Protein AF-A0A0G0N5T7-F1 (afdb_monomer_lite)

Secondary structure (DSSP, 8-state):
------------------HHHHHHHHHHHHHHHHHHHHHHHHHHHTS-HHHHHHHHHHHHHHHTTSS-HHHHHHTS-S-HHHHHHHHHHHHHHHHHHHHHHHHHHHHHHHHHHHHHHHHHHHHHB-HHHHHHTTT-HHHHHHHHHHHHHHHHHHHHHHTSGGGGS-HHHHHHHHHHHHHHHHHHHHTT-B-SS--TT----S--SHHHHHHHHHHHHHHHHHHHHHHHHHHHHHHHHSS-----SHHHHHHHHHHHHTHHHHTTPPTTHHHH-S-HHHHHHHHHHHHHHHHHHHHTTSSPPPHHHHHHHHHHHH-S-HHHHHHTPEEES---BTTEEESS-HHHHHHHHHHHS-GGGGTTEEEEEE--S-S--EEE-TTSPEEEPSEEEEEEEETTEEEEEEEEE-S--EEE--SS--HHHHHHHHHHHHHHHHHHHHHHHHHHHTT--HHHHHHHHHHHHHS-S-SSHHHHHHHTT-HHHHHHHHHHHHHHHHHH-HHHHHHH-HHHHHHHHHHHHHT--HHHHHHHHHHHHHHHHHHHHHHHHTT--HHHHHHHHHHHHHHHHHHTT-

Radius of gyration: 44.02 Å; chains: 1; bounding box: 97×67×139 Å

pLDDT: mean 80.18, std 13.95, range [27.16, 97.81]

Structure (mmCIF, N/CA/C/O backbone):
data_AF-A0A0G0N5T7-F1
#
_entry.id   AF-A0A0G0N5T7-F1
#
loop_
_atom_site.group_PDB
_atom_site.id
_atom_site.type_symbol
_atom_site.label_atom_id
_atom_site.label_alt_id
_atom_site.label_comp_id
_atom_site.label_asym_id
_atom_site.label_entity_id
_atom_site.label_seq_id
_atom_site.pdbx_PDB_ins_code
_atom_site.Cartn_x
_atom_site.Cartn_y
_atom_site.Cartn_z
_atom_site.occupancy
_atom_site.B_iso_or_equiv
_atom_site.auth_seq_id
_atom_site.auth_comp_id
_atom_site.auth_asym_id
_atom_site.auth_atom_id
_atom_site.pdbx_PDB_model_num
ATOM 1 N N . MET A 1 1 ? 9.679 -40.160 -69.230 1.00 39.81 1 MET A N 1
ATOM 2 C CA . MET A 1 1 ? 11.134 -40.312 -69.412 1.00 39.81 1 MET A CA 1
ATOM 3 C C . MET A 1 1 ? 11.564 -39.380 -70.523 1.00 39.81 1 MET A C 1
ATOM 5 O O . MET A 1 1 ? 11.374 -39.706 -71.683 1.00 39.81 1 MET A O 1
ATOM 9 N N . PHE A 1 2 ? 12.046 -38.206 -70.141 1.00 29.72 2 PHE A N 1
ATOM 10 C CA . PHE A 1 2 ? 12.933 -37.376 -70.943 1.00 29.72 2 PHE A CA 1
ATOM 11 C C . PHE A 1 2 ? 13.917 -36.802 -69.931 1.00 29.72 2 PHE A C 1
ATOM 13 O O . PHE A 1 2 ? 13.560 -35.939 -69.133 1.00 29.72 2 PHE A O 1
ATOM 20 N N . GLU A 1 3 ? 15.095 -37.414 -69.879 1.00 36.09 3 GLU A N 1
ATOM 21 C CA . GLU A 1 3 ? 16.260 -36.873 -69.194 1.00 36.09 3 GLU A CA 1
ATOM 22 C C . GLU A 1 3 ? 16.753 -35.704 -70.044 1.00 36.09 3 GLU A C 1
ATOM 24 O O . GLU A 1 3 ? 17.194 -35.885 -71.178 1.00 36.09 3 GLU A O 1
ATOM 29 N N . GLY A 1 4 ? 16.569 -34.495 -69.524 1.00 31.95 4 GLY A N 1
ATOM 30 C CA . GLY A 1 4 ? 17.219 -33.297 -70.026 1.00 31.95 4 GLY A CA 1
ATOM 31 C C . GLY A 1 4 ? 18.333 -32.937 -69.060 1.00 31.95 4 GLY A C 1
ATOM 32 O O . GLY A 1 4 ? 18.060 -32.428 -67.975 1.00 31.95 4 GLY A O 1
ATOM 33 N N . GLU A 1 5 ? 19.571 -33.228 -69.451 1.00 38.94 5 GLU A N 1
ATOM 34 C CA . GLU A 1 5 ? 20.760 -32.622 -68.863 1.00 38.94 5 GLU A CA 1
ATOM 35 C C . GLU A 1 5 ? 20.672 -31.102 -69.055 1.00 38.94 5 GLU A C 1
ATOM 37 O O . GLU A 1 5 ? 20.677 -30.603 -70.182 1.00 38.94 5 GLU A O 1
ATOM 42 N N . VAL A 1 6 ? 20.578 -30.363 -67.949 1.00 36.75 6 VAL A N 1
ATOM 43 C CA . VAL A 1 6 ? 20.850 -28.925 -67.921 1.00 36.75 6 VAL A CA 1
ATOM 44 C C . VAL A 1 6 ? 22.128 -28.728 -67.118 1.00 36.75 6 VAL A C 1
ATOM 46 O O . VAL A 1 6 ? 22.231 -29.117 -65.956 1.00 36.75 6 VAL A O 1
ATOM 49 N N . SER A 1 7 ? 23.103 -28.170 -67.825 1.00 34.03 7 SER A N 1
ATOM 50 C CA . SER A 1 7 ? 24.451 -27.799 -67.407 1.00 34.03 7 SER A CA 1
ATOM 51 C C . SER A 1 7 ? 24.496 -27.033 -66.070 1.00 34.03 7 SER A C 1
ATOM 53 O O . SER A 1 7 ? 23.667 -26.143 -65.861 1.00 34.03 7 SER A O 1
ATOM 55 N N . PRO A 1 8 ? 25.477 -27.300 -65.183 1.00 38.84 8 PRO A N 1
ATOM 56 C CA . PRO A 1 8 ? 25.753 -26.469 -64.018 1.00 38.84 8 PRO A CA 1
ATOM 57 C C . PRO A 1 8 ? 26.508 -25.208 -64.463 1.00 38.84 8 PRO A C 1
ATOM 59 O O . PRO A 1 8 ? 27.734 -25.126 -64.397 1.00 38.84 8 PRO A O 1
ATOM 62 N N . GLU A 1 9 ? 25.771 -24.214 -64.947 1.00 39.66 9 GLU A N 1
ATOM 63 C CA . GLU A 1 9 ? 26.308 -22.875 -65.170 1.00 39.66 9 GLU A CA 1
ATOM 64 C C . GLU A 1 9 ? 26.470 -22.155 -63.823 1.00 39.66 9 GLU A C 1
ATOM 66 O O . GLU A 1 9 ? 25.499 -21.811 -63.155 1.00 39.66 9 GLU A O 1
ATOM 71 N N . LEU A 1 10 ? 27.737 -21.993 -63.423 1.00 35.78 10 LEU A N 1
ATOM 72 C CA . LEU A 1 10 ? 28.297 -20.855 -62.685 1.00 35.78 10 LEU A CA 1
ATOM 73 C C . LEU A 1 10 ? 27.306 -20.105 -61.776 1.00 35.78 10 LEU A C 1
ATOM 75 O O . LEU A 1 10 ? 26.843 -19.012 -62.093 1.00 35.78 10 LEU A O 1
ATOM 79 N N . GLN A 1 11 ? 27.085 -20.634 -60.571 1.00 34.38 11 GLN A N 1
ATOM 80 C CA . GLN A 1 11 ? 26.865 -19.740 -59.440 1.00 34.38 11 GLN A CA 1
ATOM 81 C C . GLN A 1 11 ? 28.161 -18.945 -59.266 1.00 34.38 11 GLN A C 1
ATOM 83 O O . GLN A 1 11 ? 29.166 -19.490 -58.811 1.00 34.38 11 GLN A O 1
ATOM 88 N N . GLU A 1 12 ? 28.161 -17.672 -59.665 1.00 34.19 12 GLU A N 1
ATOM 89 C CA . GLU A 1 12 ? 29.135 -16.711 -59.159 1.00 34.19 12 GLU A CA 1
ATOM 90 C C . GLU A 1 12 ? 29.039 -16.759 -57.633 1.00 34.19 12 GLU A C 1
ATOM 92 O O . GLU A 1 12 ? 28.131 -16.192 -57.023 1.00 34.19 12 GLU A O 1
ATOM 97 N N . THR A 1 13 ? 29.952 -17.488 -56.996 1.00 36.12 13 THR A N 1
ATOM 98 C CA . THR A 1 13 ? 30.198 -17.364 -55.566 1.00 36.12 13 THR A CA 1
ATOM 99 C C . THR A 1 13 ? 30.639 -15.928 -55.347 1.00 36.12 13 THR A C 1
ATOM 101 O O . THR A 1 13 ? 31.807 -15.592 -55.546 1.00 36.12 13 THR A O 1
ATOM 104 N N . LYS A 1 14 ? 29.682 -15.060 -55.002 1.00 44.84 14 LYS A N 1
ATOM 105 C CA . LYS A 1 14 ? 29.936 -13.715 -54.498 1.00 44.84 14 LYS A CA 1
ATOM 106 C C . LYS A 1 14 ? 30.857 -13.902 -53.295 1.00 44.84 14 LYS A C 1
ATOM 108 O O . LYS A 1 14 ? 30.415 -14.375 -52.253 1.00 44.84 14 LYS A O 1
ATOM 113 N N . VAL A 1 15 ? 32.150 -13.643 -53.475 1.00 52.06 15 VAL A N 1
ATOM 114 C CA . VAL A 1 15 ? 33.128 -13.698 -52.387 1.00 52.06 15 VAL A CA 1
ATOM 115 C C . VAL A 1 15 ? 32.729 -12.593 -51.418 1.00 52.06 15 VAL A C 1
ATOM 117 O O . VAL A 1 15 ? 32.924 -11.414 -51.706 1.00 52.06 15 VAL A O 1
ATOM 120 N N . VAL A 1 16 ? 32.075 -12.972 -50.322 1.00 64.19 16 VAL A N 1
ATOM 121 C CA . VAL A 1 16 ? 31.734 -12.057 -49.235 1.00 64.19 16 VAL A CA 1
ATOM 122 C C . VAL A 1 16 ? 33.015 -11.862 -48.437 1.00 64.19 16 VAL A C 1
ATOM 124 O O . VAL A 1 16 ? 33.480 -12.793 -47.784 1.00 64.19 16 VAL A O 1
ATOM 127 N N . LEU A 1 17 ? 33.623 -10.684 -48.569 1.00 72.62 17 LEU A N 1
ATOM 128 C CA . LEU A 1 17 ? 34.797 -10.305 -47.788 1.00 72.62 17 LEU A CA 1
ATOM 129 C C . LEU A 1 17 ? 34.409 -10.196 -46.310 1.00 72.62 17 LEU A C 1
ATOM 131 O O . LEU A 1 17 ? 33.318 -9.725 -45.983 1.00 72.62 17 LEU A O 1
ATOM 135 N N . SER A 1 18 ? 35.302 -10.607 -45.415 1.00 79.00 18 SER A N 1
ATOM 136 C CA . SER A 1 18 ? 35.142 -10.348 -43.985 1.00 79.00 18 SER A CA 1
ATOM 137 C C . SER A 1 18 ? 35.316 -8.852 -43.685 1.00 79.00 18 SER A C 1
ATOM 139 O O . SER A 1 18 ? 35.942 -8.115 -44.448 1.00 79.00 18 SER A O 1
ATOM 141 N N . ARG A 1 19 ? 34.800 -8.380 -42.543 1.00 78.12 19 ARG A N 1
ATOM 142 C CA . ARG A 1 19 ? 34.968 -6.979 -42.113 1.00 78.12 19 ARG A CA 1
ATOM 143 C C . ARG A 1 19 ? 36.443 -6.564 -42.074 1.00 78.12 19 ARG A C 1
ATOM 145 O O . ARG A 1 19 ? 36.790 -5.501 -42.575 1.00 78.12 19 ARG A O 1
ATOM 152 N N . GLU A 1 20 ? 37.293 -7.417 -41.511 1.00 82.00 20 GLU A N 1
ATOM 153 C CA . GLU A 1 20 ? 38.737 -7.186 -41.392 1.00 82.00 20 GLU A CA 1
ATOM 154 C C . GLU A 1 20 ? 39.396 -7.085 -42.776 1.00 82.00 20 GLU A C 1
ATOM 156 O O . GLU A 1 20 ? 40.268 -6.246 -42.998 1.00 82.00 20 GLU A O 1
ATOM 161 N N . GLU A 1 21 ? 38.933 -7.883 -43.743 1.00 83.31 21 GLU A N 1
ATOM 162 C CA . GLU A 1 21 ? 39.388 -7.812 -45.134 1.00 83.31 21 GLU A CA 1
ATOM 163 C C . GLU A 1 21 ? 38.924 -6.526 -45.831 1.00 83.31 21 GLU A C 1
ATOM 165 O O . GLU A 1 21 ? 39.695 -5.936 -46.592 1.00 83.31 21 GLU A O 1
ATOM 170 N N . ILE A 1 22 ? 37.696 -6.066 -45.568 1.00 84.75 22 ILE A N 1
ATOM 171 C CA . ILE A 1 22 ? 37.168 -4.804 -46.106 1.00 84.75 22 ILE A CA 1
ATOM 172 C C . ILE A 1 22 ? 37.935 -3.613 -45.517 1.00 84.75 22 ILE A C 1
ATOM 174 O O . ILE A 1 22 ? 38.381 -2.756 -46.276 1.00 84.75 22 ILE A O 1
ATOM 178 N N . GLU A 1 23 ? 38.162 -3.569 -44.201 1.00 83.50 23 GLU A N 1
ATOM 179 C CA . GLU A 1 23 ? 38.930 -2.508 -43.527 1.00 83.50 23 GLU A CA 1
ATOM 180 C C . GLU A 1 23 ? 40.389 -2.460 -44.004 1.00 83.50 23 GLU A C 1
ATOM 182 O O . GLU A 1 23 ? 40.916 -1.385 -44.318 1.00 83.50 23 GLU A O 1
ATOM 187 N N . ALA A 1 24 ? 41.038 -3.623 -44.132 1.00 85.81 24 ALA A N 1
ATOM 188 C CA . ALA A 1 24 ? 42.396 -3.721 -44.661 1.00 85.81 24 ALA A CA 1
ATOM 189 C C . ALA A 1 24 ? 42.470 -3.234 -46.116 1.00 85.81 24 ALA A C 1
ATOM 191 O O . ALA A 1 24 ? 43.383 -2.490 -46.481 1.00 85.81 24 ALA A O 1
ATOM 192 N N . ARG A 1 25 ? 41.485 -3.597 -46.949 1.00 87.12 25 ARG A N 1
ATOM 193 C CA . ARG A 1 25 ? 41.388 -3.115 -48.334 1.00 87.12 25 ARG A CA 1
ATOM 194 C C . ARG A 1 25 ? 41.098 -1.624 -48.415 1.00 87.12 25 ARG A C 1
ATOM 196 O O . ARG A 1 25 ? 41.731 -0.948 -49.216 1.00 87.12 25 ARG A O 1
ATOM 203 N N . MET A 1 26 ? 40.207 -1.094 -47.581 1.00 84.88 26 MET A N 1
ATOM 204 C CA . MET A 1 26 ? 39.939 0.344 -47.512 1.00 84.88 26 MET A CA 1
ATOM 205 C C . MET A 1 26 ? 41.202 1.122 -47.139 1.00 84.88 26 MET A C 1
ATOM 207 O O . MET A 1 26 ? 41.515 2.114 -47.795 1.00 84.88 26 MET A O 1
ATOM 211 N N . THR A 1 27 ? 41.959 0.638 -46.151 1.00 86.25 27 THR A N 1
ATOM 212 C CA . THR A 1 27 ? 43.250 1.224 -45.758 1.00 86.25 27 THR A CA 1
ATOM 213 C C . THR A 1 27 ? 44.239 1.191 -46.924 1.00 86.25 27 THR A C 1
ATOM 215 O O . THR A 1 27 ? 44.825 2.213 -47.274 1.00 86.25 27 THR A O 1
ATOM 218 N N . HIS A 1 28 ? 44.359 0.048 -47.605 1.00 85.31 28 HIS A N 1
ATOM 219 C CA . HIS A 1 28 ? 45.238 -0.100 -48.764 1.00 85.31 28 HIS A CA 1
ATOM 220 C C . HIS A 1 28 ? 44.852 0.810 -49.945 1.00 85.31 28 HIS A C 1
ATOM 222 O O . HIS A 1 28 ? 45.727 1.373 -50.610 1.00 85.31 28 HIS A O 1
ATOM 228 N N . VAL A 1 29 ? 43.552 0.976 -50.209 1.00 86.12 29 VAL A N 1
ATOM 229 C CA . VAL A 1 29 ? 43.028 1.889 -51.236 1.00 86.12 29 VAL A CA 1
ATOM 230 C C . VAL A 1 29 ? 43.356 3.336 -50.871 1.00 86.12 29 VAL A C 1
ATOM 232 O O . VAL A 1 29 ? 43.883 4.055 -51.716 1.00 86.12 29 VAL A O 1
ATOM 235 N N . GLN A 1 30 ? 43.156 3.748 -49.615 1.00 83.88 30 GLN A N 1
ATOM 236 C CA . GLN A 1 30 ? 43.505 5.094 -49.140 1.00 83.88 30 GLN A CA 1
ATOM 237 C C . GLN A 1 30 ? 45.010 5.385 -49.245 1.00 83.88 30 GLN A C 1
ATOM 239 O O . GLN A 1 30 ? 45.409 6.444 -49.735 1.00 83.88 30 GLN A O 1
ATOM 244 N N . GLU A 1 31 ? 45.862 4.440 -48.843 1.00 86.69 31 GLU A N 1
ATOM 245 C CA . GLU A 1 31 ? 47.317 4.554 -48.997 1.00 86.69 31 GLU A CA 1
ATOM 246 C C . GLU A 1 31 ? 47.721 4.649 -50.475 1.00 86.69 31 GLU A C 1
ATOM 248 O O . GLU A 1 31 ? 48.549 5.484 -50.855 1.00 86.69 31 GLU A O 1
ATOM 253 N N . SER A 1 32 ? 47.102 3.826 -51.325 1.00 84.69 32 SER A N 1
ATOM 254 C CA . SER A 1 32 ? 47.334 3.818 -52.770 1.00 84.69 32 SER A CA 1
ATOM 255 C C . SER A 1 32 ? 46.901 5.124 -53.428 1.00 84.69 32 SER A C 1
ATOM 257 O O . SER A 1 32 ? 47.637 5.638 -54.271 1.00 84.69 32 SER A O 1
ATOM 259 N N . MET A 1 33 ? 45.763 5.694 -53.023 1.00 82.00 33 MET A N 1
ATOM 260 C CA . MET A 1 33 ? 45.313 7.015 -53.471 1.00 82.00 33 MET A CA 1
ATOM 261 C C . MET A 1 33 ? 46.323 8.089 -53.079 1.00 82.00 33 MET A C 1
ATOM 263 O O . MET A 1 33 ? 46.803 8.814 -53.946 1.00 82.00 33 MET A O 1
ATOM 267 N N . GLY A 1 34 ? 46.770 8.109 -51.819 1.00 80.56 34 GLY A N 1
ATOM 268 C CA . GLY A 1 34 ? 47.777 9.067 -51.358 1.00 80.56 34 GLY A CA 1
ATOM 269 C C . GLY A 1 34 ? 49.112 8.981 -52.115 1.00 80.56 34 GLY A C 1
ATOM 270 O O . GLY A 1 34 ? 49.794 9.992 -52.297 1.00 80.56 34 GLY A O 1
ATOM 271 N N . LEU A 1 35 ? 49.501 7.793 -52.590 1.00 83.06 35 LEU A N 1
ATOM 272 C CA . LEU A 1 35 ? 50.675 7.611 -53.453 1.00 83.06 35 LEU A CA 1
ATOM 273 C C . LEU A 1 35 ? 50.428 8.074 -54.895 1.00 83.06 35 LEU A C 1
ATOM 275 O O . LEU A 1 35 ? 51.329 8.657 -55.507 1.00 83.06 35 LEU A O 1
ATOM 279 N N . VAL A 1 36 ? 49.238 7.812 -55.442 1.00 81.94 36 VAL A N 1
ATOM 280 C CA . VAL A 1 36 ? 48.835 8.274 -56.778 1.00 81.94 36 VAL A CA 1
ATOM 281 C C . VAL A 1 36 ? 48.772 9.797 -56.812 1.00 81.94 36 VAL A C 1
ATOM 283 O O . VAL A 1 36 ? 49.336 10.390 -57.729 1.00 81.94 36 VAL A O 1
ATOM 286 N N . ASP A 1 37 ? 48.210 10.442 -55.795 1.00 80.88 37 ASP A N 1
ATOM 287 C CA . ASP A 1 37 ? 48.102 11.901 -55.715 1.00 80.88 37 ASP A CA 1
ATOM 288 C C . ASP A 1 37 ? 49.479 12.569 -55.651 1.00 80.88 37 ASP A C 1
ATOM 290 O O . ASP A 1 37 ? 49.750 13.521 -56.386 1.00 80.88 37 ASP A O 1
ATOM 294 N N . LYS A 1 38 ? 50.401 12.022 -54.845 1.00 83.81 38 LYS A N 1
ATOM 295 C CA . LYS A 1 38 ? 51.791 12.506 -54.771 1.00 83.81 38 LYS A CA 1
ATOM 296 C C . LYS A 1 38 ? 52.507 12.403 -56.119 1.00 83.81 38 LYS A C 1
ATOM 298 O O . LYS A 1 38 ? 53.098 13.384 -56.566 1.00 83.81 38 LYS A O 1
ATOM 303 N N . LYS A 1 39 ? 52.414 11.248 -56.790 1.00 82.50 39 LYS A N 1
ATOM 304 C CA . LYS A 1 39 ? 53.018 11.042 -58.120 1.00 82.50 39 LYS A CA 1
ATOM 305 C C . LYS A 1 39 ? 52.379 11.926 -59.187 1.00 82.50 39 LYS A C 1
ATOM 307 O O . LYS A 1 39 ? 53.083 12.469 -60.033 1.00 82.50 39 LYS A O 1
ATOM 312 N N . THR A 1 40 ? 51.061 12.101 -59.134 1.00 82.69 40 THR A N 1
ATOM 313 C CA . THR A 1 40 ? 50.329 12.986 -60.049 1.00 82.69 40 THR A CA 1
ATOM 314 C C . THR A 1 40 ? 50.803 14.422 -59.878 1.00 82.69 40 THR A C 1
ATOM 316 O O . THR A 1 40 ? 51.141 15.061 -60.868 1.00 82.69 40 THR A O 1
ATOM 319 N N . ALA A 1 41 ? 50.921 14.907 -58.638 1.00 81.75 41 ALA A N 1
ATOM 320 C CA . ALA A 1 41 ? 51.413 16.248 -58.335 1.00 81.75 41 ALA A CA 1
ATOM 321 C C . ALA A 1 41 ? 52.873 16.466 -58.774 1.00 81.75 41 ALA A C 1
ATOM 323 O O . ALA A 1 41 ? 53.223 17.550 -59.243 1.00 81.75 41 ALA A O 1
ATOM 324 N N . GLU A 1 42 ? 53.733 15.453 -58.645 1.00 82.44 42 GLU A N 1
ATOM 325 C CA . GLU A 1 42 ? 55.107 15.492 -59.162 1.00 82.44 42 GLU A CA 1
ATOM 326 C C . GLU A 1 42 ? 55.142 15.562 -60.692 1.00 82.44 42 GLU A C 1
ATOM 328 O O . GLU A 1 42 ? 55.819 16.428 -61.248 1.00 82.44 42 GLU A O 1
ATOM 333 N N . ASN A 1 43 ? 54.362 14.724 -61.378 1.00 81.94 43 ASN A N 1
ATOM 334 C CA . ASN A 1 43 ? 54.272 14.741 -62.838 1.00 81.94 43 ASN A CA 1
ATOM 335 C C . ASN A 1 43 ? 53.677 16.059 -63.356 1.00 81.94 43 ASN A C 1
ATOM 337 O O . ASN A 1 43 ? 54.170 16.605 -64.342 1.00 81.94 43 ASN A O 1
ATOM 341 N N . TRP A 1 44 ? 52.696 16.632 -62.650 1.00 82.62 44 TRP A N 1
ATOM 342 C CA . TRP A 1 44 ? 52.096 17.930 -62.982 1.00 82.62 44 TRP A CA 1
ATOM 343 C C . TRP A 1 44 ? 53.118 19.071 -62.969 1.00 82.62 44 TRP A C 1
ATOM 345 O O . TRP A 1 44 ? 53.088 19.950 -63.834 1.00 82.62 44 TRP A O 1
ATOM 355 N N . LYS A 1 45 ? 54.067 19.052 -62.018 1.00 84.06 45 LYS A N 1
ATOM 356 C CA . LYS A 1 45 ? 55.145 20.055 -61.915 1.00 84.06 45 LYS A CA 1
ATOM 357 C C . LYS A 1 45 ? 56.093 20.035 -63.114 1.00 84.06 45 LYS A C 1
ATOM 359 O O . LYS A 1 45 ? 56.674 21.077 -63.419 1.00 84.06 45 LYS A O 1
ATOM 364 N N . ASN A 1 46 ? 56.207 18.898 -63.797 1.00 82.31 46 ASN A N 1
ATOM 365 C CA . ASN A 1 46 ? 57.097 18.703 -64.940 1.00 82.31 46 ASN A CA 1
ATOM 366 C C . ASN A 1 46 ? 56.463 19.105 -66.284 1.00 82.31 46 ASN A C 1
ATOM 368 O O . ASN A 1 46 ? 57.148 19.086 -67.305 1.00 82.31 46 ASN A O 1
ATOM 372 N N . ILE A 1 47 ? 55.184 19.506 -66.301 1.00 83.19 47 ILE A N 1
ATOM 373 C CA . ILE A 1 47 ? 54.507 19.984 -67.514 1.00 83.19 47 ILE A CA 1
ATOM 374 C C . ILE A 1 47 ? 54.764 21.487 -67.734 1.00 83.19 47 ILE A C 1
ATOM 376 O O . ILE A 1 47 ? 54.555 22.268 -66.797 1.00 83.19 47 ILE A O 1
ATOM 380 N N . PRO A 1 48 ? 55.163 21.928 -68.945 1.00 83.19 48 PRO A N 1
ATOM 381 C CA . PRO A 1 48 ? 55.298 23.344 -69.305 1.00 83.19 48 PRO A CA 1
ATOM 382 C C . PRO A 1 48 ? 54.000 24.151 -69.127 1.00 83.19 48 PRO A C 1
ATOM 384 O O . PRO A 1 48 ? 52.912 23.642 -69.378 1.00 83.19 48 PRO A O 1
ATOM 387 N N . GLY A 1 49 ? 54.108 25.438 -68.771 1.00 80.31 49 GLY A N 1
ATOM 388 C CA . GLY A 1 49 ? 52.968 26.291 -68.378 1.00 80.31 49 GLY A CA 1
ATOM 389 C C . GLY A 1 49 ? 51.761 26.275 -69.330 1.00 80.31 49 GLY A C 1
ATOM 390 O O . GLY A 1 49 ? 50.655 25.995 -68.889 1.00 80.31 49 GLY A O 1
ATOM 391 N N . ALA A 1 50 ? 51.969 26.460 -70.638 1.00 79.38 50 ALA A N 1
ATOM 392 C CA . ALA A 1 50 ? 50.872 26.480 -71.618 1.00 79.38 50 ALA A CA 1
ATOM 393 C C . ALA A 1 50 ? 50.190 25.109 -71.819 1.00 79.38 50 ALA A C 1
ATOM 395 O O . ALA A 1 50 ? 49.003 25.032 -72.123 1.00 79.38 50 ALA A O 1
ATOM 396 N N . GLN A 1 51 ? 50.931 24.007 -71.659 1.00 80.75 51 GLN A N 1
ATOM 397 C CA . GLN A 1 51 ? 50.353 22.658 -71.703 1.00 80.75 51 GLN A CA 1
ATOM 398 C C . GLN A 1 51 ? 49.629 22.320 -70.401 1.00 80.75 51 GLN A C 1
ATOM 400 O O . GLN A 1 51 ? 48.633 21.605 -70.433 1.00 80.75 51 GLN A O 1
ATOM 405 N N . ARG A 1 52 ? 50.115 22.847 -69.272 1.00 83.12 52 ARG A N 1
ATOM 406 C CA . ARG A 1 52 ? 49.494 22.688 -67.959 1.00 83.12 52 ARG A CA 1
ATOM 407 C C . ARG A 1 52 ? 48.130 23.371 -67.901 1.00 83.12 52 ARG A C 1
ATOM 409 O O . ARG A 1 52 ? 47.176 22.714 -67.525 1.00 83.12 52 ARG A O 1
ATOM 416 N N . GLU A 1 53 ? 48.021 24.615 -68.371 1.00 83.12 53 GLU A N 1
ATOM 417 C CA . GLU A 1 53 ? 46.735 25.332 -68.460 1.00 83.12 53 GLU A CA 1
ATOM 418 C C . GLU A 1 53 ? 45.714 24.558 -69.307 1.00 83.12 53 GLU A C 1
ATOM 420 O O . GLU A 1 53 ? 44.574 24.360 -68.893 1.00 83.12 53 GLU A O 1
ATOM 425 N N . LYS A 1 54 ? 46.149 24.017 -70.454 1.00 85.75 54 LYS A N 1
ATOM 426 C CA . LYS A 1 54 ? 45.298 23.171 -71.300 1.00 85.75 54 LYS A CA 1
ATOM 427 C C . LYS A 1 54 ? 44.914 21.846 -70.621 1.00 85.75 54 LYS A C 1
ATOM 429 O O . LYS A 1 54 ? 43.795 21.376 -70.803 1.00 85.75 54 LYS A O 1
ATOM 434 N N . LEU A 1 55 ? 45.821 21.213 -69.867 1.00 84.38 55 LEU A N 1
ATOM 435 C CA . LEU A 1 55 ? 45.498 20.018 -69.073 1.00 84.38 55 LEU A CA 1
ATOM 436 C C . LEU A 1 55 ? 44.468 20.341 -67.991 1.00 84.38 55 LEU A C 1
ATOM 438 O O . LEU A 1 55 ? 43.519 19.579 -67.839 1.00 84.38 55 LEU A O 1
ATOM 442 N N . ASP A 1 56 ? 44.619 21.463 -67.289 1.00 84.56 56 ASP A N 1
ATOM 443 C CA . ASP A 1 56 ? 43.681 21.900 -66.255 1.00 84.56 56 ASP A CA 1
ATOM 444 C C . ASP A 1 56 ? 42.274 22.120 -66.852 1.00 84.56 56 ASP A C 1
ATOM 446 O O . ASP A 1 56 ? 41.289 21.623 -66.306 1.00 84.56 56 ASP A O 1
ATOM 450 N N . GLU A 1 57 ? 42.162 22.774 -68.017 1.00 85.69 57 GLU A N 1
ATOM 451 C CA . GLU A 1 57 ? 40.894 22.925 -68.754 1.00 85.69 57 GLU A CA 1
ATOM 452 C C . GLU A 1 57 ? 40.274 21.576 -69.147 1.00 85.69 57 GLU A C 1
ATOM 454 O O . GLU A 1 57 ? 39.097 21.323 -68.878 1.00 85.69 57 GLU A O 1
ATOM 459 N N . VAL A 1 58 ? 41.067 20.677 -69.736 1.00 86.88 58 VAL A N 1
ATOM 460 C CA . VAL A 1 58 ? 40.577 19.368 -70.186 1.00 86.88 58 VAL A CA 1
ATOM 461 C C . VAL A 1 58 ? 40.154 18.493 -69.008 1.00 86.88 58 VAL A C 1
ATOM 463 O O . VAL A 1 58 ? 39.123 17.826 -69.083 1.00 86.88 58 VAL A O 1
ATOM 466 N N . PHE A 1 59 ? 40.895 18.496 -67.898 1.00 85.00 59 PHE A N 1
ATOM 467 C CA . PHE A 1 59 ? 40.488 17.746 -66.714 1.00 85.00 59 PHE A CA 1
ATOM 468 C C . PHE A 1 59 ? 39.249 18.342 -66.052 1.00 85.00 59 PHE A C 1
ATOM 470 O O . PHE A 1 59 ? 38.399 17.571 -65.615 1.00 85.00 59 PHE A O 1
ATOM 477 N N . ASN A 1 60 ? 39.071 19.666 -66.055 1.00 83.81 60 ASN A N 1
ATOM 478 C CA . ASN A 1 60 ? 37.815 20.283 -65.621 1.00 83.81 60 ASN A CA 1
ATOM 479 C C . ASN A 1 60 ? 36.623 19.790 -66.457 1.00 83.81 60 ASN A C 1
ATOM 481 O O . ASN A 1 60 ? 35.574 19.465 -65.898 1.00 83.81 60 ASN A O 1
ATOM 485 N N . ASP A 1 61 ? 36.785 19.651 -67.774 1.00 83.69 61 ASP A N 1
ATOM 486 C CA . ASP A 1 61 ? 35.744 19.098 -68.644 1.00 83.69 61 ASP A CA 1
ATOM 487 C C . ASP A 1 61 ? 35.527 17.586 -68.439 1.00 83.69 61 ASP A C 1
ATOM 489 O O . ASP A 1 61 ? 34.388 17.115 -68.501 1.00 83.69 61 ASP A O 1
ATOM 493 N N . VAL A 1 62 ? 36.580 16.827 -68.115 1.00 82.81 62 VAL A N 1
ATOM 494 C CA . VAL A 1 62 ? 36.490 15.404 -67.736 1.00 82.81 62 VAL A CA 1
ATOM 495 C C . VAL A 1 62 ? 35.767 15.219 -66.396 1.00 82.81 62 VAL A C 1
ATOM 497 O O . VAL A 1 62 ? 34.932 14.320 -66.278 1.00 82.81 62 VAL A O 1
ATOM 500 N N . TYR A 1 63 ? 36.043 16.059 -65.394 1.00 79.44 63 TYR A N 1
ATOM 501 C CA . TYR A 1 63 ? 35.360 16.032 -64.093 1.00 79.44 63 TYR A CA 1
ATOM 502 C C . TYR A 1 63 ? 33.911 16.512 -64.195 1.00 79.44 63 TYR A C 1
ATOM 504 O O . TYR A 1 63 ? 33.039 15.965 -63.524 1.00 79.44 63 TYR A O 1
ATOM 512 N N . ALA A 1 64 ? 33.628 17.465 -65.087 1.00 80.81 64 ALA A N 1
ATOM 513 C CA . ALA A 1 64 ? 32.269 17.887 -65.418 1.00 80.81 64 ALA A CA 1
ATOM 514 C C . ALA A 1 64 ? 31.507 16.870 -66.295 1.00 80.81 64 ALA A C 1
ATOM 516 O O . ALA A 1 64 ? 30.346 17.106 -66.627 1.00 80.81 64 ALA A O 1
ATOM 517 N N . GLY A 1 65 ? 32.144 15.762 -66.698 1.00 80.19 65 GLY A N 1
ATOM 518 C CA . GLY A 1 65 ? 31.535 14.713 -67.520 1.00 80.19 65 GLY A CA 1
ATOM 519 C C . GLY A 1 65 ? 31.251 15.122 -68.968 1.00 80.19 65 GLY A C 1
ATOM 520 O O . GLY A 1 65 ? 30.489 14.441 -69.649 1.00 80.19 65 GLY A O 1
ATOM 521 N N . LYS A 1 66 ? 31.843 16.221 -69.449 1.00 85.62 66 LYS A N 1
ATOM 522 C CA . LYS A 1 66 ? 31.643 16.736 -70.812 1.00 85.62 66 LYS A CA 1
ATOM 523 C C . LYS A 1 66 ? 32.462 15.985 -71.858 1.00 85.62 66 LYS A C 1
ATOM 525 O O . LYS A 1 66 ? 32.088 15.984 -73.025 1.00 85.62 66 LYS A O 1
ATOM 530 N N . VAL A 1 67 ? 33.579 15.381 -71.446 1.00 85.19 67 VAL A N 1
ATOM 531 C CA . VAL A 1 67 ? 34.522 14.670 -72.321 1.00 85.19 67 VAL A CA 1
ATOM 532 C C . VAL A 1 67 ? 35.004 13.393 -71.624 1.00 85.19 67 VAL A C 1
ATOM 534 O O . VAL A 1 67 ? 35.281 13.392 -70.422 1.00 85.19 67 VAL A O 1
ATOM 537 N N . GLY A 1 68 ? 35.113 12.285 -72.363 1.00 84.88 68 GLY A N 1
ATOM 538 C CA . GLY A 1 68 ? 35.660 11.029 -71.835 1.00 84.88 68 GLY A CA 1
ATOM 539 C C . GLY A 1 68 ? 37.183 11.082 -71.652 1.00 84.88 68 GLY A C 1
ATOM 540 O O . GLY A 1 68 ? 37.877 11.774 -72.386 1.00 84.88 68 GLY A O 1
ATOM 541 N N . LEU A 1 69 ? 37.748 10.306 -70.720 1.00 83.88 69 LEU A N 1
ATOM 542 C CA . LEU A 1 69 ? 39.195 10.347 -70.424 1.00 83.88 69 LEU A CA 1
ATOM 543 C C . LEU A 1 69 ? 40.072 9.975 -71.644 1.00 83.88 69 LEU A C 1
ATOM 545 O O . LEU A 1 69 ? 41.137 10.553 -71.852 1.00 83.88 69 LEU A O 1
ATOM 549 N N . THR A 1 70 ? 39.599 9.050 -72.486 1.00 83.94 70 THR A N 1
ATOM 550 C CA . THR A 1 70 ? 40.247 8.649 -73.751 1.00 83.94 70 THR A CA 1
ATOM 551 C C . THR A 1 70 ? 40.184 9.750 -74.811 1.00 83.94 70 THR A C 1
ATOM 553 O O . THR A 1 70 ? 41.154 9.985 -75.528 1.00 83.94 70 THR A O 1
ATOM 556 N N . GLU A 1 71 ? 39.053 10.448 -74.889 1.00 84.94 71 GLU A N 1
ATOM 557 C CA . GLU A 1 71 ? 38.839 11.566 -75.808 1.00 84.94 71 GLU A CA 1
ATOM 558 C C . GLU A 1 71 ? 39.682 12.778 -75.393 1.00 84.94 71 GLU A C 1
ATOM 560 O O . GLU A 1 71 ? 40.390 13.355 -76.214 1.00 84.94 71 GLU A O 1
ATOM 565 N N . ALA A 1 72 ? 39.718 13.081 -74.097 1.00 85.44 72 ALA A N 1
ATOM 566 C CA . ALA A 1 72 ? 40.579 14.087 -73.493 1.00 85.44 72 ALA A CA 1
ATOM 567 C C . ALA A 1 72 ? 42.070 13.836 -73.780 1.00 85.44 72 ALA A C 1
ATOM 569 O O . ALA A 1 72 ? 42.791 14.760 -74.158 1.00 85.44 72 ALA A O 1
ATOM 570 N N . ARG A 1 73 ? 42.535 12.580 -73.694 1.00 86.50 73 ARG A N 1
ATOM 571 C CA . ARG A 1 73 ? 43.931 12.229 -74.002 1.00 86.50 73 ARG A CA 1
ATOM 572 C C . ARG A 1 73 ? 44.302 12.515 -75.458 1.00 86.50 73 ARG A C 1
ATOM 574 O O . ARG A 1 73 ? 45.435 12.923 -75.717 1.00 86.50 73 ARG A O 1
ATOM 581 N N . SER A 1 74 ? 43.368 12.330 -76.394 1.00 85.88 74 SER A N 1
ATOM 582 C CA . SER A 1 74 ? 43.601 12.536 -77.833 1.00 85.88 74 SER A CA 1
ATOM 583 C C . SER A 1 74 ? 43.884 13.997 -78.218 1.00 85.88 74 SER A C 1
ATOM 585 O O . SER A 1 74 ? 44.414 14.261 -79.294 1.00 85.88 74 SER A O 1
ATOM 587 N N . GLN A 1 75 ? 43.597 14.948 -77.320 1.00 85.06 75 GLN A N 1
ATOM 588 C CA . GLN A 1 75 ? 43.815 16.385 -77.525 1.00 85.06 75 GLN A CA 1
ATOM 589 C C . GLN A 1 75 ? 45.261 16.844 -77.261 1.00 85.06 75 GLN A C 1
ATOM 591 O O . GLN A 1 75 ? 45.580 18.034 -77.412 1.00 85.06 75 GLN A O 1
ATOM 596 N N . PHE A 1 76 ? 46.132 15.913 -76.862 1.00 85.75 76 PHE A N 1
ATOM 597 C CA . PHE A 1 76 ? 47.539 16.150 -76.556 1.00 85.75 76 PHE A CA 1
ATOM 598 C C . PHE A 1 76 ? 48.443 15.268 -77.431 1.00 85.75 76 PHE A C 1
ATOM 600 O O . PHE A 1 76 ? 48.089 14.119 -77.712 1.00 85.75 76 PHE A O 1
ATOM 607 N N . PRO A 1 77 ? 49.629 15.756 -77.838 1.00 80.62 77 PRO A N 1
ATOM 608 C CA . PRO A 1 77 ? 50.615 14.932 -78.535 1.00 80.62 77 PRO A CA 1
ATOM 609 C C . PRO A 1 77 ? 51.067 13.738 -77.671 1.00 80.62 77 PRO A C 1
ATOM 611 O O . PRO A 1 77 ? 50.809 13.680 -76.465 1.00 80.62 77 PRO A O 1
ATOM 614 N N . GLN A 1 78 ? 51.720 12.747 -78.285 1.00 78.88 78 GLN A N 1
ATOM 615 C CA . GLN A 1 78 ? 52.367 11.676 -77.522 1.00 78.88 78 GLN A CA 1
ATOM 616 C C . GLN A 1 78 ? 53.534 12.267 -76.726 1.00 78.88 78 GLN A C 1
ATOM 618 O O . GLN A 1 78 ? 54.499 12.758 -77.307 1.00 78.88 78 GLN A O 1
ATOM 623 N N . ASP A 1 79 ? 53.402 12.261 -75.403 1.00 80.88 79 ASP A N 1
ATOM 624 C CA . ASP A 1 79 ? 54.345 12.842 -74.455 1.00 80.88 79 ASP A CA 1
ATOM 625 C C . ASP A 1 79 ? 54.280 11.994 -73.188 1.00 80.88 79 ASP A C 1
ATOM 627 O O . ASP A 1 79 ? 53.225 11.890 -72.556 1.00 80.88 79 ASP A O 1
ATOM 631 N N . GLY A 1 80 ? 55.416 11.401 -72.819 1.00 77.06 80 GLY A N 1
ATOM 632 C CA . GLY A 1 80 ? 55.496 10.483 -71.689 1.00 77.06 80 GLY A CA 1
ATOM 633 C C . GLY A 1 80 ? 55.035 11.098 -70.365 1.00 77.06 80 GLY A C 1
ATOM 634 O O . GLY A 1 80 ? 54.444 10.393 -69.556 1.00 77.06 80 GLY A O 1
ATOM 635 N N . ASN A 1 81 ? 55.224 12.402 -70.142 1.00 79.94 81 ASN A N 1
ATOM 636 C CA . ASN A 1 81 ? 54.779 13.059 -68.911 1.00 79.94 81 ASN A CA 1
ATOM 637 C C . ASN A 1 81 ? 53.260 13.287 -68.900 1.00 79.94 81 ASN A C 1
ATOM 639 O O . ASN A 1 81 ? 52.622 13.130 -67.859 1.00 79.94 81 ASN A O 1
ATOM 643 N N . ILE A 1 82 ? 52.666 13.607 -70.055 1.00 82.88 82 ILE A N 1
ATOM 644 C CA . ILE A 1 82 ? 51.208 13.741 -70.205 1.00 82.88 82 ILE A CA 1
ATOM 645 C C . ILE A 1 82 ? 50.535 12.368 -70.084 1.00 82.88 82 ILE A C 1
ATOM 647 O O . ILE A 1 82 ? 49.528 12.231 -69.391 1.00 82.88 82 ILE A O 1
ATOM 651 N N . ASP A 1 83 ? 51.116 11.332 -70.691 1.00 83.44 83 ASP A N 1
ATOM 652 C CA . ASP A 1 83 ? 50.653 9.946 -70.563 1.00 83.44 83 ASP A CA 1
ATOM 653 C C . ASP A 1 83 ? 50.622 9.484 -69.101 1.00 83.44 83 ASP A C 1
ATOM 655 O O . ASP A 1 83 ? 49.621 8.930 -68.641 1.00 83.44 83 ASP A O 1
ATOM 659 N N . LEU A 1 84 ? 51.679 9.785 -68.340 1.00 84.19 84 LEU A N 1
ATOM 660 C CA . LEU A 1 84 ? 51.756 9.467 -66.914 1.00 84.19 84 LEU A CA 1
ATOM 661 C C . LEU A 1 84 ? 50.687 10.191 -66.085 1.00 84.19 84 LEU A C 1
ATOM 663 O O . LEU A 1 84 ? 50.177 9.621 -65.118 1.00 84.19 84 LEU A O 1
ATOM 667 N N . ILE A 1 85 ? 50.320 11.419 -66.455 1.00 83.38 85 ILE A N 1
ATOM 668 C CA . ILE A 1 85 ? 49.238 12.169 -65.808 1.00 83.38 85 ILE A CA 1
ATOM 669 C C . ILE A 1 85 ? 47.880 11.509 -66.071 1.00 83.38 85 ILE A C 1
ATOM 671 O O . ILE A 1 85 ? 47.137 11.244 -65.125 1.00 83.38 85 ILE A O 1
ATOM 675 N N . PHE A 1 86 ? 47.566 11.185 -67.328 1.00 85.69 86 PHE A N 1
ATOM 676 C CA . PHE A 1 86 ? 46.295 10.542 -67.678 1.00 85.69 86 PHE A CA 1
ATOM 677 C C . PHE A 1 86 ? 46.144 9.156 -67.038 1.00 85.69 86 PHE A C 1
ATOM 679 O O . PHE A 1 86 ? 45.072 8.837 -66.520 1.00 85.69 86 PHE A O 1
ATOM 686 N N . GLU A 1 87 ? 47.210 8.353 -67.003 1.00 84.56 87 GLU A N 1
ATOM 687 C CA . GLU A 1 87 ? 47.198 7.061 -66.307 1.00 84.56 87 GLU A CA 1
ATOM 688 C C . GLU A 1 87 ? 47.050 7.222 -64.786 1.00 84.56 87 GLU A C 1
ATOM 690 O O . GLU A 1 87 ? 46.353 6.428 -64.151 1.00 84.56 87 GLU A O 1
ATOM 695 N N . SER A 1 88 ? 47.621 8.275 -64.192 1.00 84.62 88 SER A N 1
ATOM 696 C CA . SER A 1 88 ? 47.449 8.540 -62.760 1.00 84.62 88 SER A CA 1
ATOM 697 C C . SER A 1 88 ? 46.014 8.956 -62.418 1.00 84.62 88 SER A C 1
ATOM 699 O O . SER A 1 88 ? 45.446 8.422 -61.469 1.00 84.62 88 SER A O 1
ATOM 701 N N . VAL A 1 89 ? 45.376 9.808 -63.231 1.00 82.19 89 VAL A N 1
ATOM 702 C CA . VAL A 1 89 ? 43.959 10.183 -63.044 1.00 82.19 89 VAL A CA 1
ATOM 703 C C . VAL A 1 89 ? 43.030 8.989 -63.270 1.00 82.19 89 VAL A C 1
ATOM 705 O O . VAL A 1 89 ? 42.087 8.778 -62.511 1.00 82.19 89 VAL A O 1
ATOM 708 N N . LYS A 1 90 ? 43.308 8.150 -64.274 1.00 85.00 90 LYS A N 1
ATOM 709 C CA . LYS A 1 90 ? 42.572 6.898 -64.500 1.00 85.00 90 LYS A CA 1
ATOM 710 C C . LYS A 1 90 ? 42.661 5.964 -63.292 1.00 85.00 90 LYS A C 1
ATOM 712 O O . LYS A 1 90 ? 41.650 5.397 -62.884 1.00 85.00 90 LYS A O 1
ATOM 717 N N . ARG A 1 91 ? 43.855 5.827 -62.706 1.00 84.44 91 ARG A N 1
ATOM 718 C CA . ARG A 1 91 ? 44.083 5.021 -61.501 1.00 84.44 91 ARG A CA 1
ATOM 719 C C . ARG A 1 91 ? 43.406 5.620 -60.267 1.00 84.44 91 ARG A C 1
ATOM 721 O O . ARG A 1 91 ? 42.818 4.864 -59.506 1.00 84.44 91 ARG A O 1
ATOM 728 N N . SER A 1 92 ? 43.440 6.941 -60.104 1.00 82.38 92 SER A N 1
ATOM 729 C CA . SER A 1 92 ? 42.728 7.665 -59.041 1.00 82.38 92 SER A CA 1
ATOM 730 C C . SER A 1 92 ? 41.215 7.410 -59.114 1.00 82.38 92 SER A C 1
ATOM 732 O O . SER A 1 92 ? 40.649 6.897 -58.157 1.00 82.38 92 SER A O 1
ATOM 734 N N . ARG A 1 93 ? 40.583 7.571 -60.289 1.00 82.31 93 ARG A N 1
ATOM 735 C CA . ARG A 1 93 ? 39.146 7.267 -60.475 1.00 82.31 93 ARG A CA 1
ATOM 736 C C . ARG A 1 93 ? 38.788 5.801 -60.209 1.00 82.31 93 ARG A C 1
ATOM 738 O O . ARG A 1 93 ? 37.691 5.517 -59.734 1.00 82.31 93 ARG A O 1
ATOM 745 N N . ALA A 1 94 ? 39.677 4.863 -60.546 1.00 83.69 94 ALA A N 1
ATOM 746 C CA . ALA A 1 94 ? 39.470 3.445 -60.250 1.00 83.69 94 ALA A CA 1
ATOM 747 C C . ALA A 1 94 ? 39.513 3.170 -58.737 1.00 83.69 94 ALA A C 1
ATOM 749 O O . ALA A 1 94 ? 38.667 2.431 -58.237 1.00 83.69 94 ALA A O 1
ATOM 750 N N . LEU A 1 95 ? 40.448 3.803 -58.022 1.00 84.62 95 LEU A N 1
ATOM 751 C CA . LEU A 1 95 ? 40.549 3.722 -56.564 1.00 84.62 95 LEU A CA 1
ATOM 752 C C . LEU A 1 95 ? 39.361 4.402 -55.867 1.00 84.62 95 LEU A C 1
ATOM 754 O O . LEU A 1 95 ? 38.837 3.831 -54.920 1.00 84.62 95 LEU A O 1
ATOM 758 N N . ASP A 1 96 ? 38.870 5.541 -56.369 1.00 81.00 96 ASP A N 1
ATOM 759 C CA . ASP A 1 96 ? 37.656 6.197 -55.853 1.00 81.00 96 ASP A CA 1
ATOM 760 C C . ASP A 1 96 ? 36.428 5.279 -55.959 1.00 81.00 96 ASP A C 1
ATOM 762 O O . ASP A 1 96 ? 35.644 5.146 -55.018 1.00 81.00 96 ASP A O 1
ATOM 766 N N . PHE A 1 97 ? 36.254 4.619 -57.110 1.00 85.75 97 PHE A N 1
ATOM 767 C CA . PHE A 1 97 ? 35.156 3.672 -57.318 1.00 85.75 97 PHE A CA 1
ATOM 768 C C . PHE A 1 97 ? 35.279 2.453 -56.397 1.00 85.75 97 PHE A C 1
ATOM 770 O O . PHE A 1 97 ? 34.291 2.012 -55.806 1.00 85.75 97 PHE A O 1
ATOM 777 N N . GLU A 1 98 ? 36.492 1.917 -56.251 1.00 87.88 98 GLU A N 1
ATOM 778 C CA . GLU A 1 98 ? 36.774 0.824 -55.323 1.00 87.88 98 GLU A CA 1
ATOM 779 C C . GLU A 1 98 ? 36.501 1.242 -53.872 1.00 87.88 98 GLU A C 1
ATOM 781 O O . GLU A 1 98 ? 35.846 0.501 -53.140 1.00 87.88 98 GLU A O 1
ATOM 786 N N . GLN A 1 99 ? 36.893 2.455 -53.476 1.00 86.38 99 GLN A N 1
ATOM 787 C CA . GLN A 1 99 ? 36.613 3.011 -52.155 1.00 86.38 99 GLN A CA 1
ATOM 788 C C . GLN A 1 99 ? 35.106 3.137 -51.902 1.00 86.38 99 GLN A C 1
ATOM 790 O O . GLN A 1 99 ? 34.640 2.718 -50.845 1.00 86.38 99 GLN A O 1
ATOM 795 N N . GLN A 1 100 ? 34.329 3.662 -52.855 1.00 86.94 100 GLN A N 1
ATOM 796 C CA . GLN A 1 100 ? 32.868 3.764 -52.733 1.00 86.94 100 GLN A CA 1
ATOM 797 C C . GLN A 1 100 ? 32.203 2.387 -52.613 1.00 86.94 100 GLN A C 1
ATOM 799 O O . GLN A 1 100 ? 31.293 2.200 -51.803 1.00 86.94 100 GLN A O 1
ATOM 804 N N . LYS A 1 101 ? 32.671 1.406 -53.395 1.00 89.38 101 LYS A N 1
ATOM 805 C CA . LYS A 1 101 ? 32.192 0.024 -53.319 1.00 89.38 101 LYS A CA 1
ATOM 806 C C . LYS A 1 101 ? 32.496 -0.595 -51.952 1.00 89.38 101 LYS A C 1
ATOM 808 O O . LYS A 1 101 ? 31.584 -1.131 -51.328 1.00 89.38 101 LYS A O 1
ATOM 813 N N . LEU A 1 102 ? 33.733 -0.474 -51.470 1.00 87.06 102 LEU A N 1
ATOM 814 C CA . LEU A 1 102 ? 34.144 -0.987 -50.160 1.00 87.06 102 LEU A CA 1
ATOM 815 C C . LEU A 1 102 ? 33.403 -0.289 -49.014 1.00 87.06 102 LEU A C 1
ATOM 817 O O . LEU A 1 102 ? 32.988 -0.955 -48.077 1.00 87.06 102 LEU A O 1
ATOM 821 N N . GLN A 1 103 ? 33.164 1.024 -49.099 1.00 86.38 103 GLN A N 1
ATOM 822 C CA . GLN A 1 103 ? 32.351 1.752 -48.119 1.00 86.38 103 GLN A CA 1
ATOM 823 C C . GLN A 1 103 ? 30.910 1.239 -48.075 1.00 86.38 103 GLN A C 1
ATOM 825 O O . GLN A 1 103 ? 30.340 1.109 -46.994 1.00 86.38 103 GLN A O 1
ATOM 830 N N . LYS A 1 104 ? 30.317 0.930 -49.234 1.00 88.38 104 LYS A N 1
ATOM 831 C CA . LYS A 1 104 ? 28.983 0.328 -49.302 1.00 88.38 104 LYS A CA 1
ATOM 832 C C . LYS A 1 104 ? 28.965 -1.069 -48.674 1.00 88.38 104 LYS A C 1
ATOM 834 O O . LYS A 1 104 ? 28.098 -1.330 -47.849 1.00 88.38 104 LYS A O 1
ATOM 839 N N . GLU A 1 105 ? 29.916 -1.932 -49.028 1.00 88.50 105 GLU A N 1
ATOM 840 C CA . GLU A 1 105 ? 30.033 -3.289 -48.466 1.00 88.50 105 GLU A CA 1
ATOM 841 C C . GLU A 1 105 ? 30.277 -3.245 -46.948 1.00 88.50 105 GLU A C 1
ATOM 843 O O . GLU A 1 105 ? 29.586 -3.919 -46.190 1.00 88.50 105 GLU A O 1
ATOM 848 N N . TYR A 1 106 ? 31.178 -2.374 -46.483 1.00 87.50 106 TYR A N 1
ATOM 849 C CA . TYR A 1 106 ? 31.437 -2.155 -45.058 1.00 87.50 106 TYR A CA 1
ATOM 850 C C . TYR A 1 106 ? 30.177 -1.714 -44.309 1.00 87.50 106 TYR A C 1
ATOM 852 O O . TYR A 1 106 ? 29.887 -2.193 -43.213 1.00 87.50 106 TYR A O 1
ATOM 860 N N . ARG A 1 107 ? 29.406 -0.806 -44.915 1.00 87.88 107 ARG A N 1
ATOM 861 C CA . ARG A 1 107 ? 28.148 -0.324 -44.352 1.00 87.88 107 ARG A CA 1
ATOM 862 C C . ARG A 1 107 ? 27.109 -1.440 -44.227 1.00 87.88 107 ARG A C 1
ATOM 864 O O . ARG A 1 107 ? 26.419 -1.512 -43.218 1.00 87.88 107 ARG A O 1
ATOM 871 N N . GLU A 1 108 ? 26.992 -2.303 -45.231 1.00 88.38 108 GLU A N 1
ATOM 872 C CA . GLU A 1 108 ? 26.109 -3.473 -45.165 1.00 88.38 108 GLU A CA 1
ATOM 873 C C . GLU A 1 108 ? 26.534 -4.397 -44.008 1.00 88.38 108 GLU A C 1
ATOM 875 O O . GLU A 1 108 ? 25.705 -4.732 -43.160 1.00 88.38 108 GLU A O 1
ATOM 880 N N . CYS A 1 109 ? 27.835 -4.688 -43.875 1.00 88.00 109 CYS A N 1
ATOM 881 C CA . CYS A 1 109 ? 28.364 -5.497 -42.772 1.00 88.00 109 CYS A CA 1
ATOM 882 C C . CYS A 1 109 ? 28.101 -4.885 -41.387 1.00 88.00 109 CYS A C 1
ATOM 884 O O . CYS A 1 109 ? 27.725 -5.596 -40.454 1.00 88.00 109 CYS A O 1
ATOM 886 N N . ILE A 1 110 ? 28.291 -3.573 -41.215 1.00 88.44 110 ILE A N 1
ATOM 887 C CA . ILE A 1 110 ? 28.080 -2.947 -39.905 1.00 88.44 110 ILE A CA 1
ATOM 888 C C . ILE A 1 110 ? 26.593 -2.855 -39.538 1.00 88.44 110 ILE A C 1
ATOM 890 O O . ILE A 1 110 ? 26.254 -3.010 -38.367 1.00 88.44 110 ILE A O 1
ATOM 894 N N . VAL A 1 111 ? 25.691 -2.672 -40.511 1.00 90.12 111 VAL A N 1
ATOM 895 C CA . VAL A 1 111 ? 24.239 -2.750 -40.273 1.00 90.12 111 VAL A CA 1
ATOM 896 C C . VAL A 1 111 ? 23.849 -4.149 -39.790 1.00 90.12 111 VAL A C 1
ATOM 898 O O . VAL A 1 111 ? 23.080 -4.270 -38.832 1.00 90.12 111 VAL A O 1
ATOM 901 N N . GLU A 1 112 ? 24.394 -5.205 -40.401 1.00 90.38 112 GLU A N 1
ATOM 902 C CA . GLU A 1 112 ? 24.189 -6.590 -39.953 1.00 90.38 112 GLU A CA 1
ATOM 903 C C . GLU A 1 112 ? 24.715 -6.811 -38.528 1.00 90.38 112 GLU A C 1
ATOM 905 O O . GLU A 1 112 ? 24.024 -7.403 -37.694 1.00 90.38 112 GLU A O 1
ATOM 910 N N . ASP A 1 113 ? 25.898 -6.278 -38.214 1.00 90.12 113 ASP A N 1
ATOM 911 C CA . ASP A 1 113 ? 26.490 -6.342 -36.878 1.00 90.12 113 ASP A CA 1
ATOM 912 C C . ASP A 1 113 ? 25.640 -5.634 -35.823 1.00 90.12 113 ASP A C 1
ATOM 914 O O . ASP A 1 113 ? 25.330 -6.234 -34.794 1.00 90.12 113 ASP A O 1
ATOM 918 N N . VAL A 1 114 ? 25.240 -4.384 -36.075 1.00 92.25 114 VAL A N 1
ATOM 919 C CA . VAL A 1 114 ? 24.374 -3.611 -35.171 1.00 92.25 114 VAL A CA 1
ATOM 920 C C . VAL A 1 114 ? 23.051 -4.344 -34.968 1.00 92.25 114 VAL A C 1
ATOM 922 O O . VAL A 1 114 ? 22.607 -4.509 -33.833 1.00 92.25 114 VAL A O 1
ATOM 925 N N . THR A 1 115 ? 22.463 -4.866 -36.047 1.00 91.50 115 THR A N 1
ATOM 926 C CA . THR A 1 115 ? 21.220 -5.646 -35.990 1.00 91.50 115 THR A CA 1
ATOM 927 C C . THR A 1 115 ? 21.367 -6.883 -35.112 1.00 91.50 115 THR A C 1
ATOM 929 O O . THR A 1 115 ? 20.512 -7.159 -34.268 1.00 91.50 115 THR A O 1
ATOM 932 N N . ARG A 1 116 ? 22.457 -7.632 -35.287 1.00 91.44 116 ARG A N 1
ATOM 933 C CA . ARG A 1 116 ? 22.756 -8.827 -34.497 1.00 91.44 116 ARG A CA 1
ATOM 934 C C . ARG A 1 116 ? 22.983 -8.487 -33.024 1.00 91.44 116 ARG A C 1
ATOM 936 O O . ARG A 1 116 ? 22.419 -9.165 -32.168 1.00 91.44 116 ARG A O 1
ATOM 943 N N . CYS A 1 117 ? 23.770 -7.452 -32.732 1.00 92.38 117 CYS A N 1
ATOM 944 C CA . CYS A 1 117 ? 24.033 -6.988 -31.370 1.00 92.38 117 CYS A CA 1
ATOM 945 C C . CYS A 1 117 ? 22.741 -6.555 -30.667 1.00 92.38 117 CYS A C 1
ATOM 947 O O . CYS A 1 117 ? 22.463 -7.042 -29.574 1.00 92.38 117 CYS A O 1
ATOM 949 N N . ALA A 1 118 ? 21.923 -5.719 -31.314 1.00 92.06 118 ALA A N 1
ATOM 950 C CA . ALA A 1 118 ? 20.661 -5.241 -30.756 1.00 92.06 118 ALA A CA 1
ATOM 951 C C . ALA A 1 118 ? 19.706 -6.404 -30.448 1.00 92.06 118 ALA A C 1
ATOM 953 O O . ALA A 1 118 ? 19.218 -6.515 -29.325 1.00 92.06 118 ALA A O 1
ATOM 954 N N . LYS A 1 119 ? 19.512 -7.329 -31.400 1.00 89.62 119 LYS A N 1
ATOM 955 C CA . LYS A 1 119 ? 18.653 -8.509 -31.202 1.00 89.62 119 LYS A CA 1
ATOM 956 C C . LYS A 1 119 ? 19.146 -9.413 -30.074 1.00 89.62 119 LYS A C 1
ATOM 958 O O . LYS A 1 119 ? 18.344 -9.843 -29.248 1.00 89.62 119 LYS A O 1
ATOM 963 N N . ASN A 1 120 ? 20.450 -9.698 -30.025 1.00 90.25 120 ASN A N 1
ATOM 964 C CA . ASN A 1 120 ? 21.035 -10.518 -28.964 1.00 90.25 120 ASN A CA 1
ATOM 965 C C . ASN A 1 120 ? 20.807 -9.869 -27.592 1.00 90.25 120 ASN A C 1
ATOM 967 O O . ASN A 1 120 ? 20.232 -10.496 -26.702 1.00 90.25 120 ASN A O 1
ATOM 971 N N . LEU A 1 121 ? 21.173 -8.592 -27.454 1.00 91.62 121 LEU A N 1
ATOM 972 C CA . LEU A 1 121 ? 21.023 -7.849 -26.208 1.00 91.62 121 LEU A CA 1
ATOM 973 C C . LEU A 1 121 ? 19.560 -7.820 -25.742 1.00 91.62 121 LEU A C 1
ATOM 975 O O . LEU A 1 121 ? 19.248 -8.223 -24.625 1.00 91.62 121 LEU A O 1
ATOM 979 N N . SER A 1 122 ? 18.652 -7.432 -26.635 1.00 89.56 122 SER A N 1
ATOM 980 C CA . SER A 1 122 ? 17.211 -7.323 -26.389 1.00 89.56 122 SER A CA 1
ATOM 981 C C . SER A 1 122 ? 16.542 -8.637 -25.980 1.00 89.56 122 SER A C 1
ATOM 983 O O . SER A 1 122 ? 15.660 -8.659 -25.115 1.00 89.56 122 SER A O 1
ATOM 985 N N . SER A 1 123 ? 16.994 -9.756 -26.552 1.00 89.31 123 SER A N 1
ATOM 986 C CA . SER A 1 123 ? 16.493 -11.087 -26.203 1.00 89.31 123 SER A CA 1
ATOM 987 C C . SER A 1 123 ? 16.903 -11.538 -24.798 1.00 89.31 123 SER A C 1
ATOM 989 O O . SER A 1 123 ? 16.276 -12.434 -24.234 1.00 89.31 123 SER A O 1
ATOM 991 N N . ARG A 1 124 ? 17.941 -10.925 -24.217 1.00 91.69 124 ARG A N 1
ATOM 992 C CA . ARG A 1 124 ? 18.500 -11.298 -22.914 1.00 91.69 124 ARG A CA 1
ATOM 993 C C . ARG A 1 124 ? 18.081 -10.366 -21.783 1.00 91.69 124 ARG A C 1
ATOM 995 O O . ARG A 1 124 ? 18.367 -10.694 -20.638 1.00 91.69 124 ARG A O 1
ATOM 1002 N N . VAL A 1 125 ? 17.401 -9.252 -22.051 1.00 90.44 125 VAL A N 1
ATOM 1003 C CA . VAL A 1 125 ? 16.980 -8.315 -20.994 1.00 90.44 125 VAL A CA 1
ATOM 1004 C C . VAL A 1 125 ? 16.071 -9.008 -19.973 1.00 90.44 125 VAL A C 1
ATOM 1006 O O . VAL A 1 125 ? 15.079 -9.651 -20.323 1.00 90.44 125 VAL A O 1
ATOM 1009 N N . ASN A 1 126 ? 16.412 -8.872 -18.693 1.00 89.69 126 ASN A N 1
ATOM 1010 C CA . ASN A 1 126 ? 15.666 -9.392 -17.559 1.00 89.69 126 ASN A CA 1
ATOM 1011 C C . ASN A 1 126 ? 14.858 -8.277 -16.878 1.00 89.69 126 ASN A C 1
ATOM 1013 O O . ASN A 1 126 ? 15.304 -7.678 -15.902 1.00 89.69 126 ASN A O 1
ATOM 1017 N N . PHE A 1 127 ? 13.650 -8.017 -17.383 1.00 87.25 127 PHE A N 1
ATOM 1018 C CA . PHE A 1 127 ? 12.787 -6.952 -16.857 1.00 87.25 127 PHE A CA 1
ATOM 1019 C C . PHE A 1 127 ? 12.366 -7.146 -15.396 1.00 87.25 127 PHE A C 1
ATOM 1021 O O . PHE A 1 127 ? 12.108 -6.163 -14.714 1.00 87.25 127 PHE A O 1
ATOM 1028 N N . GLU A 1 128 ? 12.308 -8.384 -14.896 1.00 86.00 128 GLU A N 1
ATOM 1029 C CA . GLU A 1 128 ? 11.976 -8.638 -13.488 1.00 86.00 128 GLU A CA 1
ATOM 1030 C C . GLU A 1 128 ? 13.097 -8.141 -12.567 1.00 86.00 128 GLU A C 1
ATOM 1032 O O . GLU A 1 128 ? 12.831 -7.339 -11.678 1.00 86.00 128 GLU A O 1
ATOM 1037 N N . ALA A 1 129 ? 14.354 -8.511 -12.848 1.00 85.69 129 ALA A N 1
ATOM 1038 C CA . ALA A 1 129 ? 15.512 -8.016 -12.094 1.00 85.69 129 ALA A CA 1
ATOM 1039 C C . ALA A 1 129 ? 15.635 -6.487 -12.171 1.00 85.69 129 ALA A C 1
ATOM 1041 O O . ALA A 1 129 ? 15.936 -5.831 -11.180 1.00 85.69 129 ALA A O 1
ATOM 1042 N N . PHE A 1 130 ? 15.325 -5.917 -13.338 1.00 82.56 130 PHE A N 1
ATOM 1043 C CA . PHE A 1 130 ? 15.312 -4.472 -13.540 1.00 82.56 130 PHE A CA 1
ATOM 1044 C C . PHE A 1 130 ? 14.305 -3.740 -12.632 1.00 82.56 130 PHE A C 1
ATOM 1046 O O . PHE A 1 130 ? 14.594 -2.656 -12.135 1.00 82.56 130 PHE A O 1
ATOM 1053 N N . ILE A 1 131 ? 13.127 -4.326 -12.398 1.00 82.56 131 ILE A N 1
ATOM 1054 C CA . ILE A 1 131 ? 12.096 -3.757 -11.515 1.00 82.56 131 ILE A CA 1
ATOM 1055 C C . ILE A 1 131 ? 12.401 -4.014 -10.031 1.00 82.56 131 ILE A C 1
ATOM 1057 O O . ILE A 1 131 ? 11.966 -3.242 -9.180 1.00 82.56 131 ILE A O 1
ATOM 1061 N N . GLU A 1 132 ? 13.117 -5.089 -9.698 1.00 77.38 132 GLU A N 1
ATOM 1062 C CA . GLU A 1 132 ? 13.457 -5.434 -8.311 1.00 77.38 132 GLU A CA 1
ATOM 1063 C C . GLU A 1 132 ? 14.576 -4.554 -7.721 1.00 77.38 132 GLU A C 1
ATOM 1065 O O . GLU A 1 132 ? 14.499 -4.211 -6.543 1.00 77.38 132 GLU A O 1
ATOM 1070 N N . GLU A 1 133 ? 15.551 -4.111 -8.522 1.00 74.50 133 GLU A N 1
ATOM 1071 C CA . GLU A 1 133 ? 16.710 -3.284 -8.105 1.00 74.50 133 GLU A CA 1
ATOM 1072 C C . GLU A 1 133 ? 16.393 -1.776 -7.950 1.00 74.50 133 GLU A C 1
ATOM 1074 O O . GLU A 1 133 ? 17.237 -0.895 -8.115 1.00 74.50 133 GLU A O 1
ATOM 1079 N N . PHE A 1 134 ? 15.144 -1.444 -7.631 1.00 67.06 134 PHE A N 1
ATOM 1080 C CA . PHE A 1 134 ? 14.593 -0.088 -7.702 1.00 67.06 134 PHE A CA 1
ATOM 1081 C C . PHE A 1 134 ? 15.103 0.912 -6.641 1.00 67.06 134 PHE A C 1
ATOM 1083 O O . PHE A 1 134 ? 14.709 2.080 -6.629 1.00 67.06 134 PHE A O 1
ATOM 1090 N N . ASP A 1 135 ? 15.961 0.487 -5.717 1.00 59.75 135 ASP A N 1
ATOM 1091 C CA . ASP A 1 135 ? 16.310 1.284 -4.536 1.00 59.75 135 ASP A CA 1
ATOM 1092 C C . ASP A 1 135 ? 17.129 2.565 -4.849 1.00 59.75 135 ASP A C 1
ATOM 1094 O O . ASP A 1 135 ? 17.188 3.463 -4.000 1.00 59.75 135 ASP A O 1
ATOM 1098 N N . ASP A 1 136 ? 17.688 2.720 -6.064 1.00 66.19 136 ASP A N 1
ATOM 1099 C CA . ASP A 1 136 ? 18.327 3.960 -6.554 1.00 66.19 136 ASP A CA 1
ATOM 1100 C C . ASP A 1 136 ? 17.658 4.510 -7.830 1.00 66.19 136 ASP A C 1
ATOM 1102 O O . ASP A 1 136 ? 17.904 4.064 -8.955 1.00 66.19 136 ASP A O 1
ATOM 1106 N N . SER A 1 137 ? 16.853 5.565 -7.663 1.00 64.25 137 SER A N 1
ATOM 1107 C CA . SER A 1 137 ? 16.114 6.199 -8.760 1.00 64.25 137 SER A CA 1
ATOM 1108 C C . SER A 1 137 ? 17.010 6.779 -9.859 1.00 64.25 137 SER A C 1
ATOM 1110 O O . SER A 1 137 ? 16.623 6.760 -11.025 1.00 64.25 137 SER A O 1
ATOM 1112 N N . ARG A 1 138 ? 18.218 7.272 -9.544 1.00 67.31 138 ARG A N 1
ATOM 1113 C CA . ARG A 1 138 ? 19.104 7.880 -10.558 1.00 67.31 138 ARG A CA 1
ATOM 1114 C C . ARG A 1 138 ? 19.710 6.832 -11.472 1.00 67.31 138 ARG A C 1
ATOM 1116 O O . ARG A 1 138 ? 19.772 7.047 -12.682 1.00 67.31 138 ARG A O 1
ATOM 1123 N N . TYR A 1 139 ? 20.151 5.728 -10.885 1.00 74.50 139 TYR A N 1
ATOM 1124 C CA . TYR A 1 139 ? 20.686 4.600 -11.630 1.00 74.50 139 TYR A CA 1
ATOM 1125 C C . TYR A 1 139 ? 19.595 3.988 -12.526 1.00 74.50 139 TYR A C 1
ATOM 1127 O O . TYR A 1 139 ? 19.802 3.826 -13.727 1.00 74.50 139 TYR A O 1
ATOM 1135 N N . PHE A 1 140 ? 18.380 3.828 -11.995 1.00 75.00 140 PHE A N 1
ATOM 1136 C CA . PHE A 1 140 ? 17.237 3.340 -12.762 1.00 75.00 140 PHE A CA 1
ATOM 1137 C C . PHE A 1 140 ? 16.916 4.194 -14.004 1.00 75.00 140 PHE A C 1
ATOM 1139 O O . PHE A 1 140 ? 16.745 3.656 -15.099 1.00 75.00 140 PHE A O 1
ATOM 1146 N N . PHE A 1 141 ? 16.838 5.527 -13.871 1.00 75.31 141 PHE A N 1
ATOM 1147 C CA . PHE A 1 141 ? 16.529 6.400 -15.016 1.00 75.31 141 PHE A CA 1
ATOM 1148 C C . PHE A 1 141 ? 17.591 6.324 -16.116 1.00 75.31 141 PHE A C 1
ATOM 1150 O O . PHE A 1 141 ? 17.255 6.439 -17.295 1.00 75.31 141 PHE A O 1
ATOM 1157 N N . HIS A 1 142 ? 18.857 6.122 -15.743 1.00 81.56 142 HIS A N 1
ATOM 1158 C CA . HIS A 1 142 ? 19.930 5.929 -16.709 1.00 81.56 142 HIS A CA 1
ATOM 1159 C C . HIS A 1 142 ? 19.700 4.659 -17.533 1.00 81.56 142 HIS A C 1
ATOM 1161 O O . HIS A 1 142 ? 19.627 4.730 -18.759 1.00 81.56 142 HIS A O 1
ATOM 1167 N N . THR A 1 143 ? 19.479 3.529 -16.863 1.00 83.69 143 THR A N 1
ATOM 1168 C CA . THR A 1 143 ? 19.231 2.234 -17.506 1.00 83.69 143 THR A CA 1
ATOM 1169 C C . THR A 1 143 ? 17.931 2.223 -18.319 1.00 83.69 143 THR A C 1
ATOM 1171 O O . THR A 1 143 ? 17.874 1.627 -19.394 1.00 83.69 143 THR A O 1
ATOM 1174 N N . LEU A 1 144 ? 16.888 2.934 -17.872 1.00 82.25 144 LEU A N 1
ATOM 1175 C CA . LEU A 1 144 ? 15.665 3.122 -18.659 1.00 82.25 144 LEU A CA 1
ATOM 1176 C C . LEU A 1 144 ? 15.943 3.891 -19.962 1.00 82.25 144 LEU A C 1
ATOM 1178 O O . LEU A 1 144 ? 15.392 3.545 -21.007 1.00 82.25 144 LEU A O 1
ATOM 1182 N N . GLY A 1 145 ? 16.814 4.903 -19.912 1.00 82.69 145 GLY A N 1
ATOM 1183 C CA . GLY A 1 145 ? 17.282 5.623 -21.095 1.00 82.69 145 GLY A CA 1
ATOM 1184 C C . GLY A 1 145 ? 18.042 4.716 -22.067 1.00 82.69 145 GLY A C 1
ATOM 1185 O O . GLY A 1 145 ? 17.769 4.740 -23.264 1.00 82.69 145 GLY A O 1
ATOM 1186 N N . GLU A 1 146 ? 18.937 3.863 -21.562 1.00 89.06 146 GLU A N 1
ATOM 1187 C CA . GLU A 1 146 ? 19.642 2.860 -22.376 1.00 89.06 146 GLU A CA 1
ATOM 1188 C C . GLU A 1 146 ? 18.662 1.860 -23.022 1.00 89.06 146 GLU A C 1
ATOM 1190 O O . GLU A 1 146 ? 18.787 1.528 -24.203 1.00 89.06 146 GLU A O 1
ATOM 1195 N N . LEU A 1 147 ? 17.640 1.415 -22.281 1.00 88.12 147 LEU A N 1
ATOM 1196 C CA . LEU A 1 147 ? 16.592 0.540 -22.805 1.00 88.12 147 LEU A CA 1
ATOM 1197 C C . LEU A 1 147 ? 15.771 1.234 -23.898 1.00 88.12 147 LEU A C 1
ATOM 1199 O O . LEU A 1 147 ? 15.480 0.616 -24.921 1.00 88.12 147 LEU A O 1
ATOM 1203 N N . PHE A 1 148 ? 15.409 2.503 -23.705 1.00 85.06 148 PHE A N 1
ATOM 1204 C CA . PHE A 1 148 ? 14.715 3.295 -24.719 1.00 85.06 148 PHE A CA 1
ATOM 1205 C C . PHE A 1 148 ? 15.549 3.418 -26.002 1.00 85.06 148 PHE A C 1
ATOM 1207 O O . PHE A 1 148 ? 15.040 3.187 -27.101 1.00 85.06 148 PHE A O 1
ATOM 1214 N N . GLU A 1 149 ? 16.844 3.706 -25.871 1.00 87.19 149 GLU A N 1
ATOM 1215 C CA . GLU A 1 149 ? 17.766 3.783 -27.004 1.00 87.19 149 GLU A CA 1
ATOM 1216 C C . GLU A 1 149 ? 17.887 2.449 -27.749 1.00 87.19 149 GLU A C 1
ATOM 1218 O O . GLU A 1 149 ? 17.830 2.427 -28.982 1.00 87.19 149 GLU A O 1
ATOM 1223 N N . LEU A 1 150 ? 17.946 1.323 -27.030 1.00 90.06 150 LEU A N 1
ATOM 1224 C CA . LEU A 1 150 ? 17.885 -0.008 -27.638 1.00 90.06 150 LEU A CA 1
ATOM 1225 C C . LEU A 1 150 ? 16.606 -0.189 -28.478 1.00 90.06 150 LEU A C 1
ATOM 1227 O O . LEU A 1 150 ? 16.692 -0.639 -29.622 1.00 90.06 150 LEU A O 1
ATOM 1231 N N . ARG A 1 151 ? 15.434 0.218 -27.968 1.00 86.38 151 ARG A N 1
ATOM 1232 C CA . ARG A 1 151 ? 14.165 0.129 -28.721 1.00 86.38 151 ARG A CA 1
ATOM 1233 C C . ARG A 1 151 ? 14.141 1.029 -29.944 1.00 86.38 151 ARG A C 1
ATOM 1235 O O . ARG A 1 151 ? 13.625 0.631 -30.988 1.00 86.38 151 ARG A O 1
ATOM 1242 N N . ARG A 1 152 ? 14.724 2.224 -29.845 1.00 85.25 152 ARG A N 1
ATOM 1243 C CA . ARG A 1 152 ? 14.863 3.142 -30.980 1.00 85.25 152 ARG A CA 1
ATOM 1244 C C . ARG A 1 152 ? 15.703 2.524 -32.095 1.00 85.25 152 ARG A C 1
ATOM 1246 O O . ARG A 1 152 ? 15.304 2.584 -33.255 1.00 85.25 152 ARG A O 1
ATOM 1253 N N . ILE A 1 153 ? 16.816 1.874 -31.747 1.00 88.44 153 ILE A N 1
ATOM 1254 C CA . ILE A 1 153 ? 17.663 1.151 -32.707 1.00 88.44 153 ILE A CA 1
ATOM 1255 C C . ILE A 1 153 ? 16.876 0.013 -33.373 1.00 88.44 153 ILE A C 1
ATOM 1257 O O . ILE A 1 153 ? 16.899 -0.120 -34.597 1.00 88.44 153 ILE A O 1
ATOM 1261 N N . GLU A 1 154 ? 16.137 -0.784 -32.601 1.00 86.50 154 GLU A N 1
ATOM 1262 C CA . GLU A 1 154 ? 15.315 -1.877 -33.136 1.00 86.50 154 GLU A CA 1
ATOM 1263 C C . GLU A 1 154 ? 14.204 -1.392 -34.072 1.00 86.50 154 GLU A C 1
ATOM 1265 O O . GLU A 1 154 ? 13.990 -1.987 -35.133 1.00 86.50 154 GLU A O 1
ATOM 1270 N N . LEU A 1 155 ? 13.546 -0.277 -33.742 1.00 83.75 155 LEU A N 1
ATOM 1271 C CA . LEU A 1 155 ? 12.567 0.338 -34.632 1.00 83.75 155 LEU A CA 1
ATOM 1272 C C . LEU A 1 155 ? 13.225 0.796 -35.943 1.00 83.75 155 LEU A C 1
ATOM 1274 O O . LEU A 1 155 ? 12.683 0.537 -37.022 1.00 83.75 155 LEU A O 1
ATOM 1278 N N . SER A 1 156 ? 14.403 1.422 -35.881 1.00 84.31 156 SER A N 1
ATOM 1279 C CA . SER A 1 156 ? 15.169 1.821 -37.070 1.00 84.31 156 SER A CA 1
ATOM 1280 C C . SER A 1 156 ? 15.575 0.628 -37.940 1.00 84.31 156 SER A C 1
ATOM 1282 O O . SER A 1 156 ? 15.581 0.736 -39.168 1.00 84.31 156 SER A O 1
ATOM 1284 N N . ILE A 1 157 ? 15.863 -0.528 -37.333 1.00 85.88 157 ILE A N 1
ATOM 1285 C CA . ILE A 1 157 ? 16.128 -1.784 -38.049 1.00 85.88 157 ILE A CA 1
ATOM 1286 C C . ILE A 1 157 ? 14.867 -2.266 -38.772 1.00 85.88 157 ILE A C 1
ATOM 1288 O O . ILE A 1 157 ? 14.900 -2.522 -39.974 1.00 85.88 157 ILE A O 1
ATOM 1292 N N . VAL A 1 158 ? 13.738 -2.365 -38.066 1.00 83.56 158 VAL A N 1
ATOM 1293 C CA . VAL A 1 158 ? 12.488 -2.927 -38.611 1.00 83.56 158 VAL A CA 1
ATOM 1294 C C . VAL A 1 158 ? 11.846 -2.024 -39.667 1.00 83.56 158 VAL A C 1
ATOM 1296 O O . VAL A 1 158 ? 11.189 -2.511 -40.588 1.00 83.56 158 VAL A O 1
ATOM 1299 N N . THR A 1 159 ? 12.036 -0.710 -39.561 1.00 83.06 159 THR A N 1
ATOM 1300 C CA . THR A 1 159 ? 11.577 0.271 -40.560 1.00 83.06 159 THR A CA 1
ATOM 1301 C C . THR A 1 159 ? 12.546 0.433 -41.734 1.00 83.06 159 THR A C 1
ATOM 1303 O O . THR A 1 159 ? 12.193 1.063 -42.728 1.00 83.06 159 THR A O 1
ATOM 1306 N N . GLY A 1 160 ? 13.756 -0.12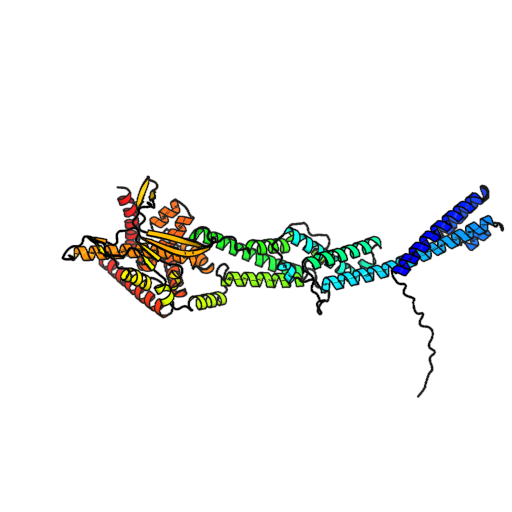9 -41.640 1.00 83.81 160 GLY A N 1
ATOM 1307 C CA . GLY A 1 160 ? 14.820 0.030 -42.631 1.00 83.81 160 GLY A CA 1
ATOM 1308 C C . GLY A 1 160 ? 15.537 1.384 -42.582 1.00 83.81 160 GLY A C 1
ATOM 1309 O O . GLY A 1 160 ? 16.470 1.592 -43.359 1.00 83.81 160 GLY A O 1
ATOM 1310 N N . ALA A 1 161 ? 15.161 2.285 -41.667 1.00 85.31 161 ALA A N 1
ATOM 1311 C CA . ALA A 1 161 ? 15.778 3.603 -41.509 1.00 85.31 161 ALA A CA 1
ATOM 1312 C C . ALA A 1 161 ? 17.288 3.518 -41.230 1.00 85.31 161 ALA A C 1
ATOM 1314 O O . ALA A 1 161 ? 18.049 4.330 -41.749 1.00 85.31 161 ALA A O 1
ATOM 1315 N N . ILE A 1 162 ? 17.733 2.471 -40.525 1.00 87.50 162 ILE A N 1
ATOM 1316 C CA . ILE A 1 162 ? 19.152 2.244 -40.202 1.00 87.50 162 ILE A CA 1
ATOM 1317 C C . ILE A 1 162 ? 20.043 2.091 -41.449 1.00 87.50 162 ILE A C 1
ATOM 1319 O O . ILE A 1 162 ? 21.231 2.400 -41.434 1.00 87.50 162 ILE A O 1
ATOM 1323 N N . SER A 1 163 ? 19.461 1.672 -42.580 1.00 80.56 163 SER A N 1
ATOM 1324 C CA . SER A 1 163 ? 20.166 1.583 -43.868 1.00 80.56 163 SER A CA 1
ATOM 1325 C C . SER A 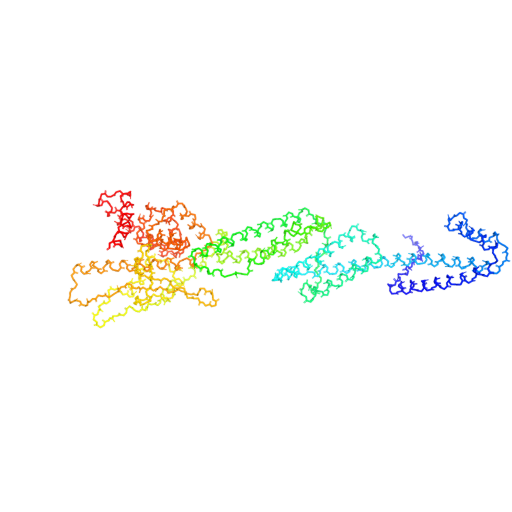1 163 ? 20.418 2.956 -44.504 1.00 80.56 163 SER A C 1
ATOM 1327 O O . SER A 1 163 ? 21.011 3.031 -45.580 1.00 80.56 163 SER A O 1
ATOM 1329 N N . GLY A 1 164 ? 19.938 4.038 -43.882 1.00 80.75 164 GLY A N 1
ATOM 1330 C CA . GLY A 1 164 ? 20.158 5.444 -44.228 1.00 80.75 164 GLY A CA 1
ATOM 1331 C C . GLY A 1 164 ? 21.314 6.100 -43.462 1.00 80.75 164 GLY A C 1
ATOM 1332 O O . GLY A 1 164 ? 21.826 7.122 -43.916 1.00 80.75 164 GLY A O 1
ATOM 1333 N N . ASP A 1 165 ? 21.839 5.451 -42.420 1.00 86.00 165 ASP A N 1
ATOM 1334 C CA . ASP A 1 165 ? 22.815 6.051 -41.506 1.00 86.00 165 ASP A CA 1
ATOM 1335 C C . ASP A 1 165 ? 24.254 6.059 -42.035 1.00 86.00 165 ASP A C 1
ATOM 1337 O O . ASP A 1 165 ? 24.659 5.214 -42.846 1.00 86.00 165 ASP A O 1
ATOM 1341 N N . SER A 1 166 ? 25.045 7.034 -41.581 1.00 88.69 166 SER A N 1
ATOM 1342 C CA . SER A 1 166 ? 26.473 7.100 -41.893 1.00 88.69 166 SER A CA 1
ATOM 1343 C C . SER A 1 166 ? 27.242 5.983 -41.187 1.00 88.69 166 SER A C 1
ATOM 1345 O O . SER A 1 166 ? 26.844 5.502 -40.127 1.00 88.69 166 SER A O 1
ATOM 1347 N N . ILE A 1 167 ? 28.393 5.605 -41.747 1.00 85.94 167 ILE A N 1
ATOM 1348 C CA . ILE A 1 167 ? 29.270 4.594 -41.143 1.00 85.94 167 ILE A CA 1
ATOM 1349 C C . ILE A 1 167 ? 29.664 4.992 -39.710 1.00 85.94 167 ILE A C 1
ATOM 1351 O O . ILE A 1 167 ? 29.585 4.162 -38.810 1.00 85.94 167 ILE A O 1
ATOM 1355 N N . GLN A 1 168 ? 30.002 6.269 -39.469 1.00 87.94 168 GLN A N 1
ATOM 1356 C CA . GLN A 1 168 ? 30.364 6.730 -38.122 1.00 87.94 168 GLN A CA 1
ATOM 1357 C C . GLN A 1 168 ? 29.213 6.585 -37.121 1.00 87.94 168 GLN A C 1
ATOM 1359 O O . GLN A 1 168 ? 29.449 6.261 -35.960 1.00 87.94 168 GLN A O 1
ATOM 1364 N N . HIS A 1 169 ? 27.973 6.827 -37.557 1.00 89.50 169 HIS A N 1
ATOM 1365 C CA . HIS A 1 169 ? 26.813 6.652 -36.692 1.00 89.50 169 HIS A CA 1
ATOM 1366 C C . HIS A 1 169 ? 26.589 5.173 -36.357 1.00 89.50 169 HIS A C 1
ATOM 1368 O O . HIS A 1 169 ? 26.366 4.837 -35.200 1.00 89.50 169 HIS A O 1
ATOM 1374 N N . LEU A 1 170 ? 26.733 4.279 -37.338 1.00 89.25 170 LEU A N 1
ATOM 1375 C CA . LEU A 1 170 ? 26.594 2.833 -37.139 1.00 89.25 170 LEU A CA 1
ATOM 1376 C C . LEU A 1 170 ? 27.669 2.271 -36.190 1.00 89.25 170 LEU A C 1
ATOM 1378 O O . LEU A 1 170 ? 27.348 1.471 -35.309 1.00 89.25 170 LEU A O 1
ATOM 1382 N N . ASP A 1 171 ? 28.919 2.733 -36.303 1.00 88.81 171 ASP A N 1
ATOM 1383 C CA . ASP A 1 171 ? 29.991 2.394 -35.354 1.00 88.81 171 ASP A CA 1
ATOM 1384 C C . ASP A 1 171 ? 29.668 2.891 -33.937 1.00 88.81 171 ASP A C 1
ATOM 1386 O O . ASP A 1 171 ? 29.856 2.154 -32.967 1.00 88.81 171 ASP A O 1
ATOM 1390 N N . TYR A 1 172 ? 29.124 4.105 -33.808 1.00 92.44 172 TYR A N 1
ATOM 1391 C CA . TYR A 1 172 ? 28.676 4.641 -32.522 1.00 92.44 172 TYR A CA 1
ATOM 1392 C C . TYR A 1 172 ? 27.550 3.800 -31.902 1.00 92.44 172 TYR A C 1
ATOM 1394 O O . TYR A 1 172 ? 27.642 3.426 -30.734 1.00 92.44 172 TYR A O 1
ATOM 1402 N N . LEU A 1 173 ? 26.518 3.438 -32.675 1.00 92.38 173 LEU A N 1
ATOM 1403 C CA . LEU A 1 173 ? 25.427 2.584 -32.189 1.00 92.38 173 LEU A CA 1
ATOM 1404 C C . LEU A 1 173 ? 25.955 1.232 -31.702 1.00 92.38 173 LEU A C 1
ATOM 1406 O O . LEU A 1 173 ? 25.565 0.761 -30.635 1.00 92.38 173 LEU A O 1
ATOM 1410 N N . LYS A 1 174 ? 26.887 0.625 -32.447 1.00 92.31 174 LYS A N 1
ATOM 1411 C CA . LYS A 1 174 ? 27.529 -0.631 -32.050 1.00 92.31 174 LYS A CA 1
ATOM 1412 C C . LYS A 1 174 ? 28.275 -0.498 -30.720 1.00 92.31 174 LYS A C 1
ATOM 1414 O O . LYS A 1 174 ? 28.128 -1.361 -29.859 1.00 92.31 174 LYS A O 1
ATOM 1419 N N . GLN A 1 175 ? 29.062 0.564 -30.545 1.00 93.12 175 GLN A N 1
ATOM 1420 C CA . GLN A 1 175 ? 29.792 0.816 -29.297 1.00 93.12 175 GLN A CA 1
ATOM 1421 C C . GLN A 1 175 ? 28.844 1.006 -28.110 1.00 93.12 175 GLN A C 1
ATOM 1423 O O . GLN A 1 175 ? 29.084 0.429 -27.051 1.00 93.12 175 GLN A O 1
ATOM 1428 N N . SER A 1 176 ? 27.747 1.742 -28.300 1.00 93.38 176 SER A N 1
ATOM 1429 C CA . SER A 1 176 ? 26.712 1.916 -27.277 1.00 93.38 176 SER A CA 1
ATOM 1430 C C . SER A 1 176 ? 26.076 0.584 -26.879 1.00 93.38 176 SER A C 1
ATOM 1432 O O . SER A 1 176 ? 25.997 0.290 -25.694 1.00 93.38 176 SER A O 1
ATOM 1434 N N . LEU A 1 177 ? 25.717 -0.277 -27.840 1.00 94.94 177 LEU A N 1
ATOM 1435 C CA . LEU A 1 177 ? 25.158 -1.606 -27.546 1.00 94.94 177 LEU A CA 1
ATOM 1436 C C . LEU A 1 177 ? 26.123 -2.490 -26.741 1.00 94.94 177 LEU A C 1
ATOM 1438 O O . LEU A 1 177 ? 25.693 -3.194 -25.832 1.00 94.94 177 LEU A O 1
ATOM 1442 N N . VAL A 1 178 ? 27.423 -2.440 -27.047 1.00 93.06 178 VAL A N 1
ATOM 1443 C CA . VAL A 1 178 ? 28.454 -3.161 -26.279 1.00 93.06 178 VAL A CA 1
ATOM 1444 C C . VAL A 1 178 ? 28.584 -2.596 -24.862 1.00 93.06 178 VAL A C 1
ATOM 1446 O O . VAL A 1 178 ? 28.726 -3.360 -23.907 1.00 93.06 178 VAL A O 1
ATOM 1449 N N . ALA A 1 179 ? 28.517 -1.272 -24.710 1.00 93.50 179 ALA A N 1
ATOM 1450 C CA . ALA A 1 179 ? 28.530 -0.633 -23.400 1.00 93.50 179 ALA A CA 1
ATOM 1451 C C . ALA A 1 179 ? 27.299 -1.033 -22.571 1.00 93.50 179 ALA A C 1
ATOM 1453 O O . ALA A 1 179 ? 27.461 -1.446 -21.424 1.00 93.50 179 ALA A O 1
ATOM 1454 N N . TYR A 1 180 ? 26.101 -1.013 -23.168 1.00 93.81 180 TYR A N 1
ATOM 1455 C CA . TYR A 1 180 ? 24.864 -1.461 -22.519 1.00 93.81 180 TYR A CA 1
ATOM 1456 C C . TYR A 1 180 ? 24.967 -2.924 -22.087 1.00 93.81 180 TYR A C 1
ATOM 1458 O O . TYR A 1 180 ? 24.659 -3.248 -20.946 1.00 93.81 180 TYR A O 1
ATOM 1466 N N . GLU A 1 181 ? 25.467 -3.811 -22.957 1.00 93.25 181 GLU A N 1
ATOM 1467 C CA . GLU A 1 181 ? 25.665 -5.223 -22.612 1.00 93.25 181 GLU A CA 1
ATOM 1468 C C . GLU A 1 181 ? 26.603 -5.396 -21.412 1.00 93.25 181 GLU A C 1
ATOM 1470 O O . GLU A 1 181 ? 26.316 -6.189 -20.512 1.00 93.25 181 GLU A O 1
ATOM 1475 N N . SER A 1 182 ? 27.712 -4.653 -21.384 1.00 91.88 182 SER A N 1
ATOM 1476 C CA . SER A 1 182 ? 28.670 -4.686 -20.278 1.00 91.88 182 SER A CA 1
ATOM 1477 C C . SER A 1 182 ? 28.043 -4.199 -18.972 1.00 91.88 182 SER A C 1
ATOM 1479 O O . SER A 1 182 ? 28.167 -4.888 -17.960 1.00 91.88 182 SER A O 1
ATOM 1481 N N . ASN A 1 183 ? 27.363 -3.049 -18.996 1.00 89.88 183 ASN A N 1
ATOM 1482 C CA . ASN A 1 183 ? 26.700 -2.471 -17.826 1.00 89.88 183 ASN A CA 1
ATOM 1483 C C . ASN A 1 183 ? 25.637 -3.444 -17.296 1.00 89.88 183 ASN A C 1
ATOM 1485 O O . ASN A 1 183 ? 25.749 -3.965 -16.192 1.00 89.88 183 ASN A O 1
ATOM 1489 N N . TRP A 1 184 ? 24.682 -3.834 -18.144 1.00 91.81 184 TRP A N 1
ATOM 1490 C CA . TRP A 1 184 ? 23.569 -4.704 -17.754 1.00 91.81 184 TRP A CA 1
ATOM 1491 C C . TRP A 1 184 ? 24.017 -6.105 -17.316 1.00 91.81 184 TRP A C 1
ATOM 1493 O O . TRP A 1 184 ? 23.315 -6.765 -16.552 1.00 91.81 184 TRP A O 1
ATOM 1503 N N . SER A 1 185 ? 25.181 -6.582 -17.770 1.00 89.12 185 SER A N 1
ATOM 1504 C CA . SER A 1 185 ? 25.769 -7.830 -17.268 1.00 89.12 185 SER A CA 1
ATOM 1505 C C . SER A 1 185 ? 26.293 -7.701 -15.839 1.00 89.12 185 SER A C 1
ATOM 1507 O O . SER A 1 185 ? 26.124 -8.633 -15.056 1.00 89.12 185 SER A O 1
ATOM 1509 N N . GLN A 1 186 ? 26.945 -6.582 -15.503 1.00 86.81 186 GLN A N 1
ATOM 1510 C CA . GLN A 1 186 ? 27.461 -6.334 -14.149 1.00 86.81 186 GLN A CA 1
ATOM 1511 C C . GLN A 1 186 ? 26.320 -6.250 -13.133 1.00 86.81 186 GLN A C 1
ATOM 1513 O O . GLN A 1 186 ? 26.453 -6.748 -12.017 1.00 86.81 186 GLN A O 1
ATOM 1518 N N . ASP A 1 187 ? 25.183 -5.726 -13.579 1.00 82.56 187 ASP A N 1
ATOM 1519 C CA . ASP A 1 187 ? 24.009 -5.472 -12.750 1.00 82.56 187 ASP A CA 1
ATOM 1520 C C . ASP A 1 187 ? 22.981 -6.621 -12.786 1.00 82.56 187 ASP A C 1
ATOM 1522 O O . ASP A 1 187 ? 21.868 -6.498 -12.290 1.00 82.56 187 ASP A O 1
ATOM 1526 N N . ASN A 1 188 ? 23.342 -7.777 -13.363 1.00 85.62 188 ASN A N 1
ATOM 1527 C CA . ASN A 1 188 ? 22.476 -8.962 -13.502 1.00 85.62 188 ASN A CA 1
ATOM 1528 C C . ASN A 1 188 ? 21.144 -8.716 -14.247 1.00 85.62 188 ASN A C 1
ATOM 1530 O O . ASN A 1 188 ? 20.207 -9.517 -14.161 1.00 85.62 188 ASN A O 1
ATOM 1534 N N . PHE A 1 189 ? 21.069 -7.658 -15.052 1.00 89.06 189 PHE A N 1
ATOM 1535 C CA . PHE A 1 189 ? 19.922 -7.343 -15.905 1.00 89.06 189 PHE A CA 1
ATOM 1536 C C . PHE A 1 189 ? 19.898 -8.145 -17.201 1.00 89.06 189 PHE A C 1
ATOM 1538 O O . PHE A 1 189 ? 18.938 -8.049 -17.964 1.00 89.06 189 PHE A O 1
ATOM 1545 N N . LEU A 1 190 ? 20.915 -8.970 -17.453 1.00 90.06 190 LEU A N 1
ATOM 1546 C CA . LEU A 1 190 ? 20.926 -9.914 -18.562 1.00 90.06 190 LEU A CA 1
ATOM 1547 C C . LEU A 1 190 ? 20.753 -11.353 -18.092 1.00 90.06 190 LEU A C 1
ATOM 1549 O O . LEU A 1 190 ? 21.479 -11.867 -17.241 1.00 90.06 190 LEU A O 1
ATOM 1553 N N . ARG A 1 191 ? 19.826 -12.052 -18.740 1.00 86.75 191 ARG A N 1
ATOM 1554 C CA . ARG A 1 191 ? 19.699 -13.502 -18.678 1.00 86.75 191 ARG A CA 1
ATOM 1555 C C . ARG A 1 191 ? 20.926 -14.151 -19.320 1.00 86.75 191 ARG A C 1
ATOM 1557 O O . ARG A 1 191 ? 21.497 -13.652 -20.298 1.00 86.75 191 ARG A O 1
ATOM 1564 N N . LYS A 1 192 ? 21.302 -15.312 -18.775 1.00 84.50 192 LYS A N 1
ATOM 1565 C CA . LYS A 1 192 ? 22.368 -16.160 -19.335 1.00 84.50 192 LYS A CA 1
ATOM 1566 C C . LYS A 1 192 ? 22.014 -16.676 -20.729 1.00 84.50 192 LYS A C 1
ATOM 1568 O O . LYS A 1 192 ? 22.901 -16.828 -21.559 1.00 84.50 192 LYS A O 1
ATOM 1573 N N . GLU A 1 193 ? 20.729 -16.911 -20.975 1.00 82.75 193 GLU A N 1
ATOM 1574 C CA . GLU A 1 193 ? 20.200 -17.401 -22.244 1.00 82.75 193 GLU A CA 1
ATOM 1575 C C . GLU A 1 193 ? 19.169 -16.419 -22.805 1.00 82.75 193 GLU A C 1
ATOM 1577 O O . GLU A 1 193 ? 18.475 -15.726 -22.055 1.00 82.75 193 GLU A O 1
ATOM 1582 N N . ALA A 1 194 ? 19.092 -16.352 -24.134 1.00 78.81 194 ALA A N 1
ATOM 1583 C CA . ALA A 1 194 ? 18.099 -15.555 -24.840 1.00 78.81 194 ALA A CA 1
ATOM 1584 C C . ALA A 1 194 ? 16.681 -16.082 -24.575 1.00 78.81 194 ALA A C 1
ATOM 1586 O O . ALA A 1 194 ? 16.457 -17.289 -24.493 1.00 78.81 194 ALA A O 1
ATOM 1587 N N . SER A 1 195 ? 15.713 -15.173 -24.477 1.00 74.12 195 SER A N 1
ATOM 1588 C CA . SER A 1 195 ? 14.300 -15.520 -24.371 1.00 74.12 195 SER A CA 1
ATOM 1589 C C . SER A 1 195 ? 13.810 -16.121 -25.698 1.00 74.12 195 SER A C 1
ATOM 1591 O O . SER A 1 195 ? 13.889 -15.433 -26.719 1.00 74.12 195 SER A O 1
ATOM 1593 N N . PRO A 1 196 ? 13.292 -17.365 -25.712 1.00 58.41 196 PRO A N 1
ATOM 1594 C CA . PRO A 1 196 ? 12.896 -18.055 -26.943 1.00 58.41 196 PRO A CA 1
ATOM 1595 C C . PRO A 1 196 ? 11.710 -17.397 -27.666 1.00 58.41 196 PRO A C 1
ATOM 1597 O O . PRO A 1 196 ? 11.589 -17.538 -28.877 1.00 58.41 196 PRO A O 1
ATOM 1600 N N . ASP A 1 197 ? 10.893 -16.621 -26.948 1.00 58.34 197 ASP A N 1
ATOM 1601 C CA . ASP A 1 197 ? 9.696 -15.949 -27.477 1.00 58.34 197 ASP A CA 1
ATOM 1602 C C . ASP A 1 197 ? 9.953 -14.494 -27.923 1.00 58.34 197 ASP A C 1
ATOM 1604 O O . ASP A 1 197 ? 9.031 -13.681 -27.986 1.00 58.34 197 ASP A O 1
ATOM 1608 N N . PHE A 1 198 ? 11.211 -14.110 -28.174 1.00 59.78 198 PHE A N 1
ATOM 1609 C CA . PHE A 1 198 ? 11.524 -12.736 -28.565 1.00 59.78 198 PHE A CA 1
ATOM 1610 C C . PHE A 1 198 ? 11.227 -12.474 -30.048 1.00 59.78 198 PHE A C 1
ATOM 1612 O O . PHE A 1 198 ? 12.036 -12.777 -30.927 1.00 59.78 198 PHE A O 1
ATOM 1619 N N . GLU A 1 199 ? 10.104 -11.810 -30.307 1.00 63.84 199 GLU A N 1
ATOM 1620 C CA . GLU A 1 199 ? 9.842 -11.120 -31.565 1.00 63.84 199 GLU A CA 1
ATOM 1621 C C . GLU A 1 199 ? 9.560 -9.646 -31.257 1.00 63.84 199 GLU A C 1
ATOM 1623 O O . GLU A 1 199 ? 8.628 -9.318 -30.523 1.00 63.84 199 GLU A O 1
ATOM 1628 N N . PHE A 1 200 ? 10.391 -8.741 -31.782 1.00 63.97 200 PHE A N 1
ATOM 1629 C CA . PHE A 1 200 ? 10.106 -7.308 -31.714 1.00 63.97 200 PHE A CA 1
ATOM 1630 C C . PHE A 1 200 ? 8.838 -7.044 -32.534 1.00 63.97 200 PHE A C 1
ATOM 1632 O O . PHE A 1 200 ? 8.879 -6.996 -33.768 1.00 63.97 200 PHE A O 1
ATOM 1639 N N . SER A 1 201 ? 7.696 -6.943 -31.858 1.00 58.66 201 SER A N 1
ATOM 1640 C CA . SER A 1 201 ? 6.423 -6.664 -32.510 1.00 58.66 201 SER A CA 1
ATOM 1641 C C . SER A 1 201 ? 6.331 -5.170 -32.825 1.00 58.66 201 SER A C 1
ATOM 1643 O O . SER A 1 201 ? 6.891 -4.325 -32.133 1.00 58.66 201 SER A O 1
ATOM 1645 N N . LYS A 1 202 ? 5.601 -4.805 -33.882 1.00 57.56 202 LYS A N 1
ATOM 1646 C CA . LYS A 1 202 ? 5.284 -3.394 -34.177 1.00 57.56 202 LYS A CA 1
ATOM 1647 C C . LYS A 1 202 ? 4.214 -2.824 -33.239 1.00 57.56 202 LYS A C 1
ATOM 1649 O O . LYS A 1 202 ? 3.713 -1.734 -33.494 1.00 57.56 202 LYS A O 1
ATOM 1654 N N . GLU A 1 203 ? 3.826 -3.561 -32.202 1.00 56.97 203 GLU A N 1
ATOM 1655 C CA . GLU A 1 203 ? 2.718 -3.250 -31.297 1.00 56.97 203 GLU A CA 1
ATOM 1656 C C . GLU A 1 203 ? 3.124 -2.203 -30.243 1.00 56.97 203 GLU A C 1
ATOM 1658 O O . GLU A 1 203 ? 2.780 -2.287 -29.069 1.00 56.97 203 GLU A O 1
ATOM 1663 N N . TYR A 1 204 ? 3.868 -1.196 -30.693 1.00 63.91 204 TYR A N 1
ATOM 1664 C CA . TYR A 1 204 ? 4.218 0.005 -29.953 1.00 63.91 204 TYR A CA 1
ATOM 1665 C C . TYR A 1 204 ? 3.229 1.132 -30.300 1.00 63.91 204 TYR A C 1
ATOM 1667 O O . TYR A 1 204 ? 2.568 1.113 -31.344 1.00 63.91 204 TYR A O 1
ATOM 1675 N N . GLY A 1 205 ? 3.083 2.110 -29.405 1.00 64.69 205 GLY A N 1
ATOM 1676 C CA . GLY A 1 205 ? 2.150 3.233 -29.554 1.00 64.69 205 GLY A CA 1
ATOM 1677 C C . GLY A 1 205 ? 0.932 3.144 -28.626 1.00 64.69 205 GLY A C 1
ATOM 1678 O O . GLY A 1 205 ? 1.040 2.694 -27.489 1.00 64.69 205 GLY A O 1
ATOM 1679 N N . ARG A 1 206 ? -0.250 3.580 -29.097 1.00 66.12 206 ARG A N 1
ATOM 1680 C CA . ARG A 1 206 ? -1.414 3.931 -28.245 1.00 66.12 206 ARG A CA 1
ATOM 1681 C C . ARG A 1 206 ? -1.851 2.872 -27.222 1.00 66.12 206 ARG A C 1
ATOM 1683 O O . ARG A 1 206 ? -2.299 3.255 -26.148 1.00 66.12 206 ARG A O 1
ATOM 1690 N N . ASN A 1 207 ? -1.741 1.577 -27.529 1.00 74.62 207 ASN A N 1
ATOM 1691 C CA . ASN A 1 207 ? -2.127 0.509 -26.594 1.00 74.62 207 ASN A CA 1
ATOM 1692 C C . ASN A 1 207 ? -1.150 0.406 -25.412 1.00 74.62 207 ASN A C 1
ATOM 1694 O O . ASN A 1 207 ? -1.580 0.267 -24.270 1.00 74.62 207 ASN A O 1
ATOM 1698 N N . VAL A 1 208 ? 0.153 0.531 -25.678 1.00 81.44 208 VAL A N 1
ATOM 1699 C CA . VAL A 1 208 ? 1.202 0.584 -24.649 1.00 81.44 208 VAL A CA 1
ATOM 1700 C C . VAL A 1 208 ? 1.044 1.851 -23.812 1.00 81.44 208 VAL A C 1
ATOM 1702 O O . VAL A 1 208 ? 1.092 1.780 -22.588 1.00 81.44 208 VAL A O 1
ATOM 1705 N N . THR A 1 209 ? 0.758 2.988 -24.455 1.00 81.75 209 THR A N 1
ATOM 1706 C CA . THR A 1 209 ? 0.475 4.256 -23.768 1.00 81.75 209 THR A CA 1
ATOM 1707 C C . THR A 1 209 ? -0.724 4.143 -22.830 1.00 81.75 209 THR A C 1
ATOM 1709 O O . THR A 1 209 ? -0.628 4.538 -21.671 1.00 81.75 209 THR A O 1
ATOM 1712 N N . ALA A 1 210 ? -1.841 3.581 -23.304 1.00 84.31 210 ALA A N 1
ATOM 1713 C CA . ALA A 1 210 ? -3.041 3.390 -22.493 1.00 84.31 210 ALA A CA 1
ATOM 1714 C C . ALA A 1 210 ? -2.753 2.480 -21.291 1.00 84.31 210 ALA A C 1
ATOM 1716 O O . ALA A 1 210 ? -3.055 2.844 -20.158 1.00 84.31 210 ALA A O 1
ATOM 1717 N N . ARG A 1 211 ? -2.071 1.352 -21.515 1.00 87.19 211 ARG A N 1
ATOM 1718 C CA . ARG A 1 211 ? -1.692 0.423 -20.445 1.00 87.19 211 ARG A CA 1
ATOM 1719 C C . ARG A 1 211 ? -0.735 1.053 -19.427 1.00 87.19 211 ARG A C 1
ATOM 1721 O O . ARG A 1 211 ? -0.890 0.853 -18.226 1.00 87.19 211 ARG A O 1
ATOM 1728 N N . ARG A 1 212 ? 0.229 1.860 -19.881 1.00 87.19 212 ARG A N 1
ATOM 1729 C CA . ARG A 1 212 ? 1.107 2.650 -19.003 1.00 87.19 212 ARG A CA 1
ATOM 1730 C C . ARG A 1 212 ? 0.306 3.630 -18.147 1.00 87.19 212 ARG A C 1
ATOM 1732 O O . ARG A 1 212 ? 0.558 3.719 -16.951 1.00 87.19 212 ARG A O 1
ATOM 1739 N N . GLN A 1 213 ? -0.656 4.343 -18.733 1.00 87.06 213 GLN A N 1
ATOM 1740 C CA . GLN A 1 213 ? -1.523 5.281 -18.006 1.00 87.06 213 GLN A CA 1
ATOM 1741 C C . GLN A 1 213 ? -2.425 4.571 -16.986 1.00 87.06 213 GLN A C 1
ATOM 1743 O O . GLN A 1 213 ? -2.633 5.078 -15.882 1.00 87.06 213 GLN A O 1
ATOM 1748 N N . GLU A 1 214 ? -2.929 3.383 -17.321 1.00 90.19 214 GLU A N 1
ATOM 1749 C CA . GLU A 1 214 ? -3.673 2.534 -16.388 1.00 90.19 214 GLU A CA 1
ATOM 1750 C C . GLU A 1 214 ? -2.795 2.119 -15.199 1.00 90.19 214 GLU A C 1
ATOM 1752 O O . GLU A 1 214 ? -3.198 2.307 -14.050 1.00 90.19 214 GLU A O 1
ATOM 1757 N N . LEU A 1 215 ? -1.568 1.645 -15.450 1.00 89.94 215 LEU A N 1
ATOM 1758 C CA . LEU A 1 215 ? -0.614 1.297 -14.391 1.00 89.94 215 LEU A CA 1
ATOM 1759 C C . LEU A 1 215 ? -0.221 2.504 -13.531 1.00 89.94 215 LEU A C 1
ATOM 1761 O O . LEU A 1 215 ? -0.199 2.385 -12.307 1.00 89.94 215 LEU A O 1
ATOM 1765 N N . ALA A 1 216 ? 0.022 3.669 -14.140 1.00 88.88 216 ALA A N 1
ATOM 1766 C CA . ALA A 1 216 ? 0.272 4.917 -13.418 1.00 88.88 216 ALA A CA 1
ATOM 1767 C C . ALA A 1 216 ? -0.890 5.251 -12.473 1.00 88.88 216 ALA A C 1
ATOM 1769 O O . ALA A 1 216 ? -0.680 5.502 -11.290 1.00 88.88 216 ALA A O 1
ATOM 1770 N N . THR A 1 217 ? -2.127 5.142 -12.965 1.00 90.75 217 THR A N 1
ATOM 1771 C CA . THR A 1 217 ? -3.334 5.383 -12.163 1.00 90.75 217 THR A CA 1
ATOM 1772 C C . THR A 1 217 ? -3.435 4.408 -10.988 1.00 90.75 217 THR A C 1
ATOM 1774 O O . THR A 1 217 ? -3.760 4.814 -9.872 1.00 90.75 217 THR A O 1
ATOM 1777 N N . VAL A 1 218 ? -3.144 3.119 -11.204 1.00 91.75 218 VAL A N 1
ATOM 1778 C CA . VAL A 1 218 ? -3.134 2.108 -10.132 1.00 91.75 218 VAL A CA 1
ATOM 1779 C C . VAL A 1 218 ? -2.088 2.448 -9.068 1.00 91.75 218 VAL A C 1
ATOM 1781 O O . VAL A 1 218 ? -2.388 2.375 -7.873 1.00 91.75 218 VAL A O 1
ATOM 1784 N N . VAL A 1 219 ? -0.883 2.845 -9.482 1.00 89.94 219 VAL A N 1
ATOM 1785 C CA . VAL A 1 219 ? 0.193 3.267 -8.576 1.00 89.94 219 VAL A CA 1
ATOM 1786 C C . VAL A 1 219 ? -0.215 4.506 -7.779 1.00 89.94 219 VAL A C 1
ATOM 1788 O O . VAL A 1 219 ? -0.129 4.477 -6.552 1.00 89.94 219 VAL A O 1
ATOM 1791 N N . ASP A 1 220 ? -0.746 5.541 -8.430 1.00 89.00 220 ASP A N 1
ATOM 1792 C CA . ASP A 1 220 ? -1.169 6.787 -7.779 1.00 89.00 220 ASP A CA 1
ATOM 1793 C C . ASP A 1 220 ? -2.288 6.554 -6.757 1.00 89.00 220 ASP A C 1
ATOM 1795 O O . ASP A 1 220 ? -2.231 7.044 -5.626 1.00 89.00 220 ASP A O 1
ATOM 1799 N N . VAL A 1 221 ? -3.297 5.751 -7.113 1.00 91.25 221 VAL A N 1
ATOM 1800 C CA . VAL A 1 221 ? -4.375 5.367 -6.187 1.00 91.25 221 VAL A CA 1
ATOM 1801 C C . VAL A 1 221 ? -3.817 4.572 -5.005 1.00 91.25 221 VAL A C 1
ATOM 1803 O O . VAL A 1 221 ? -4.256 4.756 -3.867 1.00 91.25 221 VAL A O 1
ATOM 1806 N N . THR A 1 222 ? -2.839 3.698 -5.248 1.00 90.25 222 THR A N 1
ATOM 1807 C CA . THR A 1 222 ? -2.189 2.910 -4.194 1.00 90.25 222 THR A CA 1
ATOM 1808 C C . THR A 1 222 ? -1.396 3.803 -3.245 1.00 90.25 222 THR A C 1
ATOM 1810 O O . THR A 1 222 ? -1.572 3.687 -2.033 1.00 90.25 222 THR A O 1
ATOM 1813 N N . LEU A 1 223 ? -0.594 4.730 -3.774 1.00 87.81 223 LEU A N 1
ATOM 1814 C CA . LEU A 1 223 ? 0.146 5.725 -2.997 1.00 87.81 223 LEU A CA 1
ATOM 1815 C C . LEU A 1 223 ? -0.795 6.603 -2.172 1.00 87.81 223 LEU A C 1
ATOM 1817 O O . LEU A 1 223 ? -0.567 6.794 -0.981 1.00 87.81 223 LEU A O 1
ATOM 1821 N N . PHE A 1 224 ? -1.899 7.067 -2.762 1.00 90.94 224 PHE A N 1
ATOM 1822 C CA . PHE A 1 224 ? -2.914 7.834 -2.042 1.00 90.94 224 PHE A CA 1
ATOM 1823 C C . PHE A 1 224 ? -3.516 7.043 -0.872 1.00 90.94 224 PHE A C 1
ATOM 1825 O O . PHE A 1 224 ? -3.674 7.573 0.231 1.00 90.94 224 PHE A O 1
ATOM 1832 N N . ASN A 1 225 ? -3.857 5.769 -1.090 1.00 90.62 225 ASN A N 1
ATOM 1833 C CA . ASN A 1 225 ? -4.382 4.911 -0.030 1.00 90.62 225 ASN A CA 1
ATOM 1834 C C . ASN A 1 225 ? -3.337 4.650 1.058 1.00 90.62 225 ASN A C 1
ATOM 1836 O O . ASN A 1 225 ? -3.684 4.655 2.238 1.00 90.62 225 ASN A O 1
ATOM 1840 N N . PHE A 1 226 ? -2.075 4.473 0.674 1.00 87.75 226 PHE A N 1
ATOM 1841 C CA . PHE A 1 226 ? -0.968 4.282 1.599 1.00 87.75 226 PHE A CA 1
ATOM 1842 C C . PHE A 1 226 ? -0.728 5.529 2.464 1.00 87.75 226 PHE A C 1
ATOM 1844 O O . PHE A 1 226 ? -0.742 5.434 3.688 1.00 87.75 226 PHE A O 1
ATOM 1851 N N . ASP A 1 227 ? -0.620 6.715 1.863 1.00 87.12 227 ASP A N 1
ATOM 1852 C CA . ASP A 1 227 ? -0.498 7.990 2.585 1.00 87.12 227 ASP A CA 1
ATOM 1853 C C . ASP A 1 227 ? -1.716 8.239 3.492 1.00 87.12 227 ASP A C 1
ATOM 1855 O O . ASP A 1 227 ? -1.587 8.664 4.641 1.00 87.12 227 ASP A O 1
ATOM 1859 N N . THR A 1 228 ? -2.919 7.887 3.028 1.00 89.81 228 THR A N 1
ATOM 1860 C CA . THR A 1 228 ? -4.133 7.932 3.855 1.00 89.81 228 THR A CA 1
ATOM 1861 C C . THR A 1 228 ? -4.027 6.998 5.063 1.00 89.81 228 THR A C 1
ATOM 1863 O O . THR A 1 228 ? -4.366 7.407 6.177 1.00 89.81 228 THR A O 1
ATOM 1866 N N . PHE A 1 229 ? -3.527 5.772 4.875 1.00 88.38 229 PHE A N 1
ATOM 1867 C CA . PHE A 1 229 ? -3.270 4.844 5.973 1.00 88.38 229 PHE A CA 1
ATOM 1868 C C . PHE A 1 229 ? -2.263 5.424 6.959 1.00 88.38 229 PHE A C 1
ATOM 1870 O O . PHE A 1 229 ? -2.561 5.463 8.144 1.00 88.38 229 PHE A O 1
ATOM 1877 N N . VAL A 1 230 ? -1.111 5.912 6.490 1.00 84.62 230 VAL A N 1
ATOM 1878 C CA . VAL A 1 230 ? -0.058 6.500 7.333 1.00 84.62 230 VAL A CA 1
ATOM 1879 C C . VAL A 1 230 ? -0.594 7.694 8.119 1.00 84.62 230 VAL A C 1
ATOM 1881 O O . VAL A 1 230 ? -0.332 7.819 9.315 1.00 84.62 230 VAL A O 1
ATOM 1884 N N . LYS A 1 231 ? -1.408 8.548 7.490 1.00 86.19 231 LYS A N 1
ATOM 1885 C CA . LYS A 1 231 ? -2.088 9.657 8.171 1.00 86.19 231 LYS A CA 1
ATOM 1886 C C . LYS A 1 231 ? -3.005 9.156 9.277 1.00 86.19 231 LYS A C 1
ATOM 1888 O O . LYS A 1 231 ? -2.947 9.693 10.381 1.00 86.19 231 LYS A O 1
ATOM 1893 N N . TRP A 1 232 ? -3.836 8.148 9.018 1.00 87.12 232 TRP A N 1
ATOM 1894 C CA . TRP A 1 232 ? -4.703 7.568 10.046 1.00 87.12 232 TRP A CA 1
ATOM 1895 C C . TRP A 1 232 ? -3.915 6.826 11.128 1.00 87.12 232 TRP A C 1
ATOM 1897 O O . TRP A 1 232 ? -4.222 6.994 12.303 1.00 87.12 232 TRP A O 1
ATOM 1907 N N . ASP A 1 233 ? -2.878 6.073 10.774 1.00 83.31 233 ASP A N 1
ATOM 1908 C CA . ASP A 1 233 ? -1.977 5.400 11.710 1.00 83.31 233 ASP A CA 1
ATOM 1909 C C . ASP A 1 233 ? -1.335 6.425 12.645 1.00 83.31 233 ASP A C 1
ATOM 1911 O O . ASP A 1 233 ? -1.476 6.329 13.859 1.00 83.31 233 ASP A O 1
ATOM 1915 N N . ARG A 1 234 ? -0.765 7.505 12.105 1.00 81.25 234 ARG A N 1
ATOM 1916 C CA . ARG A 1 234 ? -0.236 8.606 12.915 1.00 81.25 234 ARG A CA 1
ATOM 1917 C C . ARG A 1 234 ? -1.305 9.215 13.819 1.00 81.25 234 ARG A C 1
ATOM 1919 O O . ARG A 1 234 ? -1.043 9.460 14.993 1.00 81.25 234 ARG A O 1
ATOM 1926 N N . PHE A 1 235 ? -2.498 9.444 13.278 1.00 81.00 235 PHE A N 1
ATOM 1927 C CA . PHE A 1 235 ? -3.593 10.107 13.981 1.00 81.00 235 PHE A CA 1
ATOM 1928 C C . PHE A 1 235 ? -4.181 9.270 15.126 1.00 81.00 235 PHE A C 1
ATOM 1930 O O . PHE A 1 235 ? -4.551 9.836 16.151 1.00 81.00 235 PHE A O 1
ATOM 1937 N N . TYR A 1 236 ? -4.255 7.945 14.973 1.00 81.12 236 TYR A N 1
ATOM 1938 C CA . TYR A 1 236 ? -4.876 7.042 15.948 1.00 81.12 236 TYR A CA 1
ATOM 1939 C C . TYR A 1 236 ? -3.868 6.244 16.797 1.00 81.12 236 TYR A C 1
ATOM 1941 O O . TYR A 1 236 ? -4.218 5.833 17.898 1.00 81.12 236 TYR A O 1
ATOM 1949 N N . ARG A 1 237 ? -2.628 6.035 16.332 1.00 77.81 237 ARG A N 1
ATOM 1950 C CA . ARG A 1 237 ? -1.622 5.145 16.957 1.00 77.81 237 ARG A CA 1
ATOM 1951 C C . ARG A 1 237 ? -0.297 5.814 17.330 1.00 77.81 237 ARG A C 1
ATOM 1953 O O . ARG A 1 237 ? 0.493 5.198 18.030 1.00 77.81 237 ARG A O 1
ATOM 1960 N N . GLY A 1 238 ? -0.045 7.062 16.926 1.00 67.31 238 GLY A N 1
ATOM 1961 C CA . GLY A 1 238 ? 1.136 7.810 17.386 1.00 67.31 238 GLY A CA 1
ATOM 1962 C C . GLY A 1 238 ? 2.447 7.519 16.639 1.00 67.31 238 GLY A C 1
ATOM 1963 O O . GLY A 1 238 ? 3.483 7.337 17.267 1.00 67.31 238 GLY A O 1
ATOM 1964 N N . ASP A 1 239 ? 2.410 7.562 15.303 1.00 65.56 239 ASP A N 1
ATOM 1965 C CA . ASP A 1 239 ? 3.571 7.477 14.386 1.00 65.56 239 ASP A CA 1
ATOM 1966 C C . ASP A 1 239 ? 4.299 6.117 14.400 1.00 65.56 239 ASP A C 1
ATOM 1968 O O . ASP A 1 239 ? 5.527 6.029 14.341 1.00 65.56 239 ASP A O 1
ATOM 1972 N N . THR A 1 240 ? 3.528 5.026 14.469 1.00 62.66 240 THR A N 1
ATOM 1973 C CA . THR A 1 240 ? 4.056 3.653 14.427 1.00 62.66 240 THR A CA 1
ATOM 1974 C C . THR A 1 240 ? 4.410 3.157 13.029 1.00 62.66 240 THR A C 1
ATOM 1976 O O . THR A 1 240 ? 5.256 2.271 12.890 1.00 62.66 240 THR A O 1
ATOM 1979 N N . ALA A 1 241 ? 3.814 3.729 11.983 1.00 56.72 241 ALA A N 1
ATOM 1980 C CA . ALA A 1 241 ? 4.167 3.452 10.598 1.00 56.72 241 ALA A CA 1
ATOM 1981 C C . ALA A 1 241 ? 5.511 4.106 10.223 1.00 56.72 241 ALA A C 1
ATOM 1983 O O . ALA A 1 241 ? 5.563 5.130 9.544 1.00 56.72 241 ALA A O 1
ATOM 1984 N N . LYS A 1 242 ? 6.633 3.508 10.643 1.00 54.53 242 LYS A N 1
ATOM 1985 C CA . LYS A 1 242 ? 7.928 3.796 10.007 1.00 54.53 242 LYS A CA 1
ATOM 1986 C C . LYS A 1 242 ? 7.912 3.263 8.573 1.00 54.53 242 LYS A C 1
ATOM 1988 O O . LYS A 1 242 ? 7.391 2.177 8.331 1.00 54.53 242 LYS A O 1
ATOM 1993 N N . SER A 1 243 ? 8.487 4.045 7.655 1.00 53.69 243 SER A N 1
ATOM 1994 C CA . SER A 1 243 ? 8.502 3.843 6.198 1.00 53.69 243 SER A CA 1
ATOM 1995 C C . SER A 1 243 ? 8.556 2.363 5.801 1.00 53.69 243 SER A C 1
ATOM 1997 O O . SER A 1 243 ? 9.606 1.729 5.921 1.00 53.69 243 SER A O 1
ATOM 1999 N N . LEU A 1 244 ? 7.453 1.811 5.287 1.00 59.31 244 LEU A N 1
ATOM 2000 C CA . LEU A 1 244 ? 7.362 0.397 4.884 1.00 59.31 244 LEU A CA 1
ATOM 2001 C C . LEU A 1 244 ? 8.174 0.076 3.608 1.00 59.31 244 LEU A C 1
ATOM 2003 O O . LEU A 1 244 ? 7.916 -0.939 2.965 1.00 59.31 244 LEU A O 1
ATOM 2007 N N . GLY A 1 245 ? 9.103 0.952 3.201 1.00 61.59 245 GLY A N 1
ATOM 2008 C CA . GLY A 1 245 ? 9.936 0.869 1.992 1.00 61.59 245 GLY A CA 1
ATOM 2009 C C . GLY A 1 245 ? 9.174 1.026 0.672 1.00 61.59 245 GLY A C 1
ATOM 2010 O O . GLY A 1 245 ? 9.747 1.438 -0.329 1.00 61.59 245 GLY A O 1
ATOM 2011 N N . VAL A 1 246 ? 7.869 0.758 0.672 1.00 65.19 246 VAL A N 1
ATOM 2012 C CA . VAL A 1 246 ? 7.062 0.643 -0.545 1.00 65.19 246 VAL A CA 1
ATOM 2013 C C . VAL A 1 246 ? 6.547 1.949 -1.106 1.00 65.19 246 VAL A C 1
ATOM 2015 O O . VAL A 1 246 ? 6.275 2.001 -2.300 1.00 65.19 246 VAL A O 1
ATOM 2018 N N . GLU A 1 247 ? 6.554 3.018 -0.314 1.00 70.25 247 GLU A N 1
ATOM 2019 C CA . GLU A 1 247 ? 6.407 4.373 -0.850 1.00 70.25 247 GLU A CA 1
ATOM 2020 C C . GLU A 1 247 ? 7.471 4.640 -1.914 1.00 70.25 247 GLU A C 1
ATOM 2022 O O . GLU A 1 247 ? 7.112 5.011 -3.016 1.00 70.25 247 GLU A O 1
ATOM 2027 N N . ARG A 1 248 ? 8.750 4.321 -1.667 1.00 72.25 248 ARG A N 1
ATOM 2028 C CA . ARG A 1 248 ? 9.833 4.618 -2.623 1.00 72.25 248 ARG A CA 1
ATOM 2029 C C . ARG A 1 248 ? 9.707 3.851 -3.935 1.00 72.25 248 ARG A C 1
ATOM 2031 O O . ARG A 1 248 ? 9.890 4.433 -5.002 1.00 72.25 248 ARG A O 1
ATOM 2038 N N . LEU A 1 249 ? 9.391 2.557 -3.850 1.00 69.50 249 LEU A N 1
ATOM 2039 C CA . LEU A 1 249 ? 9.180 1.715 -5.028 1.00 69.50 249 LEU A CA 1
ATOM 2040 C C . LEU A 1 249 ? 7.994 2.223 -5.853 1.00 69.50 249 LEU A C 1
ATOM 2042 O O . LEU A 1 249 ? 8.119 2.423 -7.056 1.00 69.50 249 LEU A O 1
ATOM 2046 N N . LEU A 1 250 ? 6.848 2.453 -5.209 1.00 73.44 250 LEU A N 1
ATOM 2047 C CA . LEU A 1 250 ? 5.652 2.925 -5.902 1.00 73.44 250 LEU A CA 1
ATOM 2048 C C . LEU A 1 250 ? 5.825 4.356 -6.426 1.00 73.44 250 LEU A C 1
ATOM 2050 O O . LEU A 1 250 ? 5.446 4.622 -7.558 1.00 73.44 250 LEU A O 1
ATOM 2054 N N . GLU A 1 251 ? 6.439 5.260 -5.662 1.00 78.31 251 GLU A N 1
ATOM 2055 C CA . GLU A 1 251 ? 6.735 6.636 -6.083 1.00 78.31 251 GLU A CA 1
ATOM 2056 C C . GLU A 1 251 ? 7.611 6.653 -7.325 1.00 78.31 251 GLU A C 1
ATOM 2058 O O . GLU A 1 251 ? 7.285 7.332 -8.299 1.00 78.31 251 GLU A O 1
ATOM 2063 N N . GLY A 1 252 ? 8.707 5.891 -7.340 1.00 73.75 252 GLY A N 1
ATOM 2064 C CA . GLY A 1 252 ? 9.544 5.893 -8.527 1.00 73.75 252 GLY A CA 1
ATOM 2065 C C . GLY A 1 252 ? 8.895 5.174 -9.706 1.00 73.75 252 GLY A C 1
ATOM 2066 O O . GLY A 1 252 ? 9.010 5.693 -10.812 1.00 73.75 252 GLY A O 1
ATOM 2067 N N . LEU A 1 253 ? 8.142 4.083 -9.510 1.00 73.69 253 LEU A N 1
ATOM 2068 C CA . LEU A 1 253 ? 7.328 3.498 -10.589 1.00 73.69 253 LEU A CA 1
ATOM 2069 C C . LEU A 1 253 ? 6.320 4.514 -11.148 1.00 73.69 253 LEU A C 1
ATOM 2071 O O . LEU A 1 253 ? 6.183 4.629 -12.365 1.00 73.69 253 LEU A O 1
ATOM 2075 N N . GLY A 1 254 ? 5.693 5.321 -10.289 1.00 77.81 254 GLY A N 1
ATOM 2076 C CA . GLY A 1 254 ? 4.842 6.438 -10.698 1.00 77.81 254 GLY A CA 1
ATOM 2077 C C . GLY A 1 254 ? 5.607 7.476 -11.522 1.00 77.81 254 GLY A C 1
ATOM 2078 O O . GLY A 1 254 ? 5.164 7.865 -12.603 1.00 77.81 254 GLY A O 1
ATOM 2079 N N . HIS A 1 255 ? 6.805 7.875 -11.084 1.00 75.25 255 HIS A N 1
ATOM 2080 C CA . HIS A 1 255 ? 7.669 8.780 -11.850 1.00 75.25 255 HIS A CA 1
ATOM 2081 C C . HIS A 1 255 ? 8.068 8.216 -13.217 1.00 75.25 255 HIS A C 1
ATOM 2083 O O . HIS A 1 255 ? 8.179 8.971 -14.179 1.00 75.2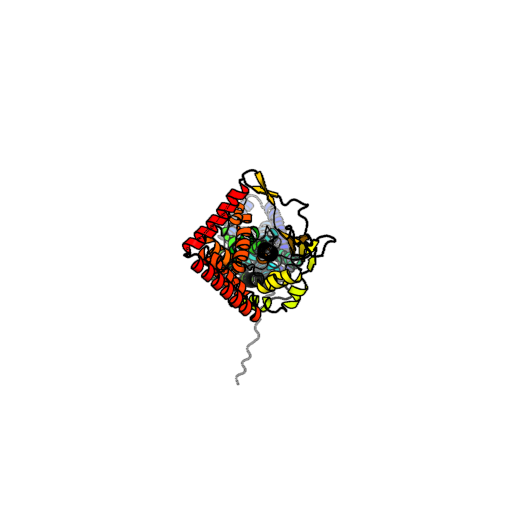5 255 HIS A O 1
ATOM 2089 N N . ILE A 1 256 ? 8.260 6.904 -13.321 1.00 74.12 256 ILE A N 1
ATOM 2090 C CA . ILE A 1 256 ? 8.637 6.224 -14.564 1.00 74.12 256 ILE A CA 1
ATOM 2091 C C . ILE A 1 256 ? 7.480 6.194 -15.536 1.00 74.12 256 ILE A C 1
ATOM 2093 O O . ILE A 1 256 ? 7.633 6.585 -16.693 1.00 74.12 256 ILE A O 1
ATOM 2097 N N . PHE A 1 257 ? 6.304 5.785 -15.071 1.00 79.06 257 PHE A N 1
ATOM 2098 C CA . PHE A 1 257 ? 5.128 5.776 -15.926 1.00 79.06 257 PHE A CA 1
ATOM 2099 C C . PHE A 1 257 ? 4.739 7.191 -16.372 1.00 79.06 257 PHE A C 1
ATOM 2101 O O . PHE A 1 257 ? 4.197 7.340 -17.466 1.00 79.06 257 PHE A O 1
ATOM 2108 N N . ASN A 1 258 ? 5.129 8.222 -15.615 1.00 75.75 258 ASN A N 1
ATOM 2109 C CA . ASN A 1 258 ? 4.942 9.637 -15.949 1.00 75.75 258 ASN A CA 1
ATOM 2110 C C . ASN A 1 258 ? 6.186 10.314 -16.572 1.00 75.75 258 ASN A C 1
ATOM 2112 O O . ASN A 1 258 ? 6.189 11.528 -16.783 1.00 75.75 258 ASN A O 1
ATOM 2116 N N . TRP A 1 259 ? 7.244 9.562 -16.906 1.00 70.62 259 TRP A N 1
ATOM 2117 C CA . TRP A 1 259 ? 8.549 10.118 -17.302 1.00 70.62 259 TRP A CA 1
ATOM 2118 C C . TRP A 1 259 ? 8.475 11.064 -18.510 1.00 70.62 259 TRP A C 1
ATOM 2120 O O . TRP A 1 259 ? 9.068 12.144 -18.489 1.00 70.62 259 TRP A O 1
ATOM 2130 N N . GLY A 1 260 ? 7.690 10.705 -19.533 1.00 64.75 260 GLY A N 1
ATOM 2131 C CA . GLY A 1 260 ? 7.512 11.525 -20.737 1.00 64.75 260 GLY A CA 1
ATOM 2132 C C . GLY A 1 260 ? 6.858 12.890 -20.477 1.00 64.75 260 GLY A C 1
ATOM 2133 O O . GLY A 1 260 ? 7.164 13.853 -21.178 1.00 64.75 260 GLY A O 1
ATOM 2134 N N . GLU A 1 261 ? 6.011 12.995 -19.450 1.00 66.00 261 GLU A N 1
ATOM 2135 C CA . GLU A 1 261 ? 5.380 14.258 -19.044 1.00 66.00 261 GLU A CA 1
ATOM 2136 C C . GLU A 1 261 ? 6.311 15.101 -18.161 1.00 66.00 261 GLU A C 1
ATOM 2138 O O . GLU A 1 261 ? 6.348 16.325 -18.286 1.00 66.00 261 GLU A O 1
ATOM 2143 N N . LEU A 1 262 ? 7.092 14.454 -17.290 1.00 60.06 262 LEU A N 1
ATOM 2144 C CA . LEU A 1 262 ? 7.935 15.123 -16.294 1.00 60.06 262 LEU A CA 1
ATOM 2145 C C . LEU A 1 262 ? 9.265 15.649 -16.852 1.00 60.06 262 LEU A C 1
ATOM 2147 O O . LEU A 1 262 ? 9.767 16.664 -16.368 1.00 60.06 262 LEU A O 1
ATOM 2151 N N . HIS A 1 263 ? 9.848 14.973 -17.846 1.00 61.22 263 HIS A N 1
ATOM 2152 C CA . HIS A 1 263 ? 11.217 15.251 -18.303 1.00 61.22 263 HIS A CA 1
ATOM 2153 C C . HIS A 1 263 ? 11.322 15.782 -19.736 1.00 61.22 263 HIS A C 1
ATOM 2155 O O . HIS A 1 263 ? 12.424 16.100 -20.180 1.00 61.22 263 HIS A O 1
ATOM 2161 N N . GLY A 1 264 ? 10.192 15.932 -20.432 1.00 61.69 264 GLY A N 1
ATOM 2162 C CA . GLY A 1 264 ? 10.170 16.231 -21.859 1.00 61.69 264 GLY A CA 1
ATOM 2163 C C . GLY A 1 264 ? 10.564 14.988 -22.650 1.00 61.69 264 GLY A C 1
ATOM 2164 O O . GLY A 1 264 ? 11.737 14.629 -22.726 1.00 61.69 264 GLY A O 1
ATOM 2165 N N . ALA A 1 265 ? 9.566 14.306 -23.206 1.00 61.38 265 ALA A N 1
ATOM 2166 C CA . ALA A 1 265 ? 9.775 13.060 -23.923 1.00 61.38 265 ALA A CA 1
ATOM 2167 C C . ALA A 1 265 ? 10.801 13.230 -25.070 1.00 61.38 265 ALA A C 1
ATOM 2169 O O . ALA A 1 265 ? 10.696 14.196 -25.835 1.00 61.38 265 ALA A O 1
ATOM 2170 N N . PRO A 1 266 ? 11.781 12.316 -25.217 1.00 65.69 266 PRO A N 1
ATOM 2171 C CA . PRO A 1 266 ? 12.684 12.324 -26.362 1.00 65.69 266 PRO A CA 1
ATOM 2172 C C . PRO A 1 266 ? 11.912 12.282 -27.683 1.00 65.69 266 PRO A C 1
ATOM 2174 O O . PRO A 1 266 ? 10.811 11.727 -27.765 1.00 65.69 266 PRO A O 1
ATOM 2177 N N . GLU A 1 267 ? 12.507 12.822 -28.745 1.00 63.06 267 GLU A N 1
ATOM 2178 C CA . GLU A 1 267 ? 11.929 12.723 -30.085 1.00 63.06 267 GLU A CA 1
ATOM 2179 C C . GLU A 1 267 ? 11.668 11.248 -30.445 1.00 63.06 267 GLU A C 1
ATOM 2181 O O . GLU A 1 267 ? 12.543 10.391 -30.316 1.00 63.06 267 GLU A O 1
ATOM 2186 N N . GLY A 1 268 ? 10.434 10.942 -30.857 1.00 63.66 268 GLY A N 1
ATOM 2187 C CA . GLY A 1 268 ? 10.004 9.582 -31.188 1.00 63.66 268 GLY A CA 1
ATOM 2188 C C . GLY A 1 268 ? 9.475 8.746 -30.014 1.00 63.66 268 GLY A C 1
ATOM 2189 O O . GLY A 1 268 ? 9.027 7.622 -30.251 1.00 63.66 268 GLY A O 1
ATOM 2190 N N . PHE A 1 269 ? 9.444 9.275 -28.783 1.00 65.38 269 PHE A N 1
ATOM 2191 C CA . PHE A 1 269 ? 8.921 8.557 -27.613 1.00 65.38 269 PHE A CA 1
ATOM 2192 C C . PHE A 1 269 ? 7.446 8.157 -27.751 1.00 65.38 269 PHE A C 1
ATOM 2194 O O . PHE A 1 269 ? 7.097 7.042 -27.398 1.00 65.38 269 PHE A O 1
ATOM 2201 N N . GLU A 1 270 ? 6.582 8.990 -28.337 1.00 64.50 270 GLU A N 1
ATOM 2202 C CA . GLU A 1 270 ? 5.164 8.631 -28.560 1.00 64.50 270 GLU A CA 1
ATOM 2203 C C . GLU A 1 270 ? 4.975 7.454 -29.537 1.00 64.50 270 GLU A C 1
ATOM 2205 O O . GLU A 1 270 ? 3.937 6.793 -29.548 1.00 64.50 270 GLU A O 1
ATOM 2210 N N . THR A 1 271 ? 5.984 7.192 -30.370 1.00 64.94 271 THR A N 1
ATOM 2211 C CA . THR A 1 271 ? 5.990 6.115 -31.370 1.00 64.94 271 THR A CA 1
ATOM 2212 C C . THR A 1 271 ? 6.522 4.795 -30.823 1.00 64.94 271 THR A C 1
ATOM 2214 O O . THR A 1 271 ? 6.101 3.742 -31.294 1.00 64.94 271 THR A O 1
ATOM 2217 N N . ILE A 1 272 ? 7.453 4.848 -29.867 1.00 63.84 272 ILE A N 1
ATOM 2218 C CA . ILE A 1 272 ? 8.125 3.669 -29.301 1.00 63.84 272 ILE A CA 1
ATOM 2219 C C . ILE A 1 272 ? 7.556 3.325 -27.915 1.00 63.84 272 ILE A C 1
ATOM 2221 O O . ILE A 1 272 ? 7.423 2.152 -27.613 1.00 63.84 272 ILE A O 1
ATOM 2225 N N . ASP A 1 273 ? 7.161 4.314 -27.106 1.00 74.62 273 ASP A N 1
ATOM 2226 C CA . ASP A 1 273 ? 6.716 4.197 -25.703 1.00 74.62 273 ASP A CA 1
ATOM 2227 C C . ASP A 1 273 ? 7.575 3.177 -24.900 1.00 74.62 273 ASP A C 1
ATOM 2229 O O . ASP A 1 273 ? 8.761 2.983 -25.186 1.00 74.62 273 ASP A O 1
ATOM 2233 N N . PHE A 1 274 ? 7.028 2.564 -23.852 1.00 77.00 274 PHE A N 1
ATOM 2234 C CA . PHE A 1 274 ? 7.707 1.538 -23.053 1.00 77.00 274 PHE A CA 1
ATOM 2235 C C . PHE A 1 274 ? 7.727 0.157 -23.736 1.00 77.00 274 PHE A C 1
ATOM 2237 O O . PHE A 1 274 ? 6.855 -0.187 -24.529 1.00 77.00 274 PHE A O 1
ATOM 2244 N N . ASP A 1 275 ? 8.692 -0.698 -23.373 1.00 80.12 275 ASP A N 1
ATOM 2245 C CA . ASP A 1 275 ? 8.638 -2.120 -23.745 1.00 80.12 275 ASP A CA 1
ATOM 2246 C C . ASP A 1 275 ? 7.415 -2.790 -23.076 1.00 80.12 275 ASP A C 1
ATOM 2248 O O . ASP A 1 275 ? 7.297 -2.720 -21.849 1.00 80.12 275 ASP A O 1
ATOM 2252 N N . PRO A 1 276 ? 6.521 -3.470 -23.822 1.00 82.62 276 PRO A N 1
ATOM 2253 C CA . PRO A 1 276 ? 5.389 -4.186 -23.235 1.00 82.62 276 PRO A CA 1
ATOM 2254 C C . PRO A 1 276 ? 5.790 -5.180 -22.138 1.00 82.62 276 PRO A C 1
ATOM 2256 O O . PRO A 1 276 ? 5.087 -5.295 -21.141 1.00 82.62 276 PRO A O 1
ATOM 2259 N N . ARG A 1 277 ? 6.953 -5.832 -22.264 1.00 84.56 277 ARG A N 1
ATOM 2260 C CA . ARG A 1 277 ? 7.481 -6.780 -21.269 1.00 84.56 277 ARG A CA 1
ATOM 2261 C C . ARG A 1 277 ? 7.964 -6.081 -20.003 1.00 84.56 277 ARG A C 1
ATOM 2263 O O . ARG A 1 277 ? 7.904 -6.661 -18.921 1.00 84.56 277 ARG A O 1
ATOM 2270 N N . LEU A 1 278 ? 8.434 -4.837 -20.126 1.00 85.50 278 LEU A N 1
ATOM 2271 C CA . LEU A 1 278 ? 8.721 -3.994 -18.968 1.00 85.50 278 LEU A CA 1
ATOM 2272 C C . LEU A 1 278 ? 7.418 -3.650 -18.240 1.00 85.50 278 LEU A C 1
ATOM 2274 O O . LEU A 1 278 ? 7.373 -3.747 -17.016 1.00 85.50 278 LEU A O 1
ATOM 2278 N N . LEU A 1 279 ? 6.350 -3.317 -18.977 1.00 87.00 279 LEU A N 1
ATOM 2279 C CA . LEU A 1 279 ? 5.030 -3.094 -18.381 1.00 87.00 279 LEU A CA 1
ATOM 2280 C C . LEU A 1 279 ? 4.467 -4.370 -17.736 1.00 87.00 279 LEU A C 1
ATOM 2282 O O . LEU A 1 279 ? 3.949 -4.283 -16.630 1.00 87.00 279 LEU A O 1
ATOM 2286 N N . ASP A 1 280 ? 4.625 -5.546 -18.357 1.00 87.88 280 ASP A N 1
ATOM 2287 C CA . ASP A 1 280 ? 4.229 -6.840 -17.774 1.00 87.88 280 ASP A CA 1
ATOM 2288 C C . ASP A 1 280 ? 4.954 -7.112 -16.445 1.00 87.88 280 ASP A C 1
ATOM 2290 O O . ASP A 1 280 ? 4.333 -7.470 -15.440 1.00 87.88 280 ASP A O 1
ATOM 2294 N N . ALA A 1 281 ? 6.279 -6.933 -16.428 1.00 87.88 281 ALA A N 1
ATOM 2295 C CA . ALA A 1 281 ? 7.092 -7.129 -15.231 1.00 87.88 281 ALA A CA 1
ATOM 2296 C C . ALA A 1 281 ? 6.713 -6.133 -14.126 1.00 87.88 281 ALA A C 1
ATOM 2298 O O . ALA A 1 281 ? 6.574 -6.514 -12.959 1.00 87.88 281 ALA A O 1
ATOM 2299 N N . ALA A 1 282 ? 6.489 -4.869 -14.493 1.00 87.44 282 ALA A N 1
ATOM 2300 C CA . ALA A 1 282 ? 6.080 -3.840 -13.554 1.00 87.44 282 ALA A CA 1
ATOM 2301 C C . ALA A 1 282 ? 4.669 -4.098 -13.003 1.00 87.44 282 ALA A C 1
ATOM 2303 O O . ALA A 1 282 ? 4.474 -4.023 -11.794 1.00 87.44 282 ALA A O 1
ATOM 2304 N N . GLU A 1 283 ? 3.705 -4.485 -13.843 1.00 90.69 283 GLU A N 1
ATOM 2305 C CA . GLU A 1 283 ? 2.347 -4.852 -13.425 1.00 90.69 283 GLU A CA 1
ATOM 2306 C C . GLU A 1 283 ? 2.357 -6.016 -12.433 1.00 90.69 283 GLU A C 1
ATOM 2308 O O . GLU A 1 283 ? 1.702 -5.949 -11.388 1.00 90.69 283 GLU A O 1
ATOM 2313 N N . LYS A 1 284 ? 3.139 -7.064 -12.717 1.00 90.50 284 LYS A N 1
ATOM 2314 C CA . LYS A 1 284 ? 3.314 -8.210 -11.817 1.00 90.50 284 LYS A CA 1
ATOM 2315 C C . LYS A 1 284 ? 3.906 -7.780 -10.473 1.00 90.50 284 LYS A C 1
ATOM 2317 O O . LYS A 1 284 ? 3.410 -8.205 -9.427 1.00 90.50 284 LYS A O 1
ATOM 2322 N N . SER A 1 285 ? 4.932 -6.928 -10.489 1.00 86.88 285 SER A N 1
ATOM 2323 C CA . SER A 1 285 ? 5.566 -6.405 -9.274 1.00 86.88 285 SER A CA 1
ATOM 2324 C C . SER A 1 285 ? 4.600 -5.542 -8.452 1.00 86.88 285 SER A C 1
ATOM 2326 O O . SER A 1 285 ? 4.376 -5.823 -7.271 1.00 86.88 285 SER A O 1
ATOM 2328 N N . VAL A 1 286 ? 3.945 -4.561 -9.083 1.00 87.38 286 VAL A N 1
ATOM 2329 C CA . VAL A 1 286 ? 2.949 -3.678 -8.452 1.00 87.38 286 VAL A CA 1
ATOM 2330 C C . VAL A 1 286 ? 1.808 -4.496 -7.856 1.00 87.38 286 VAL A C 1
ATOM 2332 O O . VAL A 1 286 ? 1.496 -4.337 -6.677 1.00 87.38 286 VAL A O 1
ATOM 2335 N N . SER A 1 287 ? 1.232 -5.425 -8.621 1.00 90.00 287 SER A N 1
ATOM 2336 C CA . SER A 1 287 ? 0.125 -6.274 -8.164 1.00 90.00 287 SER A CA 1
ATOM 2337 C C . SER A 1 287 ? 0.523 -7.143 -6.972 1.00 90.00 287 SER A C 1
ATOM 2339 O O . SER A 1 287 ? -0.212 -7.211 -5.987 1.00 90.00 287 SER A O 1
ATOM 2341 N N . SER A 1 288 ? 1.709 -7.759 -7.018 1.00 88.06 288 SER A N 1
ATOM 2342 C CA . SER A 1 288 ? 2.252 -8.562 -5.915 1.00 88.06 288 SER A CA 1
ATOM 2343 C C . SER A 1 288 ? 2.429 -7.731 -4.640 1.00 88.06 288 SER A C 1
ATOM 2345 O O . SER A 1 288 ? 2.025 -8.153 -3.553 1.00 88.06 288 SER A O 1
ATOM 2347 N N . LYS A 1 289 ? 2.964 -6.508 -4.758 1.00 85.50 289 LYS A N 1
ATOM 2348 C CA . LYS A 1 289 ? 3.113 -5.592 -3.619 1.00 85.50 289 LYS A CA 1
ATOM 2349 C C . LYS A 1 289 ? 1.757 -5.146 -3.081 1.00 85.50 289 LYS A C 1
ATOM 2351 O O . LYS A 1 289 ? 1.537 -5.269 -1.879 1.00 85.50 289 LYS A O 1
ATOM 2356 N N . ILE A 1 290 ? 0.833 -4.698 -3.934 1.00 88.56 290 ILE A N 1
ATOM 2357 C CA . ILE A 1 290 ? -0.528 -4.323 -3.518 1.00 88.56 290 ILE A CA 1
ATOM 2358 C C . ILE A 1 290 ? -1.178 -5.476 -2.754 1.00 88.56 290 ILE A C 1
ATOM 2360 O O . ILE A 1 290 ? -1.676 -5.273 -1.648 1.00 88.56 290 ILE A O 1
ATOM 2364 N N . GLN A 1 291 ? -1.108 -6.694 -3.295 1.00 88.75 291 GLN A N 1
ATOM 2365 C CA . GLN A 1 291 ? -1.649 -7.883 -2.646 1.00 88.75 291 GLN A CA 1
ATOM 2366 C C . GLN A 1 291 ? -0.989 -8.140 -1.287 1.00 88.75 291 GLN A C 1
ATOM 2368 O O . GLN A 1 291 ? -1.692 -8.393 -0.311 1.00 88.75 291 GLN A O 1
ATOM 2373 N N . TYR A 1 292 ? 0.338 -8.043 -1.194 1.00 87.19 292 TYR A N 1
ATOM 2374 C CA . TYR A 1 292 ? 1.057 -8.196 0.068 1.00 87.19 292 TYR A CA 1
ATOM 2375 C C . TYR A 1 292 ? 0.571 -7.194 1.128 1.00 87.19 292 TYR A C 1
ATOM 2377 O O . TYR A 1 292 ? 0.190 -7.609 2.222 1.00 87.19 292 TYR A O 1
ATOM 2385 N N . TYR A 1 293 ? 0.503 -5.894 0.818 1.00 86.19 293 TYR A N 1
ATOM 2386 C CA . TYR A 1 293 ? 0.059 -4.881 1.790 1.00 86.19 293 TYR A CA 1
ATOM 2387 C C . TYR A 1 293 ? -1.436 -4.946 2.097 1.00 86.19 293 TYR A C 1
ATOM 2389 O O . TYR A 1 293 ? -1.832 -4.673 3.232 1.00 86.19 293 TYR A O 1
ATOM 2397 N N . ALA A 1 294 ? -2.265 -5.344 1.133 1.00 88.62 294 ALA A N 1
ATOM 2398 C CA . ALA A 1 294 ? -3.673 -5.629 1.379 1.00 88.62 294 ALA A CA 1
ATOM 2399 C C . ALA A 1 294 ? -3.817 -6.792 2.373 1.00 88.62 294 ALA A C 1
ATOM 2401 O O . ALA A 1 294 ? -4.565 -6.680 3.341 1.00 88.62 294 ALA A O 1
ATOM 2402 N N . LEU A 1 295 ? -3.041 -7.873 2.232 1.00 84.88 295 LEU A N 1
ATOM 2403 C CA . LEU A 1 295 ? -3.044 -8.995 3.183 1.00 84.88 295 LEU A CA 1
ATOM 2404 C C . LEU A 1 295 ? -2.546 -8.605 4.585 1.00 84.88 295 LEU A C 1
ATOM 2406 O O . LEU A 1 295 ? -3.019 -9.166 5.570 1.00 84.88 295 LEU A O 1
ATOM 2410 N N . GLN A 1 296 ? -1.650 -7.620 4.690 1.00 82.12 296 GLN A N 1
ATOM 2411 C CA . GLN A 1 296 ? -1.236 -7.033 5.973 1.00 82.12 296 GLN A CA 1
ATOM 2412 C C . GLN A 1 296 ? -2.264 -6.039 6.551 1.00 82.12 296 GLN A C 1
ATOM 2414 O O . GLN A 1 296 ? -2.082 -5.538 7.659 1.00 82.12 296 GLN A O 1
ATOM 2419 N N . GLY A 1 297 ? -3.337 -5.730 5.816 1.00 87.06 297 GLY A N 1
ATOM 2420 C CA . GLY A 1 297 ? -4.362 -4.770 6.225 1.00 87.06 297 GLY A CA 1
ATOM 2421 C C . GLY A 1 297 ? -3.914 -3.309 6.156 1.00 87.06 297 GLY A C 1
ATOM 2422 O O . GLY A 1 297 ? -4.506 -2.474 6.832 1.00 87.06 297 GLY A O 1
ATOM 2423 N N . VAL A 1 298 ? -2.875 -2.992 5.380 1.00 87.69 298 VAL A N 1
ATOM 2424 C CA . VAL A 1 298 ? -2.350 -1.625 5.183 1.00 87.69 298 VAL A CA 1
ATOM 2425 C C . VAL A 1 298 ? -3.034 -0.924 4.006 1.00 87.69 298 VAL A C 1
ATOM 2427 O O . VAL A 1 298 ? -3.218 0.290 4.020 1.00 87.69 298 VAL A O 1
ATOM 2430 N N . LEU A 1 299 ? -3.440 -1.695 2.997 1.00 90.81 299 LEU A N 1
ATOM 2431 C CA . LEU A 1 299 ? -4.186 -1.223 1.831 1.00 90.81 299 LEU A CA 1
ATOM 2432 C C . LEU A 1 299 ? -5.631 -1.746 1.849 1.00 90.81 299 LEU A C 1
ATOM 2434 O O . LEU A 1 299 ? -5.911 -2.706 2.575 1.00 90.81 299 LEU A O 1
ATOM 2438 N N . PRO A 1 300 ? -6.540 -1.140 1.055 1.00 92.25 300 PRO A N 1
ATOM 2439 C CA . PRO A 1 300 ? -7.892 -1.657 0.877 1.00 92.25 300 PRO A CA 1
ATOM 2440 C C . PRO A 1 300 ? -7.884 -3.131 0.470 1.00 92.25 300 PRO A C 1
ATOM 2442 O O . PRO A 1 300 ? -7.120 -3.533 -0.411 1.00 92.25 300 PRO A O 1
ATOM 2445 N N . GLN A 1 301 ? -8.759 -3.918 1.086 1.00 91.12 301 GLN A N 1
ATOM 2446 C CA . GLN A 1 301 ? -8.922 -5.336 0.788 1.00 91.12 301 GLN A CA 1
ATOM 2447 C C . GLN A 1 301 ? -10.136 -5.553 -0.121 1.00 91.12 301 GLN A C 1
ATOM 2449 O O . GLN A 1 301 ? -11.176 -4.908 0.037 1.00 91.12 301 GLN A O 1
ATOM 2454 N N . THR A 1 302 ? -10.049 -6.506 -1.054 1.00 89.81 302 THR A N 1
ATOM 2455 C CA . THR A 1 302 ? -11.265 -7.035 -1.697 1.00 89.81 302 THR A CA 1
ATOM 2456 C C . THR A 1 302 ? -12.114 -7.795 -0.667 1.00 89.81 302 THR A C 1
ATOM 2458 O O . THR A 1 302 ? -11.577 -8.243 0.352 1.00 89.81 302 THR A O 1
ATOM 2461 N N . PRO A 1 303 ? -13.424 -8.004 -0.899 1.00 89.50 303 PRO A N 1
ATOM 2462 C CA . PRO A 1 303 ? -14.260 -8.795 0.007 1.00 89.50 303 PRO A CA 1
ATOM 2463 C C . PRO A 1 303 ? -13.692 -10.193 0.299 1.00 89.50 303 PRO A C 1
ATOM 2465 O O . PRO A 1 303 ? -13.752 -10.668 1.432 1.00 89.50 303 PRO A O 1
ATOM 2468 N N . GLU A 1 304 ? -13.086 -10.836 -0.701 1.00 88.31 304 GLU A N 1
ATOM 2469 C CA . GLU A 1 304 ? -12.447 -12.148 -0.574 1.00 88.31 304 GLU A CA 1
ATOM 2470 C C . GLU A 1 304 ? -11.185 -12.073 0.291 1.00 88.31 304 GLU A C 1
ATOM 2472 O O . GLU A 1 304 ? -10.995 -12.905 1.178 1.00 88.31 304 GLU A O 1
ATOM 2477 N N . GLN A 1 305 ? -10.340 -11.059 0.075 1.00 88.44 305 GLN A N 1
ATOM 2478 C CA . GLN A 1 305 ? -9.146 -10.823 0.891 1.00 88.44 305 GLN A CA 1
ATOM 2479 C C . GLN A 1 305 ? -9.515 -10.501 2.340 1.00 88.44 305 GLN A C 1
ATOM 2481 O O . GLN A 1 305 ? -8.879 -11.008 3.261 1.00 88.44 305 GLN A O 1
ATOM 2486 N N . GLN A 1 306 ? -10.568 -9.712 2.550 1.00 87.44 306 GLN A N 1
ATOM 2487 C CA . GLN A 1 306 ? -11.073 -9.380 3.875 1.00 87.44 306 GLN A CA 1
ATOM 2488 C C . GLN A 1 306 ? -11.607 -10.628 4.589 1.00 87.44 306 GLN A C 1
ATOM 2490 O O . GLN A 1 306 ? -11.305 -10.844 5.763 1.00 87.44 306 GLN A O 1
ATOM 2495 N N . ALA A 1 307 ? -12.359 -11.479 3.886 1.00 87.00 307 ALA A N 1
ATOM 2496 C CA . ALA A 1 307 ? -12.843 -12.746 4.425 1.00 87.00 307 ALA A CA 1
ATOM 2497 C C . ALA A 1 307 ? -11.686 -13.696 4.781 1.00 87.00 307 ALA A C 1
ATOM 2499 O O . ALA A 1 307 ? -11.696 -14.280 5.864 1.00 87.00 307 ALA A O 1
ATOM 2500 N N . ALA A 1 308 ? -10.670 -13.806 3.918 1.00 88.00 308 ALA A N 1
ATOM 2501 C CA . ALA A 1 308 ? -9.477 -14.613 4.172 1.00 88.00 308 ALA A CA 1
ATOM 2502 C C . ALA A 1 308 ? -8.654 -14.075 5.355 1.00 88.00 308 ALA A C 1
ATOM 2504 O O . ALA A 1 308 ? -8.240 -14.846 6.220 1.00 88.00 308 ALA A O 1
ATOM 2505 N N . PHE A 1 309 ? -8.468 -12.754 5.440 1.00 87.50 309 PHE A N 1
ATOM 2506 C CA . PHE A 1 309 ? -7.807 -12.105 6.570 1.00 87.50 309 PHE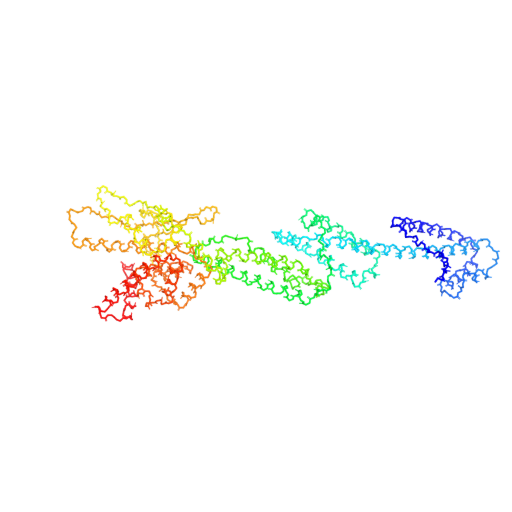 A CA 1
ATOM 2507 C C . PHE A 1 309 ? -8.543 -12.398 7.878 1.00 87.50 309 PHE A C 1
ATOM 2509 O O . PHE A 1 309 ? -7.918 -12.837 8.837 1.00 87.50 309 PHE A O 1
ATOM 2516 N N . VAL A 1 310 ? -9.868 -12.216 7.912 1.00 86.94 310 VAL A N 1
ATOM 2517 C CA . VAL A 1 310 ? -10.683 -12.503 9.101 1.00 86.94 310 VAL A CA 1
ATOM 2518 C C . VAL A 1 310 ? -10.629 -13.985 9.467 1.00 86.94 310 VAL A C 1
ATOM 2520 O O . VAL A 1 310 ? -10.496 -14.299 10.644 1.00 86.94 310 VAL A O 1
ATOM 2523 N N . ALA A 1 311 ? -10.682 -14.898 8.494 1.00 87.81 311 ALA A N 1
ATOM 2524 C CA . ALA A 1 311 ? -10.564 -16.331 8.754 1.00 87.81 311 ALA A CA 1
ATOM 2525 C C . ALA A 1 311 ? -9.221 -16.678 9.418 1.00 87.81 311 ALA A C 1
ATOM 2527 O O . ALA A 1 311 ? -9.219 -17.318 10.464 1.00 87.81 311 ALA A O 1
ATOM 2528 N N . ASN A 1 312 ? -8.108 -16.174 8.876 1.00 87.31 312 ASN A N 1
ATOM 2529 C CA . ASN A 1 312 ? -6.774 -16.363 9.455 1.00 87.31 312 ASN A CA 1
ATOM 2530 C C . ASN A 1 312 ? -6.657 -15.728 10.845 1.00 87.31 312 ASN A C 1
ATOM 2532 O O . ASN A 1 312 ? -6.069 -16.298 11.756 1.00 87.31 312 ASN A O 1
ATOM 2536 N N . VAL A 1 313 ? -7.235 -14.541 11.021 1.00 84.50 313 VAL A N 1
ATOM 2537 C CA . VAL A 1 313 ? -7.253 -13.822 12.296 1.00 84.50 313 VAL A CA 1
ATOM 2538 C C . VAL A 1 313 ? -8.061 -14.548 13.361 1.00 84.50 313 VAL A C 1
ATOM 2540 O O . VAL A 1 313 ? -7.746 -14.395 14.534 1.00 84.50 313 VAL A O 1
ATOM 2543 N N . LEU A 1 314 ? -9.091 -15.306 12.983 1.00 87.88 314 LEU A N 1
ATOM 2544 C CA . LEU A 1 314 ? -9.919 -16.085 13.903 1.00 87.88 314 LEU A CA 1
ATOM 2545 C C . LEU A 1 314 ? -9.400 -17.513 14.127 1.00 87.88 314 LEU A C 1
ATOM 2547 O O . LEU A 1 314 ? -9.896 -18.180 15.039 1.00 87.88 314 LEU A O 1
ATOM 2551 N N . ASP A 1 315 ? -8.401 -17.950 13.356 1.00 90.25 315 ASP A N 1
ATOM 2552 C CA . ASP A 1 315 ? -7.717 -19.241 13.490 1.00 90.25 315 ASP A CA 1
ATOM 2553 C C . ASP A 1 315 ? -6.637 -19.195 14.584 1.00 90.25 315 ASP A C 1
ATOM 2555 O O . ASP A 1 315 ? -5.434 -19.290 14.352 1.00 90.25 315 ASP A O 1
ATOM 2559 N N . PHE A 1 316 ? -7.084 -18.980 15.817 1.00 88.38 316 PHE A N 1
ATOM 2560 C CA . PHE A 1 316 ? -6.254 -19.056 17.015 1.00 88.38 316 PHE A CA 1
ATOM 2561 C C . PHE A 1 316 ? -7.056 -19.671 18.155 1.00 88.38 316 PHE A C 1
ATOM 2563 O O . PHE A 1 316 ? -8.289 -19.646 18.167 1.00 88.38 316 PHE A O 1
ATOM 2570 N N . ASN A 1 317 ? -6.360 -20.193 19.160 1.00 89.56 317 ASN A N 1
ATOM 2571 C CA . ASN A 1 317 ? -6.997 -20.605 20.399 1.00 89.56 317 ASN A CA 1
ATOM 2572 C C . ASN A 1 317 ? -7.117 -19.389 21.337 1.00 89.56 317 ASN A C 1
ATOM 2574 O O . ASN A 1 317 ? -6.091 -18.863 21.773 1.00 89.56 317 ASN A O 1
ATOM 2578 N N . PRO A 1 318 ? -8.332 -18.934 21.708 1.00 89.94 318 PRO A N 1
ATOM 2579 C CA . PRO A 1 318 ? -8.489 -17.792 22.606 1.00 89.94 318 PRO A CA 1
ATOM 2580 C C . PRO A 1 318 ? -7.776 -17.963 23.940 1.00 89.94 318 PRO A C 1
ATOM 2582 O O . PRO A 1 318 ? -7.316 -16.978 24.513 1.00 89.94 318 PRO A O 1
ATOM 2585 N N . LEU A 1 319 ? -7.683 -19.200 24.438 1.00 88.12 319 LEU A N 1
ATOM 2586 C CA . LEU A 1 319 ? -6.999 -19.492 25.694 1.00 88.12 319 LEU A CA 1
ATOM 2587 C C . LEU A 1 319 ? -5.521 -19.114 25.644 1.00 88.12 319 LEU A C 1
ATOM 2589 O O . LEU A 1 319 ? -5.015 -18.658 26.662 1.00 88.12 319 LEU A O 1
ATOM 2593 N N . ASP A 1 320 ? -4.872 -19.220 24.483 1.00 90.56 320 ASP A N 1
ATOM 2594 C CA . ASP A 1 320 ? -3.457 -18.882 24.333 1.00 90.56 320 ASP A CA 1
ATOM 2595 C C . ASP A 1 320 ? -3.248 -17.384 24.582 1.00 90.56 320 ASP A C 1
ATOM 2597 O O . ASP A 1 320 ? -2.385 -17.012 25.374 1.00 90.56 320 ASP A O 1
ATOM 2601 N N . ILE A 1 321 ? -4.114 -16.528 24.017 1.00 90.00 321 ILE A N 1
ATOM 2602 C CA . ILE A 1 321 ? -4.081 -15.080 24.275 1.00 90.00 321 ILE A CA 1
ATOM 2603 C C . ILE A 1 321 ? -4.353 -14.797 25.751 1.00 90.00 321 ILE A C 1
ATOM 2605 O O . ILE A 1 321 ? -3.581 -14.093 26.391 1.00 90.00 321 ILE A O 1
ATOM 2609 N N . TRP A 1 322 ? -5.428 -15.362 26.311 1.00 88.88 322 TRP A N 1
ATOM 2610 C CA . TRP A 1 322 ? -5.791 -15.103 27.707 1.00 88.88 322 TRP A CA 1
ATOM 2611 C C . TRP A 1 322 ? -4.713 -15.553 28.696 1.00 88.88 322 TRP A C 1
ATOM 2613 O O . TRP A 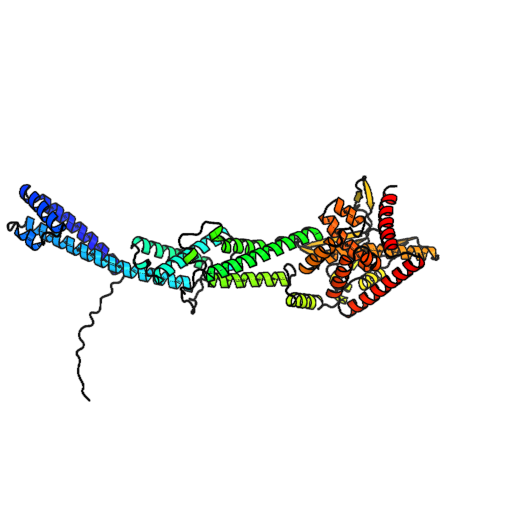1 322 ? -4.486 -14.868 29.684 1.00 88.88 322 TRP A O 1
ATOM 2623 N N . SER A 1 323 ? -4.064 -16.689 28.440 1.00 87.56 323 SER A N 1
ATOM 2624 C CA . SER A 1 323 ? -2.995 -17.221 29.293 1.00 87.56 323 SER A CA 1
ATOM 2625 C C . SER A 1 323 ? -1.684 -16.439 29.189 1.00 87.56 323 SER A C 1
ATOM 2627 O O . SER A 1 323 ? -0.847 -16.540 30.081 1.00 87.56 323 SER A O 1
ATOM 2629 N N . GLY A 1 324 ? -1.511 -15.663 28.114 1.00 87.62 324 GLY A N 1
ATOM 2630 C CA . GLY A 1 324 ? -0.346 -14.812 27.898 1.00 87.62 324 GLY A CA 1
ATOM 2631 C C . GLY A 1 324 ? -0.446 -13.425 28.537 1.00 87.62 324 GLY A C 1
ATOM 2632 O O . GLY A 1 324 ? 0.534 -12.687 28.496 1.00 87.62 324 GLY A O 1
ATOM 2633 N N . ILE A 1 325 ? -1.598 -13.051 29.110 1.00 91.00 325 ILE A N 1
ATOM 2634 C CA . ILE A 1 325 ? -1.761 -11.771 29.810 1.00 91.00 325 ILE A CA 1
ATOM 2635 C C . ILE A 1 325 ? -1.340 -11.953 31.267 1.00 91.00 325 ILE A C 1
ATOM 2637 O O . ILE A 1 325 ? -1.957 -12.720 32.003 1.00 91.00 325 ILE A O 1
ATOM 2641 N N . HIS A 1 326 ? -0.325 -11.207 31.695 1.00 90.19 326 HIS A N 1
ATOM 2642 C CA . HIS A 1 326 ? 0.165 -11.222 33.071 1.00 90.19 326 HIS A CA 1
ATOM 2643 C C . HIS A 1 326 ? -0.330 -10.014 33.867 1.00 90.19 326 HIS A C 1
ATOM 2645 O O . HIS A 1 326 ? -0.219 -8.867 33.436 1.00 90.19 326 HIS A O 1
ATOM 2651 N N . THR A 1 327 ? -0.813 -10.238 35.075 1.00 87.62 327 THR A N 1
ATOM 2652 C CA . THR A 1 327 ? -1.185 -9.185 36.028 1.00 87.62 327 THR A CA 1
ATOM 2653 C C . THR A 1 327 ? -0.095 -9.008 37.072 1.00 87.62 327 THR A C 1
ATOM 2655 O O . THR A 1 327 ? 0.552 -9.961 37.496 1.00 87.62 327 THR A O 1
ATOM 2658 N N . VAL A 1 328 ? 0.153 -7.761 37.470 1.00 87.06 328 VAL A N 1
ATOM 2659 C CA . VAL A 1 328 ? 1.185 -7.429 38.463 1.00 87.06 328 VAL A CA 1
ATOM 2660 C C . VAL A 1 328 ? 0.644 -6.382 39.427 1.00 87.06 328 VAL A C 1
ATOM 2662 O O . VAL A 1 328 ? 0.038 -5.404 38.989 1.00 87.06 328 VAL A O 1
ATOM 2665 N N . GLY A 1 329 ? 0.900 -6.550 40.727 1.00 81.69 329 GLY A N 1
ATOM 2666 C CA . GLY A 1 329 ? 0.534 -5.576 41.761 1.00 81.69 329 GLY A CA 1
ATOM 2667 C C . GLY A 1 329 ? -0.906 -5.695 42.269 1.00 81.69 329 GLY A C 1
ATOM 2668 O O . GLY A 1 329 ? -1.423 -4.733 42.831 1.00 81.69 329 GLY A O 1
ATOM 2669 N N . PHE A 1 330 ? -1.539 -6.853 42.074 1.00 80.62 330 PHE A N 1
ATOM 2670 C CA . PHE A 1 330 ? -2.853 -7.206 42.627 1.00 80.62 330 PHE A CA 1
ATOM 2671 C C . PHE A 1 330 ? -2.729 -8.102 43.872 1.00 80.62 330 PHE A C 1
ATOM 2673 O O . PHE A 1 330 ? -3.623 -8.879 44.172 1.00 80.62 330 PHE A O 1
ATOM 2680 N N . ASP A 1 331 ? -1.619 -8.004 44.601 1.00 81.25 331 ASP A N 1
ATOM 2681 C CA . ASP A 1 331 ? -1.385 -8.782 45.818 1.00 81.25 331 ASP A CA 1
ATOM 2682 C C . ASP A 1 331 ? -2.036 -8.113 47.047 1.00 81.25 331 ASP A C 1
ATOM 2684 O O . ASP A 1 331 ? -2.193 -6.883 47.105 1.00 81.25 331 ASP A O 1
ATOM 2688 N N . GLU A 1 332 ? -2.407 -8.915 48.050 1.00 73.25 332 GLU A N 1
ATOM 2689 C CA . GLU A 1 332 ? -2.835 -8.413 49.363 1.00 73.25 332 GLU A CA 1
ATOM 2690 C C . GLU A 1 332 ? -1.693 -7.645 50.057 1.00 73.25 332 GLU A C 1
ATOM 2692 O O . GLU A 1 332 ? -0.512 -7.960 49.891 1.00 73.25 332 GLU A O 1
ATOM 2697 N N . LYS A 1 333 ? -2.041 -6.626 50.853 1.00 79.62 333 LYS A N 1
ATOM 2698 C CA . LYS A 1 333 ? -1.086 -5.856 51.671 1.00 79.62 333 LYS A CA 1
ATOM 2699 C C . LYS A 1 333 ? -1.365 -6.118 53.152 1.00 79.62 333 LYS A C 1
ATOM 2701 O O . LYS A 1 333 ? -2.517 -6.331 53.506 1.00 79.62 333 LYS A O 1
ATOM 2706 N N . GLU A 1 334 ? -0.340 -6.047 54.013 1.00 74.06 334 GLU A N 1
ATOM 2707 C CA . GLU A 1 334 ? -0.434 -6.403 55.451 1.00 74.06 334 GLU A CA 1
ATOM 2708 C C . GLU A 1 334 ? -1.646 -5.788 56.182 1.00 74.06 334 GLU A C 1
ATOM 2710 O O . GLU A 1 334 ? -2.241 -6.461 57.017 1.00 74.06 334 GLU A O 1
ATOM 2715 N N . ASP A 1 335 ? -2.059 -4.567 55.819 1.00 76.69 335 ASP A N 1
ATOM 2716 C CA . ASP A 1 335 ? -3.173 -3.843 56.455 1.00 76.69 335 ASP A CA 1
ATOM 2717 C C . ASP A 1 335 ? -4.350 -3.527 55.504 1.00 76.69 335 ASP A C 1
ATOM 2719 O O . ASP A 1 335 ? -5.228 -2.719 55.831 1.00 76.69 335 ASP A O 1
ATOM 2723 N N . GLN A 1 336 ? -4.375 -4.101 54.296 1.00 74.56 336 GLN A N 1
ATOM 2724 C CA . GLN A 1 336 ? -5.405 -3.791 53.299 1.00 74.56 336 GLN A CA 1
ATOM 2725 C C . GLN A 1 336 ? -5.893 -5.040 52.560 1.00 74.56 336 GLN A C 1
ATOM 2727 O O . GLN A 1 336 ? -5.100 -5.782 51.983 1.00 74.56 336 GLN A O 1
ATOM 2732 N N . GLU A 1 337 ? -7.213 -5.217 52.496 1.00 72.38 337 GLU A N 1
ATOM 2733 C CA . GLU A 1 337 ? -7.828 -6.248 51.660 1.00 72.38 337 GLU A CA 1
ATOM 2734 C C . GLU A 1 337 ? -7.859 -5.785 50.204 1.00 72.38 337 GLU A C 1
ATOM 2736 O O . GLU A 1 337 ? -8.156 -4.622 49.888 1.00 72.38 337 GLU A O 1
ATOM 2741 N N . LEU A 1 338 ? -7.574 -6.719 49.302 1.00 73.50 338 LEU A N 1
ATOM 2742 C CA . LEU A 1 338 ? -7.747 -6.510 47.877 1.00 73.50 338 LEU A CA 1
ATOM 2743 C C . LEU A 1 338 ? -9.248 -6.425 47.561 1.00 73.50 338 LEU A C 1
ATOM 2745 O O . LEU A 1 338 ? -10.004 -7.368 47.783 1.00 73.50 338 LEU A O 1
ATOM 2749 N N . LEU A 1 339 ? -9.701 -5.285 47.036 1.00 74.12 339 LEU A N 1
ATOM 2750 C CA . LEU A 1 339 ? -11.103 -5.111 46.651 1.00 74.12 339 LEU A CA 1
ATOM 2751 C C . LEU A 1 339 ? -11.428 -5.782 45.322 1.00 74.12 339 LEU A C 1
ATOM 2753 O O . LEU A 1 339 ? -12.574 -6.179 45.122 1.00 74.12 339 LEU A O 1
ATOM 2757 N N . ILE A 1 340 ? -10.455 -5.830 44.416 1.00 77.06 340 ILE A N 1
ATOM 2758 C CA . ILE A 1 340 ? -10.613 -6.262 43.029 1.00 77.06 340 ILE A CA 1
ATOM 2759 C C . ILE A 1 340 ? -9.511 -7.269 42.738 1.00 77.06 340 ILE A C 1
ATOM 2761 O O . ILE A 1 340 ? -8.337 -6.892 42.744 1.00 77.06 340 ILE A O 1
ATOM 2765 N N . THR A 1 341 ? -9.880 -8.525 42.500 1.00 82.69 341 THR A N 1
ATOM 2766 C CA . THR A 1 341 ? -8.892 -9.577 42.229 1.00 82.69 341 THR A CA 1
ATOM 2767 C C . THR A 1 341 ? -8.457 -9.592 40.766 1.00 82.69 341 THR A C 1
ATOM 2769 O O . THR A 1 341 ? -9.144 -9.076 39.879 1.00 82.69 341 THR A O 1
ATOM 2772 N N . GLU A 1 342 ? -7.307 -10.210 40.503 1.00 85.56 342 GLU A N 1
ATOM 2773 C CA . GLU A 1 342 ? -6.848 -10.508 39.144 1.00 85.56 342 GLU A CA 1
ATOM 2774 C C . GLU A 1 342 ? -7.914 -11.274 38.350 1.00 85.56 342 GLU A C 1
ATOM 2776 O O . GLU A 1 342 ? -8.219 -10.923 37.207 1.00 85.56 342 GLU A O 1
ATOM 2781 N N . GLU A 1 343 ? -8.515 -12.299 38.957 1.00 87.06 343 GLU A N 1
ATOM 2782 C CA . GLU A 1 343 ? -9.507 -13.142 38.297 1.00 87.06 343 GLU A CA 1
ATOM 2783 C C . GLU A 1 343 ? -10.749 -12.346 37.906 1.00 87.06 343 GLU A C 1
ATOM 2785 O O . GLU A 1 343 ? -11.310 -12.591 36.839 1.00 87.06 343 GLU A O 1
ATOM 2790 N N . GLU A 1 344 ? -11.167 -11.382 38.732 1.00 85.94 344 GLU A N 1
ATOM 2791 C CA . GLU A 1 344 ? -12.288 -10.492 38.422 1.00 85.94 344 GLU A CA 1
ATOM 2792 C C . GLU A 1 344 ? -11.974 -9.601 37.215 1.00 85.94 344 GLU A C 1
ATOM 2794 O O . GLU A 1 344 ? -12.783 -9.520 36.287 1.00 85.94 344 GLU A O 1
ATOM 2799 N N . VAL A 1 345 ? -10.781 -8.995 37.168 1.00 83.94 345 VAL A N 1
ATOM 2800 C CA . VAL A 1 345 ? -10.351 -8.158 36.034 1.00 83.94 345 VAL A CA 1
ATOM 2801 C C . VAL A 1 345 ? -10.290 -8.977 34.743 1.00 83.94 345 VAL A C 1
ATOM 2803 O O . VAL A 1 345 ? -10.873 -8.590 33.727 1.00 83.94 345 VAL A O 1
ATOM 2806 N N . LEU A 1 346 ? -9.623 -10.134 34.770 1.00 88.75 346 LEU A N 1
ATOM 2807 C CA . LEU A 1 346 ? -9.486 -10.995 33.594 1.00 88.75 346 LEU A CA 1
ATOM 2808 C C . LEU A 1 346 ? -10.837 -11.570 33.143 1.00 88.75 346 LEU A C 1
ATOM 2810 O O . LEU A 1 346 ? -11.095 -11.679 31.938 1.00 88.75 346 LEU A O 1
ATOM 2814 N N . ALA A 1 347 ? -11.725 -11.910 34.082 1.00 89.25 347 ALA A N 1
ATOM 2815 C CA . ALA A 1 347 ? -13.076 -12.362 33.767 1.00 89.25 347 ALA A CA 1
ATOM 2816 C C . ALA A 1 347 ? -13.889 -11.266 33.072 1.00 89.25 347 ALA A C 1
ATOM 2818 O O . ALA A 1 347 ? -14.560 -11.552 32.073 1.00 89.25 347 ALA A O 1
ATOM 2819 N N . GLU A 1 348 ? -13.810 -10.019 33.543 1.00 86.94 348 GLU A N 1
ATOM 2820 C CA . GLU A 1 348 ? -14.538 -8.917 32.917 1.00 86.94 348 GLU A CA 1
ATOM 2821 C C . GLU A 1 348 ? -14.000 -8.553 31.536 1.00 86.94 348 GLU A C 1
ATOM 2823 O O . GLU A 1 348 ? -14.789 -8.343 30.606 1.00 86.94 348 GLU A O 1
ATOM 2828 N N . LEU A 1 349 ? -12.683 -8.600 31.337 1.00 89.38 349 LEU A N 1
ATOM 2829 C CA . LEU A 1 349 ? -12.096 -8.450 30.007 1.00 89.38 349 LEU A CA 1
ATOM 2830 C C . LEU A 1 349 ? -12.571 -9.547 29.053 1.00 89.38 349 LEU A C 1
ATOM 2832 O O . LEU A 1 349 ? -13.004 -9.248 27.937 1.00 89.38 349 LEU A O 1
ATOM 2836 N N . ARG A 1 350 ? -12.592 -10.808 29.501 1.00 90.50 350 ARG A N 1
ATOM 2837 C CA . ARG A 1 350 ? -13.098 -11.945 28.709 1.00 90.50 350 ARG A CA 1
ATOM 2838 C C . ARG A 1 350 ? -14.581 -11.826 28.377 1.00 90.50 350 ARG A C 1
ATOM 2840 O O . ARG A 1 350 ? -15.032 -12.281 27.318 1.00 90.50 350 ARG A O 1
ATOM 2847 N N . ASN A 1 351 ? -15.363 -11.219 29.260 1.00 89.06 351 ASN A N 1
ATOM 2848 C CA . ASN A 1 351 ? -16.775 -10.955 29.015 1.00 89.06 351 ASN A CA 1
ATOM 2849 C C . ASN A 1 351 ? -16.993 -9.776 28.061 1.00 89.06 351 ASN A C 1
ATOM 2851 O O . ASN A 1 351 ? -17.964 -9.792 27.294 1.00 89.06 351 ASN A O 1
ATOM 2855 N N . SER A 1 352 ? -16.106 -8.784 28.097 1.00 90.50 352 SER A N 1
ATOM 2856 C CA . SER A 1 352 ? -16.255 -7.522 27.375 1.00 90.50 352 SER A CA 1
ATOM 2857 C C . SER A 1 352 ? -15.700 -7.566 25.957 1.00 90.50 352 SER A C 1
ATOM 2859 O O . SER A 1 352 ? -16.340 -7.004 25.066 1.00 90.50 352 SER A O 1
ATOM 2861 N N . PHE A 1 353 ? -14.591 -8.278 25.731 1.00 93.75 353 PHE A N 1
ATOM 2862 C CA . PHE A 1 353 ? -13.834 -8.237 24.480 1.00 93.75 353 PHE A CA 1
ATOM 2863 C C . PHE A 1 353 ? -13.694 -9.603 23.790 1.00 93.75 353 PHE A C 1
ATOM 2865 O O . PHE A 1 353 ? -13.591 -10.638 24.457 1.00 93.75 353 PHE A O 1
ATOM 2872 N N . PRO A 1 354 ? -13.641 -9.617 22.445 1.00 94.06 354 PRO A N 1
ATOM 2873 C CA . PRO A 1 354 ? -13.057 -10.715 21.688 1.00 94.06 354 PRO A CA 1
ATOM 2874 C C . PRO A 1 354 ? -11.580 -10.878 22.052 1.00 94.06 354 PRO A C 1
ATOM 2876 O O . PRO A 1 354 ? -10.852 -9.886 22.135 1.00 94.06 354 PRO A O 1
ATOM 2879 N N . ALA A 1 355 ? -11.116 -12.117 22.213 1.00 93.25 355 ALA A N 1
ATOM 2880 C CA . ALA A 1 355 ? -9.730 -12.386 22.598 1.00 93.25 355 ALA A CA 1
ATOM 2881 C C . ALA A 1 355 ? -8.705 -11.749 21.642 1.00 93.25 355 ALA A C 1
ATOM 2883 O O . ALA A 1 355 ? -7.682 -11.236 22.085 1.00 93.25 355 ALA A O 1
ATOM 2884 N N . TYR A 1 356 ? -9.001 -11.699 20.339 1.00 92.31 356 TYR A N 1
ATOM 2885 C CA . TYR A 1 356 ? -8.090 -11.143 19.334 1.00 92.31 356 TYR A CA 1
ATOM 2886 C C . TYR A 1 356 ? -7.691 -9.680 19.599 1.00 92.31 356 TYR A C 1
ATOM 2888 O O . TYR A 1 356 ? -6.557 -9.287 19.324 1.00 92.31 356 TYR A O 1
ATOM 2896 N N . PHE A 1 357 ? -8.585 -8.873 20.178 1.00 93.06 357 PHE A N 1
ATOM 2897 C CA . PHE A 1 357 ? -8.295 -7.479 20.536 1.00 93.06 357 PHE A CA 1
ATOM 2898 C C . PHE A 1 357 ? -7.221 -7.338 21.609 1.00 93.06 357 PHE A C 1
ATOM 2900 O O . PHE A 1 357 ? -6.552 -6.311 21.682 1.00 93.06 357 PHE A O 1
ATOM 2907 N N . LEU A 1 358 ? -7.011 -8.387 22.397 1.00 91.81 358 LEU A N 1
ATOM 2908 C CA . LEU A 1 358 ? -6.031 -8.415 23.469 1.00 91.81 358 LEU A CA 1
ATOM 2909 C C . LEU A 1 358 ? -4.737 -9.117 23.065 1.00 91.81 358 LEU A C 1
ATOM 2911 O O . LEU A 1 358 ? -3.828 -9.196 23.878 1.00 91.81 358 LEU A O 1
ATOM 2915 N N . LYS A 1 359 ? -4.590 -9.557 21.806 1.00 89.12 359 LYS A N 1
ATOM 2916 C CA . LYS A 1 359 ? -3.386 -10.268 21.331 1.00 89.12 359 LYS A CA 1
ATOM 2917 C C . LYS A 1 359 ? -2.074 -9.503 21.543 1.00 89.12 359 LYS A C 1
ATOM 2919 O O . LYS A 1 359 ? -1.003 -10.093 21.486 1.00 89.12 359 LYS A O 1
ATOM 2924 N N . ARG A 1 360 ? -2.153 -8.173 21.675 1.00 86.31 360 ARG A N 1
ATOM 2925 C CA . ARG A 1 360 ? -1.005 -7.290 21.916 1.00 86.31 360 ARG A CA 1
ATOM 2926 C C . ARG A 1 360 ? -0.835 -6.944 23.389 1.00 86.31 360 ARG A C 1
ATOM 2928 O O . ARG A 1 360 ? 0.227 -6.454 23.739 1.00 86.31 360 ARG A O 1
ATOM 2935 N N . VAL A 1 361 ? -1.835 -7.169 24.236 1.00 90.81 361 VAL A N 1
ATOM 2936 C CA . VAL A 1 361 ? -1.740 -6.879 25.667 1.00 90.81 361 VAL A CA 1
ATOM 2937 C C . VAL A 1 361 ? -0.934 -7.996 26.319 1.00 90.81 361 VAL A C 1
ATOM 2939 O O . VAL A 1 361 ? -1.367 -9.138 26.356 1.00 90.81 361 VAL A O 1
ATOM 2942 N N . GLU A 1 362 ? 0.257 -7.666 26.806 1.00 91.38 362 GLU A N 1
ATOM 2943 C CA . GLU A 1 362 ? 1.141 -8.597 27.517 1.00 91.38 362 GLU A CA 1
ATOM 2944 C C . GLU A 1 362 ? 0.887 -8.551 29.021 1.00 91.38 362 GLU A C 1
ATOM 2946 O O . GLU A 1 362 ? 0.981 -9.565 29.705 1.00 91.38 362 GLU A O 1
ATOM 2951 N N . SER A 1 363 ? 0.588 -7.366 29.563 1.00 91.38 363 SER A N 1
ATOM 2952 C CA . SER A 1 363 ? 0.384 -7.230 31.002 1.00 91.38 363 SER A CA 1
ATOM 2953 C C . SER A 1 363 ? -0.548 -6.102 31.421 1.00 91.38 363 SER A C 1
ATOM 2955 O O . SER A 1 363 ? -0.654 -5.072 30.750 1.00 91.38 363 SER A O 1
ATOM 2957 N N . ILE A 1 364 ? -1.186 -6.303 32.576 1.00 90.44 364 ILE A N 1
ATOM 2958 C CA . ILE A 1 364 ? -1.991 -5.314 33.296 1.00 90.44 364 ILE A CA 1
ATOM 2959 C C . ILE A 1 364 ? -1.331 -5.086 34.653 1.00 90.44 364 ILE A C 1
ATOM 2961 O O . ILE A 1 364 ? -1.292 -5.964 35.512 1.00 90.44 364 ILE A O 1
ATOM 2965 N N . VAL A 1 365 ? -0.769 -3.901 34.845 1.00 89.31 365 VAL A N 1
ATOM 2966 C CA . VAL A 1 365 ? 0.089 -3.598 35.988 1.00 89.31 365 VAL A CA 1
ATOM 2967 C C . VAL A 1 365 ? -0.570 -2.543 36.853 1.00 89.31 365 VAL A C 1
ATOM 2969 O O . VAL A 1 365 ? -0.748 -1.398 36.438 1.00 89.31 365 VAL A O 1
ATOM 2972 N N . LYS A 1 366 ? -0.856 -2.896 38.101 1.00 85.50 366 LYS A N 1
ATOM 2973 C CA . LYS A 1 366 ? -1.199 -1.933 39.134 1.00 85.50 366 LYS A CA 1
ATOM 2974 C C . LYS A 1 366 ? 0.069 -1.205 39.584 1.00 85.50 366 LYS A C 1
ATOM 2976 O O . LYS A 1 366 ? 1.009 -1.813 40.089 1.00 85.50 366 LYS A O 1
ATOM 2981 N N . LYS A 1 367 ? 0.087 0.119 39.435 1.00 80.75 367 LYS A N 1
ATOM 2982 C CA . LYS A 1 367 ? 1.163 0.996 39.920 1.00 80.75 367 LYS A CA 1
ATOM 2983 C C . LYS A 1 367 ? 0.619 2.055 40.865 1.00 80.75 367 LYS A C 1
ATOM 2985 O O . LYS A 1 367 ? -0.545 2.444 40.786 1.00 80.75 367 LYS A O 1
ATOM 2990 N N . GLU A 1 368 ? 1.464 2.541 41.761 1.00 71.56 368 GLU A N 1
ATOM 2991 C CA . GLU A 1 368 ? 1.220 3.825 42.414 1.00 71.56 368 GLU A CA 1
ATOM 2992 C C . GLU A 1 368 ? 1.497 4.947 41.407 1.00 71.56 368 GLU A C 1
ATOM 2994 O O . GLU A 1 368 ? 2.397 4.828 40.573 1.00 71.56 368 GLU A O 1
ATOM 2999 N N . ASN A 1 369 ? 0.727 6.035 41.457 1.00 67.00 369 ASN A N 1
ATOM 3000 C CA . ASN A 1 369 ? 0.926 7.183 40.569 1.00 67.00 369 ASN A CA 1
ATOM 3001 C C . ASN A 1 369 ? 2.140 8.021 41.019 1.00 67.00 369 ASN A C 1
ATOM 3003 O O . ASN A 1 369 ? 2.002 9.165 41.451 1.00 67.00 369 ASN A O 1
ATOM 3007 N N . THR A 1 370 ? 3.335 7.431 40.975 1.00 56.53 370 THR A N 1
ATOM 3008 C CA . THR A 1 370 ? 4.592 8.058 41.411 1.00 56.53 370 THR A CA 1
ATOM 3009 C C . THR A 1 370 ? 5.189 8.965 40.337 1.00 56.53 370 THR A C 1
ATOM 3011 O O . THR A 1 370 ? 5.787 9.988 40.664 1.00 56.53 370 THR A O 1
ATOM 3014 N N . GLU A 1 371 ? 4.981 8.643 39.055 1.00 49.53 371 GLU A N 1
ATOM 3015 C CA . GLU A 1 371 ? 5.476 9.433 37.915 1.00 49.53 371 GLU A CA 1
ATOM 3016 C C . GLU A 1 371 ? 4.639 10.692 37.646 1.00 49.53 371 GLU A C 1
ATOM 3018 O O . GLU A 1 371 ? 5.112 11.620 36.991 1.00 49.53 371 GLU A O 1
ATOM 3023 N N . GLY A 1 372 ? 3.416 10.770 38.183 1.00 46.75 372 GLY A N 1
ATOM 3024 C CA . GLY A 1 372 ? 2.538 11.915 37.994 1.00 46.75 372 GLY A CA 1
ATOM 3025 C C . GLY A 1 372 ? 2.279 12.182 36.515 1.00 46.75 372 GLY A C 1
ATOM 3026 O O . GLY A 1 372 ? 2.713 13.218 36.005 1.00 46.75 372 GLY A O 1
ATOM 3027 N N . PHE A 1 373 ? 1.538 11.295 35.841 1.00 46.91 373 PHE A N 1
ATOM 3028 C CA . PHE A 1 373 ? 0.889 11.646 34.573 1.00 46.91 373 PHE A CA 1
ATOM 3029 C C . PHE A 1 373 ? -0.051 12.820 34.838 1.00 46.91 373 PHE A C 1
ATOM 3031 O O . PHE A 1 373 ? -1.175 12.667 35.314 1.00 46.91 373 PHE A O 1
ATOM 3038 N N . LYS A 1 374 ? 0.484 14.024 34.642 1.00 52.75 374 LYS A N 1
ATOM 3039 C CA . LYS A 1 374 ? -0.172 15.288 34.943 1.00 52.75 374 LYS A CA 1
ATOM 3040 C C . LYS A 1 374 ? -0.857 15.754 33.672 1.00 52.75 374 LYS A C 1
ATOM 3042 O O . LYS A 1 374 ? -0.242 16.420 32.842 1.00 52.75 374 LYS A O 1
ATOM 3047 N N . VAL A 1 375 ? -2.135 15.431 33.528 1.00 49.94 375 VAL A N 1
ATOM 3048 C CA . VAL A 1 375 ? -2.966 16.122 32.544 1.00 49.94 375 VAL A CA 1
ATOM 3049 C C . VAL A 1 375 ? -3.434 17.412 33.212 1.00 49.94 375 VAL A C 1
ATOM 3051 O O . VAL A 1 375 ? -4.157 17.384 34.205 1.00 49.94 375 VAL A O 1
ATOM 3054 N N . PHE A 1 376 ? -2.953 18.559 32.736 1.00 49.31 376 PHE A N 1
ATOM 3055 C CA . PHE A 1 376 ? -3.346 19.859 33.278 1.00 49.31 376 PHE A CA 1
ATOM 3056 C C . PHE A 1 376 ? -4.531 20.412 32.493 1.00 49.31 376 PHE A C 1
ATOM 3058 O O . PHE A 1 376 ? -4.472 20.545 31.271 1.00 49.31 376 PHE A O 1
ATOM 3065 N N . SER A 1 377 ? -5.615 20.782 33.172 1.00 50.41 377 SER A N 1
ATOM 3066 C CA . SER A 1 377 ? -6.710 21.508 32.527 1.00 50.41 377 SER A CA 1
ATOM 3067 C C . SER A 1 377 ? -6.200 22.822 31.905 1.00 50.41 377 SER A C 1
ATOM 3069 O O . SER A 1 377 ? -5.145 23.335 32.281 1.00 50.41 377 SER A O 1
ATOM 3071 N N . LYS A 1 378 ? -6.973 23.432 30.990 1.00 46.28 378 LYS A N 1
ATOM 3072 C CA . LYS A 1 378 ? -6.653 24.773 30.445 1.00 46.28 378 LYS A CA 1
ATOM 3073 C C . LYS A 1 378 ? -6.558 25.864 31.528 1.00 46.28 378 LYS A C 1
ATOM 3075 O O . LYS A 1 378 ? -6.054 26.945 31.261 1.00 46.28 378 LYS A O 1
ATOM 3080 N N . GLU A 1 379 ? -7.035 25.570 32.735 1.00 48.84 379 GLU A N 1
ATOM 3081 C CA . GLU A 1 379 ? -7.031 26.440 33.914 1.00 48.84 379 GLU A CA 1
ATOM 3082 C C . GLU A 1 379 ? -5.906 26.063 34.909 1.00 48.84 379 GLU A C 1
ATOM 3084 O O . GLU A 1 379 ? -5.863 26.590 36.016 1.00 48.84 379 GLU A O 1
ATOM 3089 N N . GLY A 1 380 ? -4.997 25.147 34.541 1.00 50.03 380 GLY A N 1
ATOM 3090 C CA . GLY A 1 380 ? -3.839 24.749 35.352 1.00 50.03 380 GLY A CA 1
ATOM 3091 C C . GLY A 1 380 ? -4.129 23.723 36.454 1.00 50.03 380 GLY A C 1
ATOM 3092 O O . GLY A 1 380 ? -3.255 23.458 37.279 1.00 50.03 380 GLY A O 1
ATOM 3093 N N . LYS A 1 381 ? -5.326 23.121 36.489 1.00 48.62 381 LYS A N 1
ATOM 3094 C CA . LYS A 1 381 ? -5.681 22.110 37.499 1.00 48.62 381 LYS A CA 1
ATOM 3095 C C . LYS A 1 381 ? -5.210 20.714 37.112 1.00 48.62 381 LYS A C 1
ATOM 3097 O O . LYS A 1 381 ? -5.326 20.315 35.956 1.00 48.62 381 LYS A O 1
ATOM 3102 N N . ARG A 1 382 ? -4.696 19.978 38.099 1.00 52.78 382 ARG A N 1
ATOM 3103 C CA . ARG A 1 382 ? -4.168 18.617 37.955 1.00 52.78 382 ARG A CA 1
ATOM 3104 C C . ARG A 1 382 ? -5.316 17.614 37.836 1.00 52.78 382 ARG A C 1
ATOM 3106 O O . ARG A 1 382 ? -6.126 17.512 38.750 1.00 52.78 382 ARG A O 1
ATOM 3113 N N . LEU A 1 383 ? -5.349 16.865 36.740 1.00 55.62 383 LEU A N 1
ATOM 3114 C CA . LEU A 1 383 ? -6.131 15.640 36.614 1.00 55.62 383 LEU A CA 1
ATOM 3115 C C . LEU A 1 383 ? -5.206 14.463 36.922 1.00 55.62 383 LEU A C 1
ATOM 3117 O O . LEU A 1 383 ? -4.091 14.396 36.397 1.00 55.62 383 LEU A O 1
ATOM 3121 N N . GLU A 1 384 ? -5.645 13.566 37.797 1.00 58.53 384 GLU A N 1
ATOM 3122 C CA . GLU A 1 384 ? -4.952 12.303 38.034 1.00 58.53 384 GLU A CA 1
ATOM 3123 C C . GLU A 1 384 ? -5.446 11.286 37.007 1.00 58.53 384 GLU A C 1
ATOM 3125 O O . GLU A 1 384 ? -6.641 11.002 36.939 1.00 58.53 384 GLU A O 1
ATOM 3130 N N . ALA A 1 385 ? -4.537 10.778 36.172 1.00 63.91 385 ALA A N 1
ATOM 3131 C CA . ALA A 1 385 ? -4.858 9.702 35.244 1.00 63.91 385 ALA A CA 1
ATOM 3132 C C . ALA A 1 385 ? -5.234 8.437 36.030 1.00 63.91 385 ALA A C 1
ATOM 3134 O O . ALA A 1 385 ? -4.518 8.051 36.958 1.00 63.91 385 ALA A O 1
ATOM 3135 N N . ALA A 1 386 ? -6.345 7.803 35.654 1.00 70.44 386 ALA A N 1
ATOM 3136 C CA . ALA A 1 386 ? -6.799 6.560 36.269 1.00 70.44 386 ALA A CA 1
ATOM 3137 C C . ALA A 1 386 ? -5.991 5.354 35.755 1.00 70.44 386 ALA A C 1
ATOM 3139 O O . ALA A 1 386 ? -5.630 4.482 36.547 1.00 70.44 386 ALA A O 1
ATOM 3140 N N . GLY A 1 387 ? -5.627 5.361 34.468 1.00 79.75 387 GLY A N 1
ATOM 3141 C CA . GLY A 1 387 ? -4.788 4.363 33.808 1.00 79.75 387 GLY A CA 1
ATOM 3142 C C . GLY A 1 387 ? -3.935 4.961 32.685 1.00 79.75 387 GLY A C 1
ATOM 3143 O O . GLY A 1 387 ? -3.950 6.174 32.461 1.00 79.75 387 GLY A O 1
ATOM 3144 N N . CYS A 1 388 ? -3.116 4.119 32.053 1.00 84.31 388 CYS A N 1
ATOM 3145 C CA . CYS A 1 388 ? -2.320 4.473 30.884 1.00 84.31 388 CYS A CA 1
ATOM 3146 C C . CYS A 1 388 ? -1.951 3.238 30.055 1.00 84.31 388 CYS A C 1
ATOM 3148 O O . CYS A 1 388 ? -1.384 2.268 30.559 1.00 84.31 388 CYS A O 1
ATOM 3150 N N . PHE A 1 389 ? -2.191 3.319 28.755 1.00 85.56 389 PHE A N 1
ATOM 3151 C CA . PHE A 1 389 ? -1.669 2.402 27.759 1.00 85.56 389 PHE A CA 1
ATOM 3152 C C . PHE A 1 389 ? -0.204 2.725 27.420 1.00 85.56 389 PHE A C 1
ATOM 3154 O O . PHE A 1 389 ? 0.158 3.868 27.124 1.00 85.56 389 PHE A O 1
ATOM 3161 N N . ARG A 1 390 ? 0.656 1.701 27.454 1.00 85.50 390 ARG A N 1
ATOM 3162 C CA . ARG A 1 390 ? 2.090 1.794 27.162 1.00 85.50 390 ARG A CA 1
ATOM 3163 C C . ARG A 1 390 ? 2.488 0.846 26.043 1.00 85.50 390 ARG A C 1
ATOM 3165 O O . ARG A 1 390 ? 2.389 -0.373 26.184 1.00 85.50 390 ARG A O 1
ATOM 3172 N N . ASP A 1 391 ? 3.055 1.423 24.994 1.00 82.88 391 ASP A N 1
ATOM 3173 C CA . ASP A 1 391 ? 3.679 0.684 23.905 1.00 82.88 391 ASP A CA 1
ATOM 3174 C C . ASP A 1 391 ? 4.993 0.030 24.340 1.00 82.88 391 ASP A C 1
ATOM 3176 O O . ASP A 1 391 ? 5.877 0.682 24.904 1.00 82.88 391 ASP A O 1
ATOM 3180 N N . ILE A 1 392 ? 5.156 -1.255 24.026 1.00 81.94 392 ILE A N 1
ATOM 3181 C CA . ILE A 1 392 ? 6.425 -1.973 24.152 1.00 81.94 392 ILE A CA 1
ATOM 3182 C C . ILE A 1 392 ? 6.977 -2.177 22.743 1.00 81.94 392 ILE A C 1
ATOM 3184 O O . ILE A 1 392 ? 6.545 -3.059 21.993 1.00 81.94 392 ILE A O 1
ATOM 3188 N N . THR A 1 393 ? 7.947 -1.339 22.375 1.00 76.19 393 THR A N 1
ATOM 3189 C CA . THR A 1 393 ? 8.582 -1.382 21.055 1.00 76.19 393 THR A CA 1
ATOM 3190 C C . THR A 1 393 ? 9.924 -2.116 21.089 1.00 76.19 393 THR A C 1
ATOM 3192 O O . THR A 1 393 ? 10.700 -1.986 22.036 1.00 76.19 393 THR A O 1
ATOM 3195 N N . ARG A 1 394 ? 10.220 -2.894 20.042 1.00 72.62 394 ARG A N 1
ATOM 3196 C CA . ARG A 1 394 ? 11.553 -3.454 19.760 1.00 72.62 394 ARG A CA 1
ATOM 3197 C C . ARG A 1 394 ? 11.933 -3.058 18.341 1.00 72.62 394 ARG A C 1
ATOM 3199 O O . ARG A 1 394 ? 11.101 -3.143 17.447 1.00 72.62 394 ARG A O 1
ATOM 3206 N N . GLU A 1 395 ? 13.147 -2.544 18.156 1.00 69.62 395 GLU A N 1
ATOM 3207 C CA . GLU A 1 395 ? 13.631 -2.050 16.850 1.00 69.62 395 GLU A CA 1
ATOM 3208 C C . GLU A 1 395 ? 12.702 -0.998 16.202 1.00 69.62 395 GLU A C 1
ATOM 3210 O O . GLU A 1 395 ? 12.638 -0.832 14.988 1.00 69.62 395 GLU A O 1
ATOM 3215 N N . GLY A 1 396 ? 11.968 -0.242 17.027 1.00 62.69 396 GLY A N 1
ATOM 3216 C CA . GLY A 1 396 ? 11.002 0.753 16.563 1.00 62.69 396 GLY A CA 1
ATOM 3217 C C . GLY A 1 396 ? 9.672 0.185 16.062 1.00 62.69 396 GLY A C 1
ATOM 3218 O O . GLY A 1 396 ? 8.875 0.961 15.547 1.00 62.69 396 GLY A O 1
ATOM 3219 N N . GLN A 1 397 ? 9.421 -1.116 16.226 1.00 65.00 397 GLN A N 1
ATOM 3220 C CA . GLN A 1 397 ? 8.136 -1.759 15.951 1.00 65.00 397 GLN A CA 1
ATOM 3221 C C . GLN A 1 397 ? 7.418 -2.101 17.255 1.00 65.00 397 GLN A C 1
ATOM 3223 O O . GLN A 1 397 ? 8.046 -2.570 18.205 1.00 65.00 397 GLN A O 1
ATOM 3228 N N . LEU A 1 398 ? 6.100 -1.894 17.309 1.00 70.25 398 LEU A N 1
ATOM 3229 C CA . LEU A 1 398 ? 5.283 -2.328 18.441 1.00 70.25 398 LEU A CA 1
ATOM 3230 C C . LEU A 1 398 ? 5.218 -3.859 18.490 1.00 70.25 398 LEU A C 1
ATOM 3232 O O . LEU A 1 398 ? 4.693 -4.503 17.578 1.00 70.25 398 LEU A O 1
ATOM 3236 N N . VAL A 1 399 ? 5.722 -4.443 19.575 1.00 78.06 399 VAL A N 1
ATOM 3237 C CA . VAL A 1 399 ? 5.710 -5.897 19.783 1.00 78.06 399 VAL A CA 1
ATOM 3238 C C . VAL A 1 399 ? 4.551 -6.290 20.688 1.00 78.06 399 VAL A C 1
ATOM 3240 O O . VAL A 1 399 ? 3.772 -7.180 20.334 1.00 78.06 399 VAL A O 1
ATOM 3243 N N . SER A 1 400 ? 4.392 -5.576 21.797 1.00 84.56 400 SER A N 1
ATOM 3244 C CA . SER A 1 400 ? 3.355 -5.792 22.802 1.00 84.56 400 SER A CA 1
ATOM 3245 C C . SER A 1 400 ? 2.953 -4.467 23.452 1.00 84.56 400 SER A C 1
ATOM 3247 O O . SER A 1 400 ? 3.488 -3.407 23.135 1.00 84.56 400 SER A O 1
ATOM 3249 N N . ALA A 1 401 ? 1.986 -4.523 24.352 1.00 87.06 401 ALA A N 1
ATOM 3250 C CA . ALA A 1 401 ? 1.469 -3.400 25.096 1.00 87.06 401 ALA A CA 1
ATOM 3251 C C . ALA A 1 401 ? 1.279 -3.775 26.562 1.00 87.06 401 ALA A C 1
ATOM 3253 O O . ALA A 1 401 ? 0.995 -4.925 26.912 1.00 87.06 401 ALA A O 1
ATOM 3254 N N . ARG A 1 402 ? 1.397 -2.769 27.418 1.00 90.69 402 ARG A N 1
ATOM 3255 C CA . ARG A 1 402 ? 1.130 -2.859 28.847 1.00 90.69 402 ARG A CA 1
ATOM 3256 C C . ARG A 1 402 ? 0.064 -1.848 29.219 1.00 90.69 402 ARG A C 1
ATOM 3258 O O . ARG A 1 402 ? 0.161 -0.686 28.839 1.00 90.69 402 ARG A O 1
ATOM 3265 N N . ILE A 1 403 ? -0.909 -2.282 30.003 1.00 90.31 403 ILE A N 1
ATOM 3266 C CA . ILE A 1 403 ? -1.903 -1.399 30.607 1.00 90.31 403 ILE A CA 1
ATOM 3267 C C . ILE A 1 403 ? -1.456 -1.118 32.038 1.00 90.31 403 ILE A C 1
ATOM 3269 O O . ILE A 1 403 ? -1.283 -2.039 32.831 1.00 90.31 403 ILE A O 1
ATOM 3273 N N . GLU A 1 404 ? -1.226 0.146 32.367 1.00 89.19 404 GLU A N 1
ATOM 3274 C CA . GLU A 1 404 ? -0.896 0.596 33.717 1.00 89.19 404 GLU A CA 1
ATOM 3275 C C . GLU A 1 404 ? -2.155 1.146 34.395 1.00 89.19 404 GLU A C 1
ATOM 3277 O O . GLU A 1 404 ? -2.879 1.943 33.806 1.00 89.19 404 GLU A O 1
ATOM 3282 N N . TRP A 1 405 ? -2.419 0.737 35.636 1.00 84.62 405 TRP A N 1
ATOM 3283 C CA . TRP A 1 405 ? -3.565 1.195 36.424 1.00 84.62 405 TRP A CA 1
ATOM 3284 C C . TRP A 1 405 ? -3.116 1.881 37.711 1.00 84.62 405 TRP A C 1
ATOM 3286 O O . TRP A 1 405 ? -2.342 1.324 38.497 1.00 84.62 405 TRP A O 1
ATOM 3296 N N . TYR A 1 406 ? -3.627 3.084 37.963 1.00 79.88 406 TYR A N 1
ATOM 3297 C CA . TYR A 1 406 ? -3.143 3.961 39.027 1.00 79.88 406 TYR A CA 1
ATOM 3298 C C . TYR A 1 406 ? -4.128 4.128 40.190 1.00 79.88 406 TYR A C 1
ATOM 3300 O O . TYR A 1 406 ? -3.684 4.332 41.322 1.00 79.88 406 TYR A O 1
ATOM 3308 N N . SER A 1 407 ? -5.430 3.925 39.979 1.00 74.06 407 SER A N 1
ATOM 3309 C CA . SER A 1 407 ? -6.437 4.027 41.051 1.00 74.06 407 SER A CA 1
ATOM 3310 C C . SER A 1 407 ? -6.287 2.918 42.096 1.00 74.06 407 SER A C 1
ATOM 3312 O O . SER A 1 407 ? -5.860 1.813 41.765 1.00 74.06 407 SER A O 1
ATOM 3314 N N . SER A 1 408 ? -6.603 3.195 43.367 1.00 69.69 408 SER A N 1
ATOM 3315 C CA . SER A 1 408 ? -6.468 2.197 44.440 1.00 69.69 408 SER A CA 1
ATOM 3316 C C . SER A 1 408 ? -7.389 0.995 44.215 1.00 69.69 408 SER A C 1
ATOM 3318 O O . SER A 1 408 ? -8.587 1.167 44.004 1.00 69.69 408 SER A O 1
ATOM 3320 N N . VAL A 1 409 ? -6.828 -0.211 44.329 1.00 70.19 409 VAL A N 1
ATOM 3321 C CA . VAL A 1 409 ? -7.556 -1.494 44.281 1.00 70.19 409 VAL A CA 1
ATOM 3322 C C . VAL A 1 409 ? -7.690 -2.133 45.667 1.00 70.19 409 VAL A C 1
ATOM 3324 O O . VAL A 1 409 ? -8.196 -3.242 45.789 1.00 70.19 409 VAL A O 1
ATOM 3327 N N . TRP A 1 410 ? -7.265 -1.427 46.719 1.00 71.44 410 TRP A N 1
ATOM 3328 C CA . TRP A 1 410 ? -7.272 -1.904 48.101 1.00 71.44 410 TRP A CA 1
ATOM 3329 C C . TRP A 1 410 ? -8.255 -1.111 48.976 1.00 71.44 410 TRP A C 1
ATOM 3331 O O . TRP A 1 410 ? -8.540 0.067 48.714 1.00 71.44 410 TRP A O 1
ATOM 3341 N N . ALA A 1 411 ? -8.751 -1.746 50.038 1.00 65.81 411 ALA A N 1
ATOM 3342 C CA . ALA A 1 411 ? -9.473 -1.109 51.140 1.00 65.81 411 ALA A CA 1
ATOM 3343 C C . ALA A 1 411 ? -8.875 -1.508 52.488 1.00 65.81 411 ALA A C 1
ATOM 3345 O O . ALA A 1 411 ? -8.293 -2.576 52.625 1.00 65.81 411 ALA A O 1
ATOM 3346 N N . GLU A 1 412 ? -9.047 -0.654 53.495 1.00 64.81 412 GLU A N 1
ATOM 3347 C CA . GLU A 1 412 ? -8.715 -1.006 54.878 1.00 64.81 412 GLU A CA 1
ATOM 3348 C C . GLU A 1 412 ? -9.542 -2.219 55.334 1.00 64.81 412 GLU A C 1
ATOM 3350 O O . GLU A 1 412 ? -10.759 -2.257 55.128 1.00 64.81 412 GLU A O 1
ATOM 3355 N N . VAL A 1 413 ? -8.874 -3.195 55.958 1.00 54.94 413 VAL A N 1
ATOM 3356 C CA . VAL A 1 413 ? -9.493 -4.418 56.492 1.00 54.94 413 VAL A CA 1
ATOM 3357 C C . VAL A 1 413 ? -10.525 -4.035 57.561 1.00 54.94 413 VAL A C 1
ATOM 3359 O O . VAL A 1 413 ? -10.175 -3.465 58.598 1.00 54.94 413 VAL A O 1
ATOM 3362 N N . LYS A 1 414 ? -11.804 -4.371 57.355 1.00 56.72 414 LYS A N 1
ATOM 3363 C CA . LYS A 1 414 ? -12.840 -4.268 58.397 1.00 56.72 414 LYS A CA 1
ATOM 3364 C C . LYS A 1 414 ? -13.553 -5.600 58.588 1.00 56.72 414 LYS A C 1
ATOM 3366 O O . LYS A 1 414 ? -14.012 -6.223 57.642 1.00 56.72 414 LYS A O 1
ATOM 3371 N N . THR A 1 415 ? -13.731 -5.983 59.850 1.00 47.50 415 THR A N 1
ATOM 3372 C CA . THR A 1 415 ? -14.245 -7.282 60.319 1.00 47.50 415 THR A CA 1
ATOM 3373 C C . THR A 1 415 ? -15.722 -7.585 59.998 1.00 47.50 415 THR A C 1
ATOM 3375 O O . THR A 1 415 ? -16.221 -8.636 60.396 1.00 47.50 415 THR A O 1
ATOM 3378 N N . ALA A 1 416 ? -16.426 -6.724 59.254 1.00 51.88 416 ALA A N 1
ATOM 3379 C CA . ALA A 1 416 ? -17.722 -7.013 58.635 1.00 51.88 416 ALA A CA 1
ATOM 3380 C C . ALA A 1 416 ? -18.033 -5.982 57.534 1.00 51.88 416 ALA A C 1
ATOM 3382 O O . ALA A 1 416 ? -18.104 -4.792 57.830 1.00 51.88 416 ALA A O 1
ATOM 3383 N N . GLN A 1 417 ? -18.276 -6.424 56.292 1.00 60.59 417 GLN A N 1
ATOM 3384 C CA . GLN A 1 417 ? -18.729 -5.531 55.217 1.00 60.59 417 GLN A CA 1
ATOM 3385 C C . GLN A 1 417 ? -20.210 -5.177 55.401 1.00 60.59 417 GLN A C 1
ATOM 3387 O O . GLN A 1 417 ? -21.098 -6.026 55.272 1.00 60.59 417 GLN A O 1
ATOM 3392 N N . THR A 1 418 ? -20.487 -3.907 55.671 1.00 72.44 418 THR A N 1
ATOM 3393 C CA . THR A 1 418 ? -21.837 -3.334 55.593 1.00 72.44 418 THR A CA 1
ATOM 3394 C C . THR A 1 418 ? -22.367 -3.370 54.148 1.00 72.44 418 THR A C 1
ATOM 3396 O O . THR A 1 418 ? -21.602 -3.422 53.185 1.00 72.44 418 THR A O 1
ATOM 3399 N N . GLU A 1 419 ? -23.690 -3.311 53.950 1.00 73.81 419 GLU A N 1
ATOM 3400 C CA . GLU A 1 419 ? -24.284 -3.200 52.599 1.00 73.81 419 GLU A CA 1
ATOM 3401 C C . GLU A 1 419 ? -23.823 -1.936 51.844 1.00 73.81 419 GLU A C 1
ATOM 3403 O O . GLU A 1 419 ? -23.793 -1.906 50.614 1.00 73.81 419 GLU A O 1
ATOM 3408 N N . GLU A 1 420 ? -23.433 -0.889 52.571 1.00 70.19 420 GLU A N 1
ATOM 3409 C CA . GLU A 1 420 ? -22.847 0.330 52.007 1.00 70.19 420 GLU A CA 1
ATOM 3410 C C . GLU A 1 420 ? -21.423 0.090 51.494 1.00 70.19 420 GLU A C 1
ATOM 3412 O O . GLU A 1 420 ? -21.081 0.555 50.407 1.00 70.19 420 GLU A O 1
ATOM 3417 N N . GLU A 1 421 ? -20.616 -0.695 52.210 1.00 69.75 421 GLU A N 1
ATOM 3418 C CA . GLU A 1 421 ? -19.269 -1.088 51.780 1.00 69.75 421 GLU A CA 1
ATOM 3419 C C . GLU A 1 421 ? -19.306 -2.035 50.574 1.00 69.75 421 GLU A C 1
ATOM 3421 O O . GLU A 1 421 ? -18.503 -1.871 49.655 1.00 69.75 421 GLU A O 1
ATOM 3426 N N . LYS A 1 422 ? -20.290 -2.943 50.496 1.00 72.31 422 LYS A N 1
ATOM 3427 C CA . LYS A 1 422 ? -20.514 -3.765 49.291 1.00 72.31 422 LYS A CA 1
ATOM 3428 C C . LYS A 1 422 ? -20.845 -2.912 48.068 1.00 72.31 422 LYS A C 1
ATOM 3430 O O . LYS A 1 422 ? -20.233 -3.086 47.019 1.00 72.31 422 LYS A O 1
ATOM 3435 N N . LYS A 1 423 ? -21.755 -1.941 48.207 1.00 72.44 423 LYS A N 1
ATOM 3436 C CA . LYS A 1 423 ? -22.067 -0.989 47.127 1.00 72.44 423 LYS A CA 1
ATOM 3437 C C . LYS A 1 423 ? -20.858 -0.140 46.743 1.00 72.44 423 LYS A C 1
ATOM 3439 O O . LYS A 1 423 ? -20.632 0.101 45.563 1.00 72.44 423 LYS A O 1
ATOM 3444 N N . ALA A 1 424 ? -20.070 0.307 47.719 1.00 70.00 424 ALA A N 1
ATOM 3445 C CA . ALA A 1 424 ? -18.851 1.064 47.452 1.00 70.00 424 ALA A CA 1
ATOM 3446 C C . ALA A 1 424 ? -17.809 0.222 46.696 1.00 70.00 424 ALA A C 1
ATOM 3448 O O . ALA A 1 424 ? -17.153 0.743 45.795 1.00 70.00 424 ALA A O 1
ATOM 3449 N N . ARG A 1 425 ? -17.683 -1.072 47.019 1.00 75.19 425 ARG A N 1
ATOM 3450 C CA . ARG A 1 425 ? -16.845 -2.023 46.277 1.00 75.19 425 ARG A CA 1
ATOM 3451 C C . ARG A 1 425 ? -17.323 -2.185 44.838 1.00 75.19 425 ARG A C 1
ATOM 3453 O O . ARG A 1 425 ? -16.506 -2.060 43.936 1.00 75.19 425 ARG A O 1
ATOM 3460 N N . GLU A 1 426 ? -18.617 -2.422 44.622 1.00 72.75 426 GLU A N 1
ATOM 3461 C CA . GLU A 1 426 ? -19.189 -2.562 43.273 1.00 72.75 426 GLU A CA 1
ATOM 3462 C C . GLU A 1 426 ? -18.916 -1.324 42.412 1.00 72.75 426 GLU A C 1
ATOM 3464 O O . GLU A 1 426 ? -18.450 -1.457 41.286 1.00 72.75 426 GLU A O 1
ATOM 3469 N N . VAL A 1 427 ? -19.108 -0.119 42.961 1.00 71.62 427 VAL A N 1
ATOM 3470 C CA . VAL A 1 427 ? -18.810 1.141 42.256 1.00 71.62 427 VAL A CA 1
ATOM 3471 C C . VAL A 1 427 ? -17.319 1.272 41.918 1.00 71.62 427 VAL A C 1
ATOM 3473 O O . VAL A 1 427 ? -16.973 1.745 40.837 1.00 71.62 427 VAL A O 1
ATOM 3476 N N . ARG A 1 428 ? -16.418 0.852 42.816 1.00 71.94 428 ARG A N 1
ATOM 3477 C CA . ARG A 1 428 ? -14.966 0.879 42.557 1.00 71.94 428 ARG A CA 1
ATOM 3478 C C . ARG A 1 428 ? -14.544 -0.140 41.503 1.00 71.94 428 ARG A C 1
ATOM 3480 O O . ARG A 1 428 ? -13.675 0.176 40.692 1.00 71.94 428 ARG A O 1
ATOM 3487 N N . LEU A 1 429 ? -15.133 -1.336 41.524 1.00 74.81 429 LEU A N 1
ATOM 3488 C CA . LEU A 1 429 ? -14.895 -2.364 40.515 1.00 74.81 429 LEU A CA 1
ATOM 3489 C C . LEU A 1 429 ? -15.340 -1.865 39.141 1.00 74.81 429 LEU A C 1
ATOM 3491 O O . LEU A 1 429 ? -14.536 -1.883 38.217 1.00 74.81 429 LEU A O 1
ATOM 3495 N N . ASP A 1 430 ? -16.562 -1.344 39.038 1.00 75.44 430 ASP A N 1
ATOM 3496 C CA . ASP A 1 430 ? -17.119 -0.810 37.791 1.00 75.44 430 ASP A CA 1
ATOM 3497 C C . ASP A 1 430 ? -16.230 0.308 37.221 1.00 75.44 430 ASP A C 1
ATOM 3499 O O . ASP A 1 430 ? -15.779 0.217 36.086 1.00 75.44 430 ASP A O 1
ATOM 3503 N N . SER A 1 431 ? -15.832 1.281 38.052 1.00 75.69 431 SER A N 1
ATOM 3504 C CA . SER A 1 431 ? -14.909 2.355 37.647 1.00 75.69 431 SER A CA 1
ATOM 3505 C C . SER A 1 431 ? -13.509 1.856 37.251 1.00 75.69 431 SER A C 1
ATOM 3507 O O . SER A 1 431 ? -12.854 2.444 36.390 1.00 75.69 431 SER A O 1
ATOM 3509 N N . THR A 1 432 ? -13.027 0.774 37.868 1.00 77.75 432 THR A N 1
ATOM 3510 C CA . THR A 1 432 ? -11.730 0.179 37.516 1.00 77.75 432 THR A CA 1
ATOM 3511 C C . THR A 1 432 ? -11.788 -0.521 36.169 1.00 77.75 432 THR A C 1
ATOM 3513 O O . THR A 1 432 ? -10.916 -0.314 35.328 1.00 77.75 432 THR A O 1
ATOM 3516 N N . VAL A 1 433 ? -12.822 -1.329 35.945 1.00 81.75 433 VAL A N 1
ATOM 3517 C CA . VAL A 1 433 ? -13.019 -2.038 34.677 1.00 81.75 433 VAL A CA 1
ATOM 3518 C C . VAL A 1 433 ? -13.304 -1.047 33.546 1.00 81.75 433 VAL A C 1
ATOM 3520 O O . VAL A 1 433 ? -12.782 -1.224 32.450 1.00 81.75 433 VAL A O 1
ATOM 3523 N N . GLU A 1 434 ? -14.043 0.032 33.811 1.00 83.69 434 GLU A N 1
ATOM 3524 C CA . GLU A 1 434 ? -14.260 1.150 32.884 1.00 83.69 434 GLU A CA 1
ATOM 3525 C C . GLU A 1 434 ? -12.928 1.728 32.391 1.00 83.69 434 GLU A C 1
ATOM 3527 O O . GLU A 1 434 ? -12.648 1.709 31.189 1.00 83.69 434 GLU A O 1
ATOM 3532 N N . GLY A 1 435 ? -12.047 2.114 33.317 1.00 84.06 435 GLY A N 1
ATOM 3533 C CA . GLY A 1 435 ? -10.731 2.642 32.969 1.00 84.06 435 GLY A CA 1
ATOM 3534 C C . GLY A 1 435 ? -9.820 1.625 32.271 1.00 84.06 435 GLY A C 1
ATOM 3535 O O . GLY A 1 435 ? -9.119 1.979 31.330 1.00 84.06 435 GLY A O 1
ATOM 3536 N N . ILE A 1 436 ? -9.846 0.345 32.652 1.00 87.31 436 ILE A N 1
ATOM 3537 C CA . ILE A 1 436 ? -9.080 -0.688 31.933 1.00 87.31 436 ILE A CA 1
ATOM 3538 C C . ILE A 1 436 ? -9.625 -0.871 30.508 1.00 87.31 436 ILE A C 1
ATOM 3540 O O . ILE A 1 436 ? -8.841 -0.977 29.565 1.00 87.31 436 ILE A O 1
ATOM 3544 N N . ASN A 1 437 ? -10.947 -0.878 30.318 1.00 90.12 437 ASN A N 1
ATOM 3545 C CA . ASN A 1 437 ? -11.562 -1.024 28.998 1.00 90.12 437 ASN A CA 1
ATOM 3546 C C . ASN A 1 437 ? -11.224 0.149 28.073 1.00 90.12 437 ASN A C 1
ATOM 3548 O O . ASN A 1 437 ? -11.048 -0.070 26.872 1.00 90.12 437 ASN A O 1
ATOM 3552 N N . HIS A 1 438 ? -11.096 1.358 28.620 1.00 91.31 438 HIS A N 1
ATOM 3553 C CA . HIS A 1 438 ? -10.564 2.510 27.900 1.00 91.31 438 HIS A CA 1
ATOM 3554 C C . HIS A 1 438 ? -9.158 2.221 27.354 1.00 91.31 438 HIS A C 1
ATOM 3556 O O . HIS A 1 438 ? -8.915 2.341 26.152 1.00 91.31 438 HIS A O 1
ATOM 3562 N N . GLU A 1 439 ? -8.237 1.763 28.207 1.00 90.88 439 GLU A N 1
ATOM 3563 C CA . GLU A 1 439 ? -6.857 1.469 27.794 1.00 90.88 439 GLU A CA 1
ATOM 3564 C C . GLU A 1 439 ? -6.767 0.278 26.824 1.00 90.88 439 GLU A C 1
ATOM 3566 O O . GLU A 1 439 ? -5.946 0.273 25.904 1.00 90.88 439 GLU A O 1
ATOM 3571 N N . VAL A 1 440 ? -7.655 -0.714 26.954 1.00 91.81 440 VAL A N 1
ATOM 3572 C CA . VAL A 1 440 ? -7.828 -1.766 25.937 1.00 91.81 440 VAL A CA 1
ATOM 3573 C C . VAL A 1 440 ? -8.305 -1.169 24.611 1.00 91.81 440 VAL A C 1
ATOM 3575 O O . VAL A 1 440 ? -7.878 -1.617 23.548 1.00 91.81 440 VAL A O 1
ATOM 3578 N N . GLY A 1 441 ? -9.141 -0.130 24.643 1.00 93.12 441 GLY A N 1
ATOM 3579 C CA . GLY A 1 441 ? -9.516 0.649 23.466 1.00 93.12 441 GLY A CA 1
ATOM 3580 C C . GLY A 1 441 ? -8.304 1.187 22.702 1.00 93.12 441 GLY A C 1
ATOM 3581 O O . GLY A 1 441 ? -8.278 1.101 21.473 1.00 93.12 441 GLY A O 1
ATOM 3582 N N . HIS A 1 442 ? -7.263 1.639 23.408 1.00 90.62 442 HIS A N 1
ATOM 3583 C CA . HIS A 1 442 ? -5.999 2.028 22.775 1.00 90.62 442 HIS A CA 1
ATOM 3584 C C . HIS A 1 442 ? -5.260 0.836 22.163 1.00 90.62 442 HIS A C 1
ATOM 3586 O O . HIS A 1 442 ? -4.781 0.933 21.034 1.00 90.62 442 HIS A O 1
ATOM 3592 N N . ALA A 1 443 ? -5.246 -0.317 22.836 1.00 88.62 443 ALA A N 1
ATOM 3593 C CA . ALA A 1 443 ? -4.659 -1.546 22.294 1.00 88.62 443 ALA A CA 1
ATOM 3594 C C . ALA A 1 443 ? -5.351 -2.012 20.997 1.00 88.62 443 ALA A C 1
ATOM 3596 O O . ALA A 1 443 ? -4.689 -2.488 20.069 1.00 88.62 443 ALA A O 1
ATOM 3597 N N . ILE A 1 444 ? -6.674 -1.834 20.901 1.00 92.00 444 ILE A N 1
ATOM 3598 C CA . ILE A 1 444 ? -7.464 -2.207 19.721 1.00 92.00 444 ILE A CA 1
ATOM 3599 C C . ILE A 1 444 ? -7.028 -1.424 18.483 1.00 92.00 444 ILE A C 1
ATOM 3601 O O . ILE A 1 444 ? -7.035 -1.998 17.392 1.00 92.00 444 ILE A O 1
ATOM 3605 N N . HIS A 1 445 ? -6.591 -0.163 18.613 1.00 88.38 445 HIS A N 1
ATOM 3606 C CA . HIS A 1 445 ? -6.119 0.618 17.462 1.00 88.38 445 HIS A CA 1
ATOM 3607 C C . HIS A 1 445 ? -5.093 -0.148 16.637 1.00 88.38 445 HIS A C 1
ATOM 3609 O O . HIS A 1 445 ? -5.182 -0.146 15.411 1.00 88.38 445 HIS A O 1
ATOM 3615 N N . PHE A 1 446 ? -4.174 -0.857 17.290 1.00 82.62 446 PHE A N 1
ATOM 3616 C CA . PHE A 1 446 ? -3.052 -1.563 16.666 1.00 82.62 446 PHE A CA 1
ATOM 3617 C C . PHE A 1 446 ? -3.422 -2.868 15.964 1.00 82.62 446 PHE A C 1
ATOM 3619 O O . PHE A 1 446 ? -2.558 -3.509 15.361 1.00 82.62 446 PHE A O 1
ATOM 3626 N N . VAL A 1 447 ? -4.685 -3.287 16.035 1.00 86.31 447 VAL A N 1
ATOM 3627 C CA . VAL A 1 447 ? -5.172 -4.465 15.306 1.00 86.31 447 VAL A CA 1
ATOM 3628 C C . VAL A 1 447 ? -6.143 -4.111 14.182 1.00 86.31 447 VAL A C 1
ATOM 3630 O O . VAL A 1 447 ? -6.551 -5.005 13.443 1.00 86.31 447 VAL A O 1
ATOM 3633 N N . LEU A 1 448 ? -6.491 -2.827 14.028 1.00 90.19 448 LEU A N 1
ATOM 3634 C CA . LEU A 1 448 ? -7.364 -2.353 12.955 1.00 90.19 448 LEU A CA 1
ATOM 3635 C C . LEU A 1 448 ? -6.657 -2.390 11.592 1.00 90.19 448 LEU A C 1
ATOM 3637 O O . LEU A 1 448 ? -5.488 -2.031 11.459 1.00 90.19 448 LEU A O 1
ATOM 3641 N N . THR A 1 449 ? -7.388 -2.786 10.560 1.00 91.25 449 THR A N 1
ATOM 3642 C CA . THR A 1 449 ? -6.935 -2.684 9.164 1.00 91.25 449 THR A CA 1
ATOM 3643 C C . THR A 1 449 ? -7.254 -1.303 8.578 1.00 91.25 449 THR A C 1
ATOM 3645 O O . THR A 1 449 ? -7.985 -0.518 9.187 1.00 91.25 449 THR A O 1
ATOM 3648 N N . TYR A 1 450 ? -6.754 -1.009 7.376 1.00 92.00 450 TYR A N 1
ATOM 3649 C CA . TYR A 1 450 ? -7.125 0.166 6.586 1.00 92.00 450 TYR A CA 1
ATOM 3650 C C . TYR A 1 450 ? -8.645 0.311 6.477 1.00 92.00 450 TYR A C 1
ATOM 3652 O O . TYR A 1 450 ? -9.182 1.382 6.751 1.00 92.00 450 TYR A O 1
ATOM 3660 N N . ASP A 1 451 ? -9.349 -0.770 6.133 1.00 93.44 451 ASP A N 1
ATOM 3661 C CA . ASP A 1 451 ? -10.802 -0.736 5.951 1.00 93.44 451 ASP A CA 1
ATOM 3662 C C . ASP A 1 451 ? -11.549 -0.499 7.271 1.00 93.44 451 ASP A C 1
ATOM 3664 O O . ASP A 1 451 ? -12.568 0.201 7.296 1.00 93.44 451 ASP A O 1
ATOM 3668 N 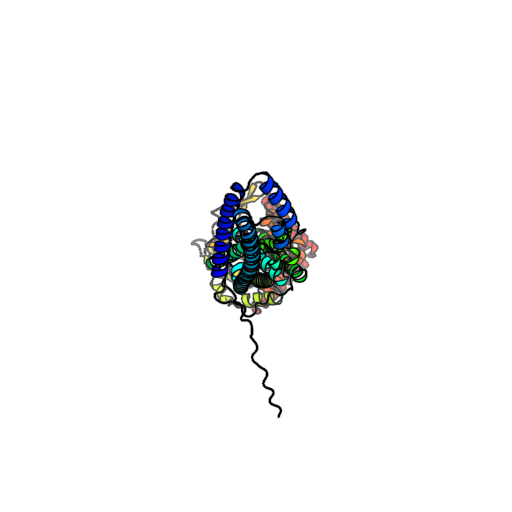N . ASP A 1 452 ? -11.019 -1.011 8.387 1.00 94.31 452 ASP A N 1
ATOM 3669 C CA . ASP A 1 452 ? -11.570 -0.738 9.717 1.00 94.31 452 ASP A CA 1
ATOM 3670 C C . ASP A 1 452 ? -11.385 0.742 10.088 1.00 94.31 452 ASP A C 1
ATOM 3672 O O . ASP A 1 452 ? -12.350 1.409 10.464 1.00 94.31 452 ASP A O 1
ATOM 3676 N N . LEU A 1 453 ? -10.177 1.290 9.898 1.00 92.94 453 LEU A N 1
ATOM 3677 C CA . LEU A 1 453 ? -9.875 2.705 10.145 1.00 92.94 453 LEU A CA 1
ATOM 3678 C C . LEU A 1 453 ? -10.692 3.635 9.243 1.00 92.94 453 LEU A C 1
ATOM 3680 O O . LEU A 1 453 ? -11.225 4.637 9.719 1.00 92.94 453 LEU A O 1
ATOM 3684 N N . LYS A 1 454 ? -10.859 3.286 7.965 1.00 93.94 454 LYS A N 1
ATOM 3685 C CA . LYS A 1 454 ? -11.707 4.021 7.019 1.00 93.94 454 LYS A CA 1
ATOM 3686 C C . LYS A 1 454 ? -13.151 4.069 7.497 1.00 93.94 454 LYS A C 1
ATOM 3688 O O . LYS A 1 454 ? -13.767 5.136 7.522 1.00 93.94 454 LYS A O 1
ATOM 3693 N N . THR A 1 455 ? -13.693 2.923 7.903 1.00 94.62 455 THR A N 1
ATOM 3694 C CA . THR A 1 455 ? -15.076 2.826 8.384 1.00 94.62 455 THR A CA 1
ATOM 3695 C C . THR A 1 455 ? -15.254 3.590 9.696 1.00 94.62 455 THR A C 1
ATOM 3697 O O . THR A 1 455 ? -16.231 4.328 9.846 1.00 94.62 455 THR A O 1
ATOM 3700 N N . TRP A 1 456 ? -14.282 3.504 10.608 1.00 94.81 456 TRP A N 1
ATOM 3701 C CA . TRP A 1 456 ? -14.245 4.307 11.829 1.00 94.81 456 TRP A CA 1
ATOM 3702 C C . TRP A 1 456 ? -14.222 5.808 11.534 1.00 94.81 456 TRP A C 1
ATOM 3704 O O . TRP A 1 456 ? -14.983 6.578 12.125 1.00 94.81 456 TRP A O 1
ATOM 3714 N N . HIS A 1 457 ? -13.378 6.242 10.600 1.00 92.56 457 HIS A N 1
ATOM 3715 C CA . HIS A 1 457 ? -13.264 7.645 10.222 1.00 92.56 457 HIS A CA 1
ATOM 3716 C C . HIS A 1 457 ? -14.599 8.181 9.682 1.00 92.56 457 HIS A C 1
ATOM 3718 O O . HIS A 1 457 ? -15.060 9.246 10.091 1.00 92.56 457 HIS A O 1
ATOM 3724 N N . VAL A 1 458 ? -15.290 7.401 8.844 1.00 93.88 458 VAL A N 1
ATOM 3725 C CA . VAL A 1 458 ? -16.630 7.747 8.342 1.00 93.88 458 VAL A CA 1
ATOM 3726 C C . VAL A 1 458 ? -17.667 7.791 9.471 1.00 93.88 458 VAL A C 1
ATOM 3728 O O . VAL A 1 458 ? -18.444 8.745 9.547 1.00 93.88 458 VAL A O 1
ATOM 3731 N N . ALA A 1 459 ? -17.693 6.790 10.356 1.00 94.69 459 ALA A N 1
ATOM 3732 C CA . ALA A 1 459 ? -18.641 6.732 11.470 1.00 94.69 459 ALA A CA 1
ATOM 3733 C C . ALA A 1 459 ? -18.445 7.906 12.443 1.00 94.69 459 ALA A C 1
ATOM 3735 O O . ALA A 1 459 ? -19.402 8.593 12.808 1.00 94.69 459 ALA A O 1
ATOM 3736 N N . SER A 1 460 ? -17.194 8.190 12.805 1.00 91.75 460 SER A N 1
ATOM 3737 C CA . SER A 1 460 ? -16.840 9.286 13.706 1.00 91.75 460 SER A CA 1
ATOM 3738 C C . SER A 1 460 ? -17.091 10.672 13.107 1.00 91.75 460 SER A C 1
ATOM 3740 O O . SER A 1 460 ? -17.450 11.581 13.853 1.00 91.75 460 SER A O 1
ATOM 3742 N N . ALA A 1 461 ? -16.974 10.835 11.784 1.00 90.56 461 ALA A N 1
ATOM 3743 C CA . ALA A 1 461 ? -17.291 12.084 11.092 1.00 90.56 461 ALA A CA 1
ATOM 3744 C C . ALA A 1 461 ? -18.803 12.359 10.981 1.00 90.56 461 ALA A C 1
ATOM 3746 O O . ALA A 1 461 ? -19.211 13.525 10.989 1.00 90.56 461 ALA A O 1
ATOM 3747 N N . LYS A 1 462 ? -19.635 11.310 10.880 1.00 92.44 462 LYS A N 1
ATOM 3748 C CA . LYS A 1 462 ? -21.104 11.437 10.912 1.00 92.44 462 LYS A CA 1
ATOM 3749 C C . LYS A 1 462 ? -21.590 11.867 12.294 1.00 92.44 462 LYS A C 1
ATOM 3751 O O . LYS A 1 462 ? -22.362 12.819 12.400 1.00 92.44 462 LYS A O 1
ATOM 3756 N N . ASP A 1 463 ? -21.061 11.243 13.341 1.00 88.31 463 ASP A N 1
ATOM 3757 C CA . ASP A 1 463 ? -21.346 11.610 14.728 1.00 88.31 463 ASP A CA 1
ATOM 3758 C C . ASP A 1 463 ? -20.366 12.697 15.194 1.00 88.31 463 ASP A C 1
ATOM 3760 O O . ASP A 1 463 ? -19.415 12.434 15.924 1.00 88.31 463 ASP A O 1
ATOM 3764 N N . ARG A 1 464 ? -20.552 13.939 14.728 1.00 75.44 464 ARG A N 1
ATOM 3765 C CA . ARG A 1 464 ? -19.564 15.029 14.902 1.00 75.44 464 ARG A CA 1
ATOM 3766 C C . ARG A 1 464 ? -19.233 15.377 16.354 1.00 75.44 464 ARG A C 1
ATOM 3768 O O . ARG A 1 464 ? -18.173 15.959 16.614 1.00 75.44 464 ARG A O 1
ATOM 3775 N N . GLU A 1 465 ? -20.139 15.091 17.282 1.00 80.81 465 GLU A N 1
ATOM 3776 C CA . GLU A 1 465 ? -19.918 15.363 18.696 1.00 80.81 465 GLU A CA 1
ATOM 3777 C C . GLU A 1 465 ? -18.941 14.344 19.306 1.00 80.81 465 GLU A C 1
ATOM 3779 O O . GLU A 1 465 ? -18.845 13.178 18.911 1.00 80.81 465 GLU A O 1
ATOM 3784 N N . ALA A 1 466 ? -18.128 14.811 20.252 1.00 78.69 466 ALA A N 1
ATOM 3785 C CA . ALA A 1 466 ? -17.320 13.900 21.048 1.00 78.69 466 ALA A CA 1
ATOM 3786 C C . ALA A 1 466 ? -18.264 13.051 21.906 1.00 78.69 466 ALA A C 1
ATOM 3788 O O . ALA A 1 466 ? -19.234 13.588 22.437 1.00 78.69 466 ALA A O 1
ATOM 3789 N N . VAL A 1 467 ? -17.976 11.752 22.023 1.00 82.75 467 VAL A N 1
ATOM 3790 C CA . VAL A 1 467 ? -18.772 10.846 22.869 1.00 82.75 467 VAL A CA 1
ATOM 3791 C C . VAL A 1 467 ? -18.622 11.170 24.346 1.00 82.75 467 VAL A C 1
ATOM 3793 O O . VAL A 1 467 ? -19.547 10.897 25.099 1.00 82.75 467 VAL A O 1
ATOM 3796 N N . SER A 1 468 ? -17.498 11.789 24.723 1.00 79.62 468 SER A N 1
ATOM 3797 C CA . SER A 1 468 ? -17.263 12.224 26.086 1.00 79.62 468 SER A CA 1
ATOM 3798 C C . SER A 1 468 ? -16.598 13.591 26.211 1.00 79.62 468 SER A C 1
ATOM 3800 O O . SER A 1 468 ? -16.022 14.149 25.260 1.00 79.62 468 SER A O 1
ATOM 3802 N N . TRP A 1 469 ? -16.645 14.150 27.420 1.00 75.50 469 TRP A N 1
ATOM 3803 C CA . TRP A 1 469 ? -15.926 15.368 27.763 1.00 75.50 469 TRP A CA 1
ATOM 3804 C C . TRP A 1 469 ? -14.418 15.188 27.631 1.00 75.50 469 TRP A C 1
ATOM 3806 O O . TRP A 1 469 ? -13.770 16.109 27.130 1.00 75.50 469 TRP A O 1
ATOM 3816 N N . TYR A 1 470 ? -13.869 14.045 28.048 1.00 72.62 470 TYR A N 1
ATOM 3817 C CA . TYR A 1 470 ? -12.432 13.800 27.974 1.00 72.62 470 TYR A CA 1
ATOM 3818 C C . TYR A 1 470 ? -11.964 13.761 26.517 1.00 72.62 470 TYR A C 1
ATOM 3820 O O . TYR A 1 470 ? -11.074 14.530 26.151 1.00 72.62 470 TYR A O 1
ATOM 3828 N N . ALA A 1 471 ? -12.666 13.034 25.640 1.00 77.88 471 ALA A N 1
ATOM 3829 C CA . ALA A 1 471 ? -12.409 13.065 24.198 1.00 77.88 471 ALA A CA 1
ATOM 3830 C C . ALA A 1 471 ? -12.510 14.491 23.617 1.00 77.88 471 ALA A C 1
ATOM 3832 O O . ALA A 1 471 ? -11.693 14.913 22.791 1.00 77.88 471 ALA A O 1
ATOM 3833 N N . LYS A 1 472 ? -13.488 15.288 24.075 1.00 78.12 472 LYS A N 1
ATOM 3834 C CA . LYS A 1 472 ? -13.632 16.698 23.672 1.00 78.12 472 LYS A CA 1
ATOM 3835 C C . LYS A 1 472 ? -12.479 17.574 24.162 1.00 78.12 472 LYS A C 1
ATOM 3837 O O . LYS A 1 472 ? -12.048 18.469 23.433 1.00 78.12 472 LYS A O 1
ATOM 3842 N N . TYR A 1 473 ? -12.031 17.368 25.397 1.00 74.38 473 TYR A N 1
ATOM 3843 C CA . TYR A 1 473 ? -10.916 18.083 26.005 1.00 74.38 473 TYR A CA 1
ATOM 3844 C C . TYR A 1 473 ? -9.609 17.742 25.281 1.00 74.38 473 TYR A C 1
ATOM 3846 O O . TYR A 1 473 ? -8.921 18.665 24.849 1.00 74.38 473 TYR A O 1
ATOM 3854 N N . ALA A 1 474 ? -9.337 16.453 25.057 1.00 71.50 474 ALA A N 1
ATOM 3855 C CA . ALA A 1 474 ? -8.187 15.955 24.310 1.00 71.50 474 ALA A CA 1
ATOM 3856 C C . ALA A 1 474 ? -8.139 16.558 22.898 1.00 71.50 474 ALA A C 1
ATOM 3858 O O . ALA A 1 474 ? -7.127 17.137 22.517 1.00 71.50 474 ALA A O 1
ATOM 3859 N N . LYS A 1 475 ? -9.276 16.588 22.182 1.00 70.12 475 LYS A N 1
ATOM 3860 C CA . LYS A 1 475 ? -9.403 17.254 20.868 1.00 70.12 475 LYS A CA 1
ATOM 3861 C C . LYS A 1 475 ? -9.083 18.750 20.909 1.00 70.12 475 LYS A C 1
ATOM 3863 O O . LYS A 1 475 ? -8.705 19.327 19.894 1.00 70.12 475 LYS A O 1
ATOM 3868 N N . GLY A 1 476 ? -9.289 19.394 22.056 1.00 69.31 476 GLY A N 1
ATOM 3869 C CA . GLY A 1 476 ? -8.970 20.801 22.282 1.00 69.31 476 GLY A CA 1
ATOM 3870 C C . GLY A 1 476 ? -7.515 21.078 22.677 1.00 69.31 476 GLY A C 1
ATOM 3871 O O . GLY A 1 476 ? -7.191 22.263 22.815 1.00 69.31 476 GLY A O 1
ATOM 3872 N N . GLN A 1 477 ? -6.704 20.036 22.903 1.00 68.12 477 GLN A N 1
ATOM 3873 C CA . GLN A 1 477 ? -5.252 20.083 23.130 1.00 68.12 477 GLN A CA 1
ATOM 3874 C C . GLN A 1 477 ? -4.501 19.707 21.850 1.00 68.12 477 GLN A C 1
ATOM 3876 O O . GLN A 1 477 ? -3.706 20.496 21.351 1.00 68.12 477 GLN A O 1
ATOM 3881 N N . ASP A 1 478 ? -4.813 18.535 21.299 1.00 71.19 478 ASP A N 1
ATOM 3882 C CA . ASP A 1 478 ? -4.266 18.028 20.048 1.00 71.19 478 ASP A CA 1
ATOM 3883 C C . ASP A 1 478 ? -5.347 17.251 19.285 1.00 71.19 478 ASP A C 1
ATOM 3885 O O . ASP A 1 478 ? -6.106 16.458 19.853 1.00 71.19 478 ASP A O 1
ATOM 3889 N N . HIS A 1 479 ? -5.448 17.490 17.978 1.00 70.38 479 HIS A N 1
ATOM 3890 C CA . HIS A 1 479 ? -6.484 16.857 17.166 1.00 70.38 479 HIS A CA 1
ATOM 3891 C C . HIS A 1 479 ? -6.307 15.333 17.082 1.00 70.38 479 HIS A C 1
ATOM 3893 O O . HIS A 1 479 ? -7.323 14.634 17.086 1.00 70.38 479 HIS A O 1
ATOM 3899 N N . GLY A 1 480 ? -5.063 14.837 17.042 1.00 72.31 480 GLY A N 1
ATOM 3900 C CA . GLY A 1 480 ? -4.746 13.405 17.036 1.00 72.31 480 GLY A CA 1
ATOM 3901 C C . GLY A 1 480 ? -5.077 12.746 18.368 1.00 72.31 480 GLY A C 1
ATOM 3902 O O . GLY A 1 480 ? -5.839 11.781 18.407 1.00 72.31 480 GLY A O 1
ATOM 3903 N N . MET A 1 481 ? -4.635 13.349 19.474 1.00 74.94 481 MET A N 1
ATOM 3904 C CA . MET A 1 481 ? -4.992 12.919 20.826 1.00 74.94 481 MET A CA 1
ATOM 3905 C C . MET A 1 481 ? -6.514 12.808 20.980 1.00 74.94 481 MET A C 1
ATOM 3907 O O . MET A 1 481 ? -7.022 11.768 21.381 1.00 74.94 481 MET A O 1
ATOM 3911 N N . GLY A 1 482 ? -7.275 13.826 20.566 1.00 78.31 482 GLY A N 1
ATOM 3912 C CA . GLY A 1 482 ? -8.739 13.790 20.636 1.00 78.31 482 GLY A CA 1
ATOM 3913 C C . GLY A 1 482 ? -9.405 12.662 19.853 1.00 78.31 482 GLY A C 1
ATOM 3914 O O . GLY A 1 482 ? -10.471 12.188 20.245 1.00 78.31 482 GLY A O 1
ATOM 3915 N N . ALA A 1 483 ? -8.809 12.234 18.745 1.00 84.25 483 ALA A N 1
ATOM 3916 C CA . ALA A 1 483 ? -9.338 11.147 17.937 1.00 84.25 483 ALA A CA 1
ATOM 3917 C C . ALA A 1 483 ? -8.988 9.771 18.507 1.00 84.25 483 ALA A C 1
ATOM 3919 O O . ALA A 1 483 ? -9.838 8.878 18.494 1.00 84.25 483 ALA A O 1
ATOM 3920 N N . ARG A 1 484 ? -7.773 9.628 19.047 1.00 87.38 484 ARG A N 1
ATOM 3921 C CA . ARG A 1 484 ? -7.331 8.435 19.768 1.00 87.38 484 ARG A CA 1
ATOM 3922 C C . ARG A 1 484 ? -8.181 8.200 21.017 1.00 87.38 484 ARG A C 1
ATOM 3924 O O . ARG A 1 484 ? -8.796 7.141 21.128 1.00 87.38 484 ARG A O 1
ATOM 3931 N N . GLU A 1 485 ? -8.295 9.210 21.884 1.00 87.50 485 GLU A N 1
ATOM 3932 C CA . GLU A 1 485 ? -9.146 9.151 23.083 1.00 87.50 485 GLU A CA 1
ATOM 3933 C C . GLU A 1 485 ? -10.622 8.972 22.701 1.00 87.50 485 GLU A C 1
ATOM 3935 O O . GLU A 1 485 ? -11.338 8.188 23.309 1.00 87.50 485 GLU A O 1
ATOM 3940 N N . GLY A 1 486 ? -11.087 9.623 21.627 1.00 90.62 486 GLY A N 1
ATOM 3941 C CA . GLY A 1 486 ? -12.459 9.464 21.141 1.00 90.62 486 GLY A CA 1
ATOM 3942 C C . GLY A 1 486 ? -12.824 8.028 20.752 1.00 90.62 486 GLY A C 1
ATOM 3943 O O . GLY A 1 486 ? -13.975 7.628 20.930 1.00 90.62 486 GLY A O 1
ATOM 3944 N N . PHE A 1 487 ? -11.873 7.243 20.241 1.00 93.62 487 PHE A N 1
ATOM 3945 C CA . PHE A 1 487 ? -12.083 5.818 19.981 1.00 93.62 487 PHE A CA 1
ATOM 3946 C C . PHE A 1 487 ? -12.103 5.001 21.273 1.00 93.62 487 PHE A C 1
ATOM 3948 O O . PHE A 1 487 ? -13.032 4.219 21.457 1.00 93.62 487 PHE A O 1
ATOM 3955 N N . ALA A 1 488 ? -11.132 5.203 22.170 1.00 92.62 488 ALA A N 1
ATOM 3956 C CA . ALA A 1 488 ? -11.050 4.484 23.443 1.00 92.62 488 ALA A CA 1
ATOM 3957 C C . ALA A 1 488 ? -12.311 4.680 24.301 1.00 92.62 488 ALA A C 1
ATOM 3959 O O . ALA A 1 488 ? -12.935 3.710 24.722 1.00 92.62 488 ALA A O 1
ATOM 3960 N N . GLU A 1 489 ? -12.788 5.918 24.409 1.00 91.94 489 GLU A N 1
ATOM 3961 C CA . GLU A 1 489 ? -14.051 6.271 25.074 1.00 91.94 489 GLU A CA 1
ATOM 3962 C C . GLU A 1 489 ? -15.266 5.627 24.391 1.00 91.94 489 GLU A C 1
ATOM 3964 O O . GLU A 1 489 ? -16.232 5.216 25.029 1.00 91.94 489 GLU A O 1
ATOM 3969 N N . THR A 1 490 ? -15.233 5.493 23.061 1.00 95.00 490 THR A N 1
ATOM 3970 C CA . THR A 1 490 ? -16.300 4.793 22.334 1.00 95.00 490 THR A CA 1
ATOM 3971 C C . THR A 1 490 ? -16.293 3.296 22.657 1.00 95.00 490 THR A C 1
ATOM 3973 O O . THR A 1 490 ? -17.361 2.703 22.803 1.00 95.00 490 THR A O 1
ATOM 3976 N N . VAL A 1 491 ? -15.117 2.676 22.784 1.00 95.44 491 VAL A N 1
ATOM 3977 C CA . VAL A 1 491 ? -14.969 1.269 23.188 1.00 95.44 491 VAL A CA 1
ATOM 3978 C C . VAL A 1 491 ? -15.474 1.056 24.616 1.00 95.44 491 VAL A C 1
ATOM 3980 O O . VAL A 1 491 ? -16.239 0.124 24.881 1.00 95.44 491 VAL A O 1
ATOM 3983 N N . GLU A 1 492 ? -15.088 1.937 25.529 1.00 92.75 492 GLU A N 1
ATOM 3984 C CA . GLU A 1 492 ? -15.536 1.943 26.917 1.00 92.75 492 GLU A CA 1
ATOM 3985 C C . GLU A 1 492 ? -17.066 2.042 27.007 1.00 92.75 492 GLU A C 1
ATOM 3987 O O . GLU A 1 492 ? -17.708 1.154 27.572 1.00 92.75 492 GLU A O 1
ATOM 3992 N N . LEU A 1 493 ? -17.679 3.031 26.346 1.00 91.81 493 LEU A N 1
ATOM 3993 C CA . LEU A 1 493 ? -19.136 3.177 26.305 1.00 91.81 493 LEU A CA 1
ATOM 3994 C C . LEU A 1 493 ? -19.821 1.987 25.628 1.00 91.81 493 LEU A C 1
ATOM 3996 O O . LEU A 1 493 ? -20.876 1.553 26.080 1.00 91.81 493 LEU A O 1
ATOM 4000 N N . PHE A 1 494 ? -19.252 1.427 24.559 1.00 95.44 494 PHE A N 1
ATOM 4001 C CA . PHE A 1 494 ? -19.821 0.247 23.906 1.00 95.44 494 PHE A CA 1
ATOM 4002 C C . PHE A 1 494 ? -19.824 -0.971 24.838 1.00 95.44 494 PHE A C 1
ATOM 4004 O O . PHE A 1 494 ? -20.761 -1.774 24.828 1.00 95.44 494 PHE A O 1
ATOM 4011 N N . THR A 1 495 ? -18.788 -1.114 25.664 1.00 92.69 495 THR A N 1
ATOM 4012 C CA . THR A 1 495 ? -18.663 -2.237 26.592 1.00 92.69 495 THR A CA 1
ATOM 4013 C C . THR A 1 495 ? -19.456 -2.028 27.885 1.00 92.69 495 THR A C 1
ATOM 4015 O O . THR A 1 495 ? -20.104 -2.972 28.332 1.00 92.69 495 THR A O 1
ATOM 4018 N N . HIS A 1 496 ? -19.522 -0.832 28.456 1.00 87.75 496 HIS A N 1
ATOM 4019 C CA . HIS A 1 496 ? -20.211 -0.606 29.735 1.00 87.75 496 HIS A CA 1
ATOM 4020 C C . HIS A 1 496 ? -21.623 -0.040 29.580 1.00 87.75 496 HIS A C 1
ATOM 4022 O O . HIS A 1 496 ? -22.564 -0.504 30.229 1.00 87.75 496 HIS A O 1
ATOM 4028 N N . TYR A 1 497 ? -21.808 0.896 28.650 1.00 88.88 497 TYR A N 1
ATOM 4029 C CA . TYR A 1 497 ? -23.038 1.671 28.489 1.00 88.88 497 TYR A CA 1
ATOM 4030 C C . TYR A 1 497 ? -23.572 1.664 27.042 1.00 88.88 497 TYR A C 1
ATOM 4032 O O . TYR A 1 497 ? -23.872 2.725 26.485 1.00 88.88 497 TYR A O 1
ATOM 4040 N N . PRO A 1 498 ? -23.777 0.488 26.411 1.00 92.94 498 PRO A N 1
ATOM 4041 C CA . PRO A 1 498 ? -24.073 0.397 24.977 1.00 92.94 498 PRO A CA 1
ATOM 4042 C C . PRO A 1 498 ? -25.342 1.145 24.554 1.00 92.94 498 PRO A C 1
ATOM 4044 O O . PRO A 1 498 ? -25.409 1.674 23.450 1.00 92.94 498 PRO A O 1
ATOM 4047 N N . MET A 1 499 ? -26.350 1.224 25.430 1.00 91.12 499 MET A N 1
ATOM 4048 C CA . MET A 1 499 ? -27.574 1.983 25.150 1.00 91.12 499 MET A CA 1
ATOM 4049 C C . MET A 1 499 ? -27.338 3.497 25.138 1.00 91.12 499 MET A C 1
ATOM 4051 O O . MET A 1 499 ? -27.986 4.200 24.372 1.00 91.12 499 MET A O 1
ATOM 4055 N N . VAL A 1 500 ? -26.416 3.995 25.968 1.00 88.19 500 VAL A N 1
ATOM 4056 C CA . VAL A 1 500 ? -26.029 5.411 25.954 1.00 88.19 500 VAL A CA 1
ATOM 4057 C C . VAL A 1 500 ? -25.327 5.717 24.638 1.00 88.19 500 VAL A C 1
ATOM 4059 O O . VAL A 1 500 ? -25.728 6.655 23.957 1.00 88.19 500 VAL A O 1
ATOM 4062 N N . LEU A 1 501 ? -24.354 4.887 24.238 1.00 92.38 501 LEU A N 1
ATOM 4063 C CA . LEU A 1 501 ? -23.646 5.066 22.970 1.00 92.38 501 LEU A CA 1
ATOM 4064 C C . LEU A 1 501 ? -24.599 5.032 21.769 1.00 92.38 501 LEU A C 1
ATOM 4066 O O . LEU A 1 501 ? -24.510 5.899 20.905 1.00 92.38 501 LEU A O 1
ATOM 4070 N N . ALA A 1 502 ? -25.529 4.072 21.736 1.00 93.25 502 ALA A N 1
ATOM 4071 C CA . ALA A 1 502 ? -26.527 3.963 20.673 1.00 93.25 502 ALA A CA 1
ATOM 4072 C C . ALA A 1 502 ? -27.394 5.228 20.540 1.00 93.25 502 ALA A C 1
ATOM 4074 O O . ALA A 1 502 ? -27.736 5.606 19.423 1.00 93.25 502 ALA A O 1
ATOM 4075 N N . ALA A 1 503 ? -27.703 5.891 21.658 1.00 89.31 503 ALA A N 1
ATOM 4076 C CA . ALA A 1 503 ? -28.504 7.110 21.677 1.00 89.31 503 ALA A CA 1
ATOM 4077 C C . ALA A 1 503 ? -27.699 8.359 21.266 1.00 89.31 503 ALA A C 1
ATOM 4079 O O . ALA A 1 503 ? -28.171 9.170 20.474 1.00 89.31 503 ALA A O 1
ATOM 4080 N N . ILE A 1 504 ? -26.477 8.533 21.791 1.00 88.31 504 ILE A N 1
ATOM 4081 C CA . ILE A 1 504 ? -25.678 9.754 21.551 1.00 88.31 504 ILE A CA 1
ATOM 4082 C C . ILE A 1 504 ? -24.854 9.704 20.258 1.00 88.31 504 ILE A C 1
ATOM 4084 O O . ILE A 1 504 ? -24.493 10.746 19.717 1.00 88.31 504 ILE A O 1
ATOM 4088 N N . SER A 1 505 ? -24.499 8.505 19.791 1.00 92.94 505 SER A N 1
ATOM 4089 C CA . SER A 1 505 ? -23.577 8.291 18.673 1.00 92.94 505 SER A CA 1
ATOM 4090 C C . SER A 1 505 ? -23.900 6.977 17.937 1.00 92.94 505 SER A C 1
ATOM 4092 O O . SER A 1 505 ? -23.117 6.018 17.976 1.00 92.94 505 SER A O 1
ATOM 4094 N N . PRO A 1 506 ? -25.060 6.898 17.260 1.00 94.06 506 PRO A N 1
ATOM 4095 C CA . PRO A 1 506 ? -25.547 5.663 16.648 1.00 94.06 506 PRO A CA 1
ATOM 4096 C C . PRO A 1 506 ? -24.618 5.110 15.559 1.00 94.06 506 PRO A C 1
ATOM 4098 O O . PRO A 1 506 ? -24.491 3.893 15.430 1.00 94.06 506 PRO A O 1
ATOM 4101 N N . ASN A 1 507 ? -23.924 5.959 14.789 1.00 96.94 507 ASN A N 1
ATOM 4102 C CA . ASN A 1 507 ? -23.003 5.470 13.757 1.00 96.94 507 ASN A CA 1
ATOM 4103 C C . ASN A 1 507 ? -21.766 4.816 14.388 1.00 96.94 507 ASN A C 1
ATOM 4105 O O . ASN A 1 507 ? -21.306 3.781 13.902 1.00 96.94 507 ASN A O 1
ATOM 4109 N N . ARG A 1 508 ? -21.243 5.382 15.484 1.00 96.31 508 ARG A N 1
ATOM 4110 C CA . ARG A 1 508 ? -20.154 4.758 16.254 1.00 96.31 508 ARG A CA 1
ATOM 4111 C C . ARG A 1 508 ? -20.602 3.461 16.929 1.00 96.31 508 ARG A C 1
ATOM 4113 O O . ARG A 1 508 ? -19.832 2.505 16.940 1.00 96.31 508 ARG A O 1
ATOM 4120 N N . PHE A 1 509 ? -21.836 3.397 17.433 1.00 96.75 509 PHE A N 1
ATOM 4121 C CA . PHE A 1 509 ? -22.408 2.163 17.980 1.00 96.75 509 PHE A CA 1
ATOM 4122 C C . PHE A 1 509 ? -22.465 1.043 16.931 1.00 96.75 509 PHE A C 1
ATOM 4124 O O . PHE A 1 509 ? -21.970 -0.056 17.180 1.00 96.75 509 PHE A O 1
ATOM 4131 N N . GLU A 1 510 ? -23.014 1.323 15.745 1.00 97.81 510 GLU A N 1
ATOM 4132 C CA . GLU A 1 510 ? -23.105 0.335 14.662 1.00 97.81 510 GLU A CA 1
ATOM 4133 C C . GLU A 1 510 ? -21.727 -0.104 14.155 1.00 97.81 510 GLU A C 1
ATOM 4135 O O . GLU A 1 510 ? -21.518 -1.288 13.868 1.00 97.81 510 GLU A O 1
ATOM 4140 N N . TYR A 1 511 ? -20.765 0.824 14.107 1.00 97.56 511 TYR A N 1
ATOM 4141 C CA . TYR A 1 511 ? -19.372 0.493 13.826 1.00 97.56 511 TYR A CA 1
ATOM 4142 C C . TYR A 1 511 ? -18.806 -0.478 14.869 1.00 97.56 511 TYR A C 1
ATOM 4144 O O . TYR A 1 511 ? -18.316 -1.539 14.490 1.00 97.56 511 TYR A O 1
ATOM 4152 N N . MET A 1 512 ? -18.909 -0.166 16.167 1.00 97.50 512 MET A N 1
ATOM 4153 C CA . MET A 1 512 ? -18.370 -1.029 17.227 1.00 97.50 512 MET A CA 1
ATOM 4154 C C . MET A 1 512 ? -19.036 -2.402 17.236 1.00 97.50 512 MET A C 1
ATOM 4156 O O . MET A 1 512 ? -18.352 -3.416 17.353 1.00 97.50 512 MET A O 1
ATOM 4160 N N . ARG A 1 513 ? -20.354 -2.457 17.024 1.00 97.50 513 ARG A N 1
ATOM 4161 C CA . ARG A 1 513 ? -21.087 -3.716 16.882 1.00 97.50 513 ARG A CA 1
ATOM 4162 C C . ARG A 1 513 ? -20.510 -4.567 15.751 1.00 97.50 513 ARG A C 1
ATOM 4164 O O . ARG A 1 513 ? -20.151 -5.718 15.983 1.00 97.50 513 ARG A O 1
ATOM 4171 N N . SER A 1 514 ? -20.353 -3.983 14.565 1.00 96.69 514 SER A N 1
ATOM 4172 C CA . SER A 1 514 ? -19.812 -4.678 13.390 1.00 96.69 514 SER A CA 1
ATOM 4173 C C . SER A 1 514 ? -18.354 -5.102 13.591 1.00 96.69 514 SER A C 1
ATOM 4175 O O . SER A 1 514 ? -17.983 -6.227 13.260 1.00 96.69 514 SER A O 1
ATOM 4177 N N . LEU A 1 515 ? -17.532 -4.230 14.183 1.00 96.31 515 LEU A N 1
ATOM 4178 C CA . LEU A 1 515 ? -16.123 -4.490 14.465 1.00 96.31 515 LEU A CA 1
ATOM 4179 C C . LEU A 1 515 ? -15.959 -5.655 15.451 1.00 96.31 515 LEU A C 1
ATOM 4181 O O . LEU A 1 515 ? -15.205 -6.591 15.189 1.00 96.31 515 LEU A O 1
ATOM 4185 N N . PHE A 1 516 ? -16.689 -5.639 16.568 1.00 96.00 516 PHE A N 1
ATOM 4186 C CA . PHE A 1 516 ? -16.628 -6.726 17.540 1.00 96.00 516 PHE A CA 1
ATOM 4187 C C . PHE A 1 516 ? -17.178 -8.032 16.951 1.00 96.00 516 PHE A C 1
ATOM 4189 O O . PHE A 1 516 ? -16.598 -9.088 17.190 1.00 96.00 516 PHE A O 1
ATOM 4196 N N . GLU A 1 517 ? -18.256 -7.992 16.158 1.00 95.12 517 GLU A N 1
ATOM 4197 C CA . GLU A 1 517 ? -18.779 -9.177 15.463 1.00 95.12 517 GLU A CA 1
ATOM 4198 C C . GLU A 1 517 ? -17.740 -9.785 14.504 1.00 95.12 517 GLU A C 1
ATOM 4200 O O . GLU A 1 517 ? -17.573 -11.012 14.500 1.00 95.12 517 GLU A O 1
ATOM 4205 N N . LYS A 1 518 ? -17.032 -8.940 13.736 1.00 94.19 518 LYS A N 1
ATOM 4206 C CA . LYS A 1 518 ? -15.982 -9.322 12.774 1.00 94.19 518 LYS A CA 1
ATOM 4207 C C . LYS A 1 518 ? -14.838 -10.078 13.450 1.00 94.19 518 LYS A C 1
ATOM 4209 O O . LYS A 1 518 ? -14.428 -11.117 12.946 1.00 94.19 518 LYS A O 1
ATOM 4214 N N . TYR A 1 519 ? -14.367 -9.589 14.596 1.00 94.25 519 TYR A N 1
ATOM 4215 C CA . TYR A 1 519 ? -13.209 -10.140 15.314 1.00 94.25 519 TYR A CA 1
ATOM 4216 C C . TYR A 1 519 ? -13.567 -11.117 16.449 1.00 94.25 519 TYR A C 1
ATOM 4218 O O . TYR A 1 519 ? -12.696 -11.498 17.226 1.00 94.25 519 TYR A O 1
ATOM 4226 N N . SER A 1 520 ? -14.830 -11.544 16.544 1.00 93.31 520 SER A N 1
ATOM 4227 C CA . SER A 1 520 ? -15.282 -12.552 17.512 1.00 93.31 520 SER A CA 1
ATOM 4228 C C . SER A 1 520 ? -15.375 -13.941 16.901 1.00 93.31 520 SER A C 1
ATOM 4230 O O . SER A 1 520 ? -16.041 -14.130 15.876 1.00 93.31 520 SER A O 1
ATOM 4232 N N . GLN A 1 521 ? -14.870 -14.946 17.619 1.00 92.06 521 GLN A N 1
ATOM 4233 C CA . GLN A 1 521 ? -15.240 -16.334 17.342 1.00 92.06 521 GLN A CA 1
ATOM 4234 C C . GLN A 1 521 ? -16.741 -16.568 17.604 1.00 92.06 521 GLN A C 1
ATOM 4236 O O . GLN A 1 521 ? -17.352 -15.841 18.397 1.00 92.06 521 GLN A O 1
ATOM 4241 N N . PRO A 1 522 ? -17.373 -17.602 17.009 1.00 92.12 522 PRO A N 1
ATOM 4242 C CA . PRO A 1 522 ? -18.818 -17.822 17.135 1.00 92.12 522 PRO A CA 1
ATOM 4243 C C . PRO A 1 522 ? -19.342 -17.838 18.584 1.00 92.12 522 PRO A C 1
ATOM 4245 O O . PRO A 1 522 ? -20.384 -17.247 18.881 1.00 92.12 522 PRO A O 1
ATOM 4248 N N . ALA A 1 523 ? -18.603 -18.460 19.510 1.00 91.81 523 ALA A N 1
ATOM 4249 C CA . ALA A 1 523 ? -18.970 -18.510 20.926 1.00 91.81 523 ALA A CA 1
ATOM 4250 C C . ALA A 1 523 ? -18.859 -17.138 21.623 1.00 91.81 523 ALA A C 1
ATOM 4252 O O . ALA A 1 523 ? -19.726 -16.775 22.425 1.00 91.81 523 ALA A O 1
ATOM 4253 N N . GLU A 1 524 ? -17.822 -16.362 21.300 1.00 93.62 524 GLU A N 1
ATOM 4254 C CA . GLU A 1 524 ? -17.617 -15.004 21.818 1.00 93.62 524 GLU A CA 1
ATOM 4255 C C . GLU A 1 524 ? -18.687 -14.050 21.291 1.00 93.62 524 GLU A C 1
ATOM 4257 O O . GLU A 1 524 ? -19.286 -13.310 22.071 1.00 93.62 524 GLU A O 1
ATOM 4262 N N . ARG A 1 525 ? -19.026 -14.155 20.000 1.00 93.88 525 ARG A N 1
ATOM 4263 C CA . ARG A 1 525 ? -20.085 -13.365 19.364 1.00 93.88 525 ARG A CA 1
ATOM 4264 C C . ARG A 1 525 ? -21.422 -13.581 20.072 1.00 93.88 525 ARG A C 1
ATOM 4266 O O . ARG A 1 525 ? -22.090 -12.625 20.465 1.00 93.88 525 ARG A O 1
ATOM 4273 N N . ALA A 1 526 ? -21.795 -14.839 20.320 1.00 93.56 526 ALA A N 1
ATOM 4274 C CA . ALA A 1 526 ? -23.019 -15.167 21.051 1.00 93.56 526 ALA A CA 1
ATOM 4275 C C . ALA A 1 526 ? -23.012 -14.623 22.494 1.00 93.56 526 ALA A C 1
ATOM 4277 O O . ALA A 1 526 ? -24.041 -14.144 22.983 1.00 93.56 526 ALA A O 1
ATOM 4278 N N . ARG A 1 527 ? -21.863 -14.679 23.184 1.00 93.50 527 ARG A N 1
ATOM 4279 C CA . ARG A 1 527 ? -21.688 -14.106 24.530 1.00 93.50 527 ARG A CA 1
ATOM 4280 C C . ARG A 1 527 ? -21.872 -12.588 24.510 1.00 93.50 527 ARG A C 1
ATOM 4282 O O . ARG A 1 527 ? -22.677 -12.078 25.291 1.00 93.50 527 ARG A O 1
ATOM 4289 N N . MET A 1 528 ? -21.207 -11.897 23.589 1.00 94.12 528 MET A N 1
ATOM 4290 C CA . MET A 1 528 ? -21.307 -10.451 23.409 1.00 94.12 528 MET A CA 1
ATOM 4291 C C . MET A 1 528 ? -22.750 -10.012 23.135 1.00 94.12 528 MET A C 1
ATOM 4293 O O . MET A 1 528 ? -23.257 -9.147 23.844 1.00 94.12 528 MET A O 1
ATOM 4297 N N . HIS A 1 529 ? -23.458 -10.633 22.183 1.00 93.69 529 HIS A N 1
ATOM 4298 C CA . HIS A 1 529 ? -24.852 -10.267 21.894 1.00 93.69 529 HIS A CA 1
ATOM 4299 C C . HIS A 1 529 ? -25.762 -10.402 23.118 1.00 93.69 529 HIS A C 1
ATOM 4301 O O . HIS A 1 529 ? -26.572 -9.515 23.394 1.00 93.69 529 HIS A O 1
ATOM 4307 N N . ARG A 1 530 ? -25.622 -11.493 23.887 1.00 94.81 530 ARG A N 1
ATOM 4308 C CA . ARG A 1 530 ? -26.388 -11.679 25.129 1.00 94.81 530 ARG A CA 1
ATOM 4309 C C . ARG A 1 530 ? -26.068 -10.595 26.157 1.00 94.81 530 ARG A C 1
ATOM 4311 O O . ARG A 1 530 ? -26.992 -10.095 26.802 1.00 94.81 530 ARG A O 1
ATOM 4318 N N . ARG A 1 531 ? -24.789 -10.234 26.299 1.00 93.56 531 ARG A N 1
ATOM 4319 C CA . ARG A 1 531 ? -24.311 -9.190 27.215 1.00 93.56 531 ARG A CA 1
ATOM 4320 C C . ARG A 1 531 ? -24.882 -7.823 26.843 1.00 93.56 531 ARG A C 1
ATOM 4322 O O . ARG A 1 531 ? -25.581 -7.239 27.670 1.00 93.56 531 ARG A O 1
ATOM 4329 N N . LEU A 1 532 ? -24.702 -7.392 25.593 1.00 93.94 532 LEU A N 1
ATOM 4330 C CA . LEU A 1 532 ? -25.227 -6.125 25.074 1.00 93.94 532 LEU A CA 1
ATOM 4331 C C . LEU A 1 532 ? -26.750 -6.052 25.240 1.00 93.94 532 LEU A C 1
ATOM 4333 O O . LEU A 1 532 ? -27.270 -5.116 25.840 1.00 93.94 532 LEU A O 1
ATOM 4337 N N . ALA A 1 533 ? -27.482 -7.091 24.824 1.00 94.44 533 ALA A N 1
ATOM 4338 C CA . ALA A 1 533 ? -28.938 -7.127 24.963 1.00 94.44 533 ALA A CA 1
ATOM 4339 C C . ALA A 1 533 ? -29.405 -7.097 26.429 1.00 94.44 533 ALA A C 1
ATOM 4341 O O . ALA A 1 533 ? -30.496 -6.607 26.731 1.00 94.44 533 ALA A O 1
ATOM 4342 N N . ARG A 1 534 ? -28.631 -7.662 27.362 1.00 94.69 534 ARG A N 1
ATOM 4343 C CA . ARG A 1 534 ? -28.926 -7.591 28.800 1.00 94.69 534 ARG A CA 1
ATOM 4344 C C . ARG A 1 534 ? -28.695 -6.178 29.333 1.00 94.69 534 ARG A C 1
ATOM 4346 O O . ARG A 1 534 ? -29.625 -5.635 29.926 1.00 94.69 534 ARG A O 1
ATOM 4353 N N . GLN A 1 535 ? -27.523 -5.594 29.079 1.00 91.12 535 GLN A N 1
ATOM 4354 C CA . GLN A 1 535 ? -27.172 -4.239 29.518 1.00 91.12 535 GLN A CA 1
ATOM 4355 C C . GLN A 1 535 ? -28.159 -3.213 28.959 1.00 91.12 535 GLN A C 1
ATOM 4357 O O . GLN A 1 535 ? -28.788 -2.489 29.723 1.00 91.12 535 GLN A O 1
ATOM 4362 N N . MET A 1 536 ? -28.424 -3.238 27.649 1.00 92.75 536 MET A N 1
ATOM 4363 C CA . MET A 1 536 ? -29.381 -2.318 27.030 1.00 92.75 536 MET A CA 1
ATOM 4364 C C . MET A 1 536 ? -30.786 -2.444 27.636 1.00 92.75 536 MET A C 1
ATOM 4366 O O . MET A 1 536 ? -31.442 -1.441 27.902 1.00 92.75 536 MET A O 1
ATOM 4370 N N . ARG A 1 537 ? -31.258 -3.664 27.939 1.00 93.38 537 ARG A N 1
ATOM 4371 C CA . ARG A 1 537 ? -32.556 -3.855 28.614 1.00 93.38 537 ARG A CA 1
ATOM 4372 C C . ARG A 1 537 ? -32.561 -3.337 30.050 1.00 93.38 537 ARG A C 1
ATOM 4374 O O . ARG A 1 537 ? -33.591 -2.824 30.488 1.00 93.38 537 ARG A O 1
ATOM 4381 N N . GLN A 1 538 ? -31.464 -3.497 30.788 1.00 90.38 538 GLN A N 1
ATOM 4382 C CA . GLN A 1 538 ? -31.324 -2.975 32.149 1.00 90.38 538 GLN A CA 1
ATOM 4383 C C . GLN A 1 538 ? -31.342 -1.444 32.141 1.00 90.38 538 GLN A C 1
ATOM 4385 O O . GLN A 1 538 ? -32.168 -0.852 32.837 1.00 90.38 538 GLN A O 1
ATOM 4390 N N . THR A 1 539 ? -30.546 -0.816 31.276 1.00 87.88 539 THR A N 1
ATOM 4391 C CA . THR A 1 539 ? -30.523 0.639 31.093 1.00 87.88 539 THR A CA 1
ATOM 4392 C C . THR A 1 539 ? -31.894 1.167 30.662 1.00 87.88 539 THR A C 1
ATOM 4394 O O . THR A 1 539 ? -32.415 2.091 31.281 1.00 87.88 539 THR A O 1
ATOM 4397 N N . ALA A 1 540 ? -32.574 0.504 29.719 1.00 87.50 540 ALA A N 1
ATOM 4398 C CA . ALA A 1 540 ? -33.919 0.891 29.285 1.00 87.50 540 ALA A CA 1
ATOM 4399 C C . ALA A 1 540 ? -34.976 0.770 30.396 1.00 87.50 540 ALA A C 1
ATOM 4401 O O . ALA A 1 540 ? -35.960 1.511 30.419 1.00 87.50 540 ALA A O 1
ATOM 4402 N N . ARG A 1 541 ? -34.840 -0.202 31.307 1.00 89.88 541 ARG A N 1
ATOM 4403 C CA . ARG A 1 541 ? -35.717 -0.313 32.486 1.00 89.88 541 ARG A CA 1
ATOM 4404 C C . ARG A 1 541 ? -35.430 0.798 33.487 1.00 89.88 541 ARG A C 1
ATOM 4406 O O . ARG A 1 541 ? -36.378 1.354 34.030 1.00 89.88 541 ARG A O 1
ATOM 4413 N N . TYR A 1 542 ? -34.158 1.124 33.698 1.00 87.31 542 TYR A N 1
ATOM 4414 C CA . TYR A 1 542 ? -33.750 2.221 34.567 1.00 87.31 542 TYR A CA 1
ATOM 4415 C C . TYR A 1 542 ? -34.248 3.576 34.046 1.00 87.31 542 TYR A C 1
ATOM 4417 O O . TYR A 1 542 ? -34.861 4.328 34.795 1.00 87.31 542 TYR A O 1
ATOM 4425 N N . TRP A 1 543 ? -34.097 3.863 32.750 1.00 88.62 543 TRP A N 1
ATOM 4426 C CA . TRP A 1 543 ? -34.628 5.096 32.156 1.00 88.62 543 TRP A CA 1
ATOM 4427 C C . TRP A 1 543 ? -36.145 5.183 32.321 1.00 88.62 543 TRP A C 1
ATOM 4429 O O . TRP A 1 543 ? -36.655 6.182 32.822 1.00 88.62 543 TRP A O 1
ATOM 4439 N N . ARG A 1 544 ? -36.868 4.094 32.029 1.00 88.44 544 ARG A N 1
ATOM 4440 C CA . ARG A 1 544 ? -38.322 4.036 32.236 1.00 88.44 544 ARG A CA 1
ATOM 4441 C C . ARG A 1 544 ? -38.732 4.233 33.694 1.00 88.44 544 ARG A C 1
ATOM 4443 O O . ARG A 1 544 ? -39.699 4.943 33.940 1.00 88.44 544 ARG A O 1
ATOM 4450 N N . SER A 1 545 ? -38.014 3.654 34.660 1.00 90.56 545 SER A N 1
ATOM 4451 C CA . SER A 1 545 ? -38.335 3.835 36.085 1.00 90.56 545 SER A CA 1
ATOM 4452 C C . SER A 1 545 ? -38.068 5.259 36.579 1.00 90.56 545 SER A C 1
ATOM 4454 O O . SER A 1 545 ? -38.689 5.698 37.544 1.00 90.56 545 SER A O 1
ATOM 4456 N N . LYS A 1 546 ? -37.187 5.998 35.898 1.00 87.69 546 LYS A N 1
ATOM 4457 C CA . LYS A 1 546 ? -36.956 7.430 36.115 1.00 87.69 546 LYS A CA 1
ATOM 4458 C C . LYS A 1 546 ? -37.891 8.337 35.307 1.00 87.69 546 LYS A C 1
ATOM 4460 O O . LYS A 1 546 ? -37.821 9.551 35.474 1.00 87.69 546 LYS A O 1
ATOM 4465 N N . GLY A 1 547 ? -38.752 7.775 34.453 1.00 88.88 547 GLY A N 1
ATOM 4466 C CA . GLY A 1 547 ? -39.589 8.540 33.526 1.00 88.88 547 GLY A CA 1
ATOM 4467 C C . GLY A 1 547 ? -38.787 9.268 32.442 1.00 88.88 547 GLY A C 1
ATOM 4468 O O . GLY A 1 547 ? -39.265 10.259 31.903 1.00 88.88 547 GLY A O 1
ATOM 4469 N N . TRP A 1 548 ? -37.563 8.817 32.158 1.00 88.50 548 TRP A N 1
ATOM 4470 C CA . TRP A 1 548 ? -36.683 9.426 31.166 1.00 88.50 548 TRP A CA 1
ATOM 4471 C C . TRP A 1 548 ? -37.029 8.946 29.760 1.00 88.50 548 TRP A C 1
ATOM 4473 O O . TRP A 1 548 ? -37.166 7.745 29.512 1.00 88.50 548 TRP A O 1
ATOM 4483 N N . THR A 1 549 ? -37.122 9.897 28.836 1.00 85.94 549 THR A N 1
ATOM 4484 C CA . THR A 1 549 ? -37.032 9.640 27.398 1.00 85.94 549 THR A CA 1
ATOM 4485 C C . THR A 1 549 ? -35.575 9.397 26.981 1.00 85.94 549 THR A C 1
ATOM 4487 O O . THR A 1 549 ? -34.645 9.574 27.770 1.00 85.94 549 THR A O 1
ATOM 4490 N N . GLU A 1 550 ? -35.358 8.991 25.732 1.00 80.06 550 GLU A N 1
ATOM 4491 C CA . GLU A 1 550 ? -34.010 8.908 25.159 1.00 80.06 550 GLU A CA 1
ATOM 4492 C C . GLU A 1 550 ? -33.312 10.278 25.189 1.00 80.06 550 GLU A C 1
ATOM 4494 O O . GLU A 1 550 ? -32.187 10.379 25.670 1.00 80.06 550 GLU A O 1
ATOM 4499 N N . ASP A 1 551 ? -34.024 11.356 24.843 1.00 81.50 551 ASP A N 1
ATOM 4500 C CA . ASP A 1 551 ? -33.514 12.731 24.934 1.00 81.50 551 ASP A CA 1
ATOM 4501 C C . ASP A 1 551 ? -33.158 13.140 26.370 1.00 81.50 551 ASP A C 1
ATOM 4503 O O . ASP A 1 551 ? -32.190 13.870 26.601 1.00 81.50 551 ASP A O 1
ATOM 4507 N N . ASP A 1 552 ? -33.929 12.682 27.362 1.00 79.31 552 ASP A N 1
ATOM 4508 C CA . ASP A 1 552 ? -33.600 12.891 28.773 1.00 79.31 552 ASP A CA 1
ATOM 4509 C C . ASP A 1 552 ? -32.301 12.191 29.146 1.00 79.31 552 ASP A C 1
ATOM 4511 O O . ASP A 1 552 ? -31.451 12.797 29.797 1.00 79.31 552 ASP A O 1
ATOM 4515 N N . ALA A 1 553 ? -32.126 10.944 28.718 1.00 70.44 553 ALA A N 1
ATOM 4516 C CA . ALA A 1 553 ? -30.923 10.180 28.999 1.00 70.44 553 ALA A CA 1
ATOM 4517 C C . ALA A 1 553 ? -29.685 10.777 28.317 1.00 70.44 553 ALA A C 1
ATOM 4519 O O . ALA A 1 553 ? -28.652 10.923 28.972 1.00 70.44 553 ALA A O 1
ATOM 4520 N N . ILE A 1 554 ? -29.815 11.210 27.057 1.00 76.00 554 ILE A N 1
ATOM 4521 C CA . ILE A 1 554 ? -28.785 11.963 26.332 1.00 76.00 554 ILE A CA 1
ATOM 4522 C C . ILE A 1 554 ? -28.433 13.224 27.124 1.00 76.00 554 ILE A C 1
ATOM 4524 O O . ILE A 1 554 ? -27.280 13.414 27.510 1.00 76.00 554 ILE A O 1
ATOM 4528 N N . ARG A 1 555 ? -29.429 14.055 27.471 1.00 75.75 555 ARG A N 1
ATOM 4529 C CA . ARG A 1 555 ? -29.208 15.279 28.260 1.00 75.75 555 ARG A CA 1
ATOM 4530 C C . ARG A 1 555 ? -28.534 14.999 29.591 1.00 75.75 555 ARG A C 1
ATOM 4532 O O . ARG A 1 555 ? -27.687 15.788 30.000 1.00 75.75 555 ARG A O 1
ATOM 4539 N N . VAL A 1 556 ? -28.936 13.943 30.293 1.00 70.88 556 VAL A N 1
ATOM 4540 C CA . VAL A 1 556 ? -28.371 13.567 31.589 1.00 70.88 556 VAL A CA 1
ATOM 4541 C C . VAL A 1 556 ? -26.919 13.155 31.422 1.00 70.88 556 VAL A C 1
ATOM 4543 O O . VAL A 1 556 ? -26.088 13.695 32.144 1.00 70.88 556 VAL A O 1
ATOM 4546 N N . HIS A 1 557 ? -26.597 12.297 30.455 1.00 71.62 557 HIS A N 1
ATOM 4547 C CA . HIS A 1 557 ? -25.220 11.907 30.172 1.00 71.62 557 HIS A CA 1
ATOM 4548 C C . HIS A 1 557 ? -24.372 13.147 29.851 1.00 71.62 557 HIS A C 1
ATOM 4550 O O . HIS A 1 557 ? -23.474 13.487 30.619 1.00 71.62 557 HIS A O 1
ATOM 4556 N N . THR A 1 558 ? -24.780 13.961 28.869 1.00 66.50 558 THR A N 1
ATOM 4557 C CA . THR A 1 558 ? -24.089 15.214 28.513 1.00 66.50 558 THR A CA 1
ATOM 4558 C C . THR A 1 558 ? -24.016 16.220 29.677 1.00 66.50 558 THR A C 1
ATOM 4560 O O . THR A 1 558 ? -23.132 17.080 29.714 1.00 66.50 558 THR A O 1
ATOM 4563 N N . LYS A 1 559 ? -24.945 16.172 30.645 1.00 57.03 559 LYS A N 1
ATOM 4564 C CA . LYS A 1 559 ? -24.960 17.032 31.842 1.00 57.03 559 LYS A CA 1
ATOM 4565 C C . LYS A 1 559 ? -24.061 16.505 32.961 1.00 57.03 559 LYS A C 1
ATOM 4567 O O . LYS A 1 559 ? -23.433 17.334 33.616 1.00 57.03 559 LYS A O 1
ATOM 4572 N N . TYR A 1 560 ? -23.981 15.194 33.185 1.00 55.62 560 TYR A N 1
ATOM 4573 C CA . TYR A 1 560 ? -23.023 14.584 34.116 1.00 55.62 560 TYR A CA 1
ATOM 4574 C C . TYR A 1 560 ? -21.592 14.847 33.649 1.00 55.62 560 TYR A C 1
ATOM 4576 O O . TYR A 1 560 ? -20.772 15.315 34.435 1.00 55.62 560 TYR A O 1
ATOM 4584 N N . GLU A 1 561 ? -21.351 14.763 32.345 1.00 55.69 561 GLU A N 1
ATOM 4585 C CA . GLU A 1 561 ? -20.090 15.185 31.737 1.00 55.69 561 GLU A CA 1
ATOM 4586 C C . GLU A 1 561 ? -19.785 16.679 31.936 1.00 55.69 561 GLU A C 1
ATOM 4588 O O . GLU A 1 561 ? -18.649 17.087 32.173 1.00 55.69 561 GLU A O 1
ATOM 4593 N N . ARG A 1 562 ? -20.812 17.542 31.892 1.00 46.25 562 ARG A N 1
ATOM 4594 C CA . ARG A 1 562 ? -20.671 18.966 32.252 1.00 46.25 562 ARG A CA 1
ATOM 4595 C C . ARG A 1 562 ? -20.485 19.190 33.755 1.00 46.25 562 ARG A C 1
ATOM 4597 O O . ARG A 1 562 ? -19.981 20.246 34.118 1.00 46.25 562 ARG A O 1
ATOM 4604 N N . ARG A 1 563 ? -20.898 18.265 34.623 1.00 38.69 563 ARG A N 1
ATOM 4605 C CA . ARG A 1 563 ? -20.680 18.344 36.076 1.00 38.69 563 ARG A CA 1
ATOM 4606 C C . ARG A 1 563 ? -19.276 17.903 36.464 1.00 38.69 563 ARG A C 1
ATOM 4608 O O . ARG A 1 563 ? -18.694 18.590 37.295 1.00 38.69 563 ARG A O 1
ATOM 4615 N N . GLY A 1 564 ? -18.693 16.922 35.769 1.00 46.53 564 GLY A N 1
ATOM 4616 C CA . GLY A 1 564 ? -17.248 16.664 35.817 1.00 46.53 564 GLY A CA 1
ATOM 4617 C C . GLY A 1 564 ? -16.432 17.941 35.563 1.00 46.53 564 GLY A C 1
ATOM 4618 O O . GLY A 1 564 ? -15.496 18.230 36.302 1.00 46.53 564 GLY A O 1
ATOM 4619 N N . LYS A 1 565 ? -16.883 18.813 34.638 1.00 40.62 565 LYS A N 1
ATOM 4620 C CA . LYS A 1 565 ? -16.291 20.157 34.442 1.00 40.62 565 LYS A CA 1
ATOM 4621 C C . LYS A 1 565 ? -16.395 21.083 35.654 1.00 40.62 565 LYS A C 1
ATOM 4623 O O . LYS A 1 565 ? -15.562 21.968 35.781 1.00 40.62 565 LYS A O 1
ATOM 4628 N N . ASN A 1 566 ? -17.439 20.976 36.473 1.00 31.61 566 ASN A N 1
ATOM 4629 C CA . ASN A 1 566 ? -17.695 21.903 37.580 1.00 31.61 566 ASN A CA 1
ATOM 4630 C C . ASN A 1 566 ? -17.097 21.412 38.902 1.00 31.61 566 ASN A C 1
ATOM 4632 O O . ASN A 1 566 ? -16.597 22.228 39.665 1.00 31.61 566 ASN A O 1
ATOM 4636 N N . GLU A 1 567 ? -17.091 20.104 39.154 1.00 36.12 567 GLU A N 1
ATOM 4637 C CA . GLU A 1 567 ? -16.435 19.513 40.329 1.00 36.12 567 GLU A CA 1
ATOM 4638 C C . GLU A 1 567 ? -14.909 19.520 40.196 1.00 36.12 567 GLU A C 1
ATOM 4640 O O . GLU A 1 567 ? -14.224 19.664 41.196 1.00 36.12 567 GLU A O 1
ATOM 4645 N N . GLN A 1 568 ? -14.369 19.512 38.971 1.00 36.69 568 GLN A N 1
ATOM 4646 C CA . GLN A 1 568 ? -12.957 19.832 38.733 1.00 36.69 568 GLN A CA 1
ATOM 4647 C C . GLN A 1 568 ? -12.673 21.347 38.721 1.00 36.69 568 GLN A C 1
ATOM 4649 O O . GLN A 1 568 ? -11.513 21.739 38.775 1.00 36.69 568 GLN A O 1
ATOM 4654 N N . ARG A 1 569 ? -13.682 22.234 38.650 1.00 31.97 569 ARG A N 1
ATOM 4655 C CA . ARG A 1 569 ? -13.520 23.710 38.681 1.00 31.97 569 ARG A CA 1
ATOM 4656 C C . ARG A 1 569 ? -13.678 24.329 40.068 1.00 31.97 569 ARG A C 1
ATOM 4658 O O . ARG A 1 569 ? -13.041 25.355 40.308 1.00 31.97 569 ARG A O 1
ATOM 4665 N N . ASN A 1 570 ? -14.397 23.679 40.974 1.00 27.16 570 ASN A N 1
ATOM 4666 C CA . ASN A 1 570 ? -14.306 23.938 42.415 1.00 27.16 570 ASN A CA 1
ATOM 4667 C C . ASN A 1 570 ? -13.130 23.182 43.041 1.00 27.16 570 ASN A C 1
ATOM 4669 O O . ASN A 1 570 ? -12.803 23.498 44.200 1.00 27.16 570 ASN A O 1
#

Sequence (570 aa):
MFEGEVSPELQETKVVLSREEIEARMTHVQESMGLVDKKTAENWKNIPGAQREKLDEVFNDVYAGKVGLTEARSQFPQDGNIDLIFESVKRSRALDFEQQKLQKEYRECIVEDVTRCAKNLSSRVNFEAFIEEFDDSRYFFHTLGELFELRRIELSIVTGAISGDSIQHLDYLKQSLVAYESNWSQDNFLRKEASPDFEFSKEYGRNVTARRQELATVVDVTLFNFDTFVKWDRFYRGDTAKSLGVERLLEGLGHIFNWGELHGAPEGFETIDFDPRLLDAAEKSVSSKIQYYALQGVLPQTPEQQAAFVANVLDFNPLDIWSGIHTVGFDEKEDQELLITEEEVLAELRNSFPAYFLKRVESIVKKENTEGFKVFSKEGKRLEAAGCFRDITREGQLVSARIEWYSSVWAEVKTAQTEEEKKAREVRLDSTVEGINHEVGHAIHFVLTYDDLKTWHVASAKDREAVSWYAKYAKGQDHGMGAREGFAETVELFTHYPMVLAAISPNRFEYMRSLFEKYSQPAERARMHRRLARQMRQTARYWRSKGWTEDDAIRVHTKYERRGKNEQRN

Foldseek 3Di:
DDDDDDDPPDPPPPPQDDLVRLVVVLVVLVVVLVVLVVQLVVLLVVDDDVVSVLLVVLVVCVVVVNAPLVRSLVVDDDDPSSVSNSVSVVSNVVSVVVNVVSQLSSLVVLLVLLQVLLQQLVQFFALLLLLVVLPDLVVSVVLQVLVLLSLVSVVCNVVVVSSVDHPVVSVVSNVSSVVNSVVCVVSVRTHPDGHPPDDPDQPAADVLLVLLVVLLVLLVVFLVLLVVLQVLCCLQPNRLPDPPVVNSSSVSSNCVSCVCVPPPHPVCCNSRPDDVVSSVSSVVVSVVVQLVCVLVLSGPHDPVSLVVSLVVLQPDDLVVLLVQEEEEDQDDDPFWDQLAHPCNLSVLCLLQAASSLSSQHRYEYEDACPVQPFDAAPVRFGDGQQKDKAFDDDPSHGRHIYIYGHDDRIDGDDPDQDPVNVVVSVVVSLVNSLSSLLNSLSSNSVVHGSVLSVLLVVLCVVLVDQLALVLVRLCVVPVSSSSNSSRSNLRSCCRQPLLLCCLNRVSSSVSVLVVRCSSHDPVSNVSSVVNSVVNNVVVVVVCVVVVHDSVRSNVVRVVVRVVVVVVSVD